Protein AF-A0AAV8AH00-F1 (afdb_monomer)

Secondary structure (DSSP, 8-state):
---EEEEEEEESS----EEEETTEEEES-BEESB--BSTHHHHHHHHHHHHHHHHHHS---------GGG-EEETTEEEE--HHHHHHHHHHHTTT--SB---EEEE-TT-PPTT--TTT--EEEEEEEEETTEEEEEEEEEEESS-HHHHHHHHHHHHHHHHHHTT-----------------------PPPP-S--EEEEE----TT--STTS--TTHHHHHHHHHHHHHHHHT--EEEE-S-SS-TTS--HHHHHHHHHHHHTT--EEEEEPPTTTHHHHHHHTTTS-GGGTTTEEEESSEEEEE-TT-TTTT---TT--------S-SEEEEESSTT------THHHHHHHHHHHHHSTT--TTSEEEE-SS-S-EEEGGGTEEEPPPEE-STTTEE-EEEEEE-TTSS-EEEEEES--

Solvent-accessible surface area (backbone atoms only — not comparable to full-atom values): 24151 Å² total; per-residue (Å²): 122,81,60,24,20,28,38,32,40,32,47,74,76,51,51,92,47,80,29,76,57,94,76,31,57,40,72,33,40,38,25,70,45,27,44,75,32,69,71,18,53,64,19,48,56,53,44,52,52,50,46,59,52,46,64,68,75,36,89,68,83,67,81,85,58,68,44,77,92,44,60,46,76,50,75,45,29,42,34,37,48,44,69,64,59,53,50,52,50,61,51,39,53,78,36,60,38,55,63,65,58,89,74,51,38,38,41,21,77,92,33,60,64,89,80,73,53,73,94,74,58,50,45,25,36,32,40,36,41,35,45,85,53,46,62,44,76,42,68,94,54,57,36,71,70,66,73,68,78,52,60,58,54,51,52,53,53,51,54,53,53,55,55,64,62,71,74,70,86,78,92,72,81,91,64,86,82,75,81,80,75,76,73,68,90,71,81,80,77,82,61,78,61,53,81,68,84,52,38,29,41,35,38,18,45,37,32,64,52,51,75,76,85,94,66,63,61,75,79,45,40,65,52,51,48,51,46,52,44,50,51,32,62,74,70,67,34,54,30,37,38,35,24,13,22,51,36,45,69,88,70,71,56,71,67,57,55,45,52,56,54,52,61,54,46,69,65,69,30,40,32,41,39,31,23,11,93,40,22,31,76,52,47,64,53,40,72,82,65,56,54,79,92,46,58,88,42,51,47,74,37,69,45,59,50,69,48,41,58,69,90,52,89,73,59,90,67,73,69,91,82,65,87,78,74,68,78,68,32,87,47,68,30,39,37,40,24,15,51,68,82,52,83,70,90,45,59,75,70,50,44,56,54,48,54,48,44,48,41,73,68,36,94,86,50,52,83,63,32,33,39,42,28,19,78,50,61,44,73,45,76,39,82,95,63,38,35,35,28,44,23,30,34,30,89,43,94,80,61,32,52,30,37,36,38,40,33,51,40,93,84,77,38,37,72,44,77,44,84,46,58,68,131

Foldseek 3Di:
DQKWKFKKKAWPPFPQDWAQDPLATDTGKIKGFADTDSQQVQLLVVLLVVVQVVLVVDPPPPPFDFDPVAWDFDFFKTWTDTVLSVVSSVVSVVSVGPRGDDTTMITGRNGDDDPPDPVPIWMWMWMWMDDPRYIDTPVVSTGTPHDVVVVVVVVVVVVVVVVVVVPDDDDDDDDPDDPPPPLDPDDDPPDPADADFAWEKEAEQAACFDDPPDWDDNVCLVVLLVVLLVVCVVSVGQEYEYQENNHAQPGDDLVVVQVSVVSSCVSNHQYEYEYAPGCLVSLVVNLVVHDPVCNRRYHGDRFKDKHAYVPDPPVVDPPVPDPPDPPAALARMEMGGAQSPPQDADDDVRQVVSFCCCQPVPPPHDQSYQYEYENNLDFDDDVVRNYTYWHHCYPTPQPHNKMWTWGDDPVSHYIDIDIDGDD

Sequence (423 aa):
MTKKYAIYVVPDETFQYESISKGINWLGSHMTFSGFSTENKDGIKKFLRWYKKKSNETENNIPWKPSKDSLSASKKAIHFRSQNLMYLRSKLSKFNVHNLKKNWHITCSAGVPKGYNFDQTKFFLIMIELEGKKVTWLEETRTPLYNLNQTNKNKKKENRRKRKKKGKKVIKKKSLPMLNLKTKSGTLKKIKPFAGRWNALVITDCHFNYKDDSWFDISLIPQTILKIGKLIQLHGVDQLITLGDLFQSSCNSDEYTKHVVEQIAEFGAEMFMIGGNHDRGKTSRLKNNLSKKYATQIHIVTDYFMGCFPSNPNEDEVDVRTENRISQSKYPRVVFAHDAGNNYKLHGKQIEMFLRALKCEHQFFKPTDLLITGHTHENRWFDSEDMGSLSPFHMDQGKYLKYGLLKETESGGALKWKVMGNN

Mean predicted aligned error: 16.48 Å

Radius of gyration: 28.61 Å; Cα contacts (8 Å, |Δi|>4): 744; chains: 1; bounding box: 66×57×87 Å

InterPro domains:
  IPR004843 Calcineurin-like, phosphoesterase domain [PF00149] (201-378)
  IPR029052 Metallo-dependent phosphatase-like [G3DSA:3.60.21.10] (199-414)
  IPR029052 Metallo-dependent phosphatase-like [SSF56300] (201-412)

pLDDT: mean 76.91, std 18.08, range [30.41, 97.19]

Structure (mmCIF, N/CA/C/O backbone):
data_AF-A0AAV8AH00-F1
#
_entry.id   AF-A0AAV8AH00-F1
#
loop_
_atom_site.group_PDB
_atom_site.id
_atom_site.type_symbol
_atom_site.label_atom_id
_atom_site.label_alt_id
_atom_site.label_comp_id
_atom_site.label_asym_id
_atom_site.label_entity_id
_atom_site.label_seq_id
_atom_site.pdbx_PDB_ins_code
_atom_site.Cartn_x
_atom_site.Cartn_y
_atom_site.Cartn_z
_atom_site.occupancy
_atom_site.B_iso_or_equiv
_atom_site.auth_seq_id
_atom_site.auth_comp_id
_atom_site.auth_asym_id
_atom_site.auth_atom_id
_atom_site.pdbx_PDB_model_num
ATOM 1 N N . MET A 1 1 ? 25.505 10.267 -46.180 1.00 80.62 1 MET A N 1
ATOM 2 C CA . MET A 1 1 ? 24.110 10.053 -45.718 1.00 80.62 1 MET A CA 1
ATOM 3 C C . MET A 1 1 ? 24.022 10.464 -44.254 1.00 80.62 1 MET A C 1
ATOM 5 O O . MET A 1 1 ? 25.031 10.400 -43.566 1.00 80.62 1 MET A O 1
ATOM 9 N N . THR A 1 2 ? 22.866 10.900 -43.749 1.00 94.19 2 THR A N 1
ATOM 10 C CA . THR A 1 2 ? 22.768 11.326 -42.341 1.00 94.19 2 THR A CA 1
ATOM 11 C C . THR A 1 2 ? 22.762 10.122 -41.397 1.00 94.19 2 THR A C 1
ATOM 13 O O . THR A 1 2 ? 21.884 9.262 -41.491 1.00 94.19 2 THR A O 1
ATOM 16 N N . LYS A 1 3 ? 23.731 10.072 -40.474 1.00 97.19 3 LYS A N 1
ATOM 17 C CA . LYS A 1 3 ? 23.867 9.010 -39.466 1.00 97.19 3 LYS A CA 1
ATOM 18 C C . LYS A 1 3 ? 22.779 9.117 -38.402 1.00 97.19 3 LYS A C 1
ATOM 20 O O . LYS A 1 3 ? 22.550 10.194 -37.851 1.00 97.19 3 LYS A O 1
ATOM 25 N N . LYS A 1 4 ? 22.128 7.999 -38.082 1.00 96.94 4 LYS A N 1
ATOM 26 C CA . LYS A 1 4 ? 21.119 7.911 -37.016 1.00 96.94 4 LYS A CA 1
ATOM 27 C C . LYS A 1 4 ? 21.579 6.956 -35.926 1.00 96.94 4 LYS A C 1
ATOM 29 O O . LYS A 1 4 ? 22.246 5.967 -36.207 1.00 96.94 4 LYS A O 1
ATOM 34 N N . TYR A 1 5 ? 21.170 7.223 -34.692 1.00 96.94 5 TYR A N 1
ATOM 35 C CA . TYR A 1 5 ? 21.642 6.500 -33.518 1.00 96.94 5 TYR A CA 1
ATOM 36 C C . TYR A 1 5 ? 20.501 5.920 -32.692 1.00 96.94 5 TYR A C 1
ATOM 38 O O . TYR A 1 5 ? 19.420 6.508 -32.578 1.00 96.94 5 TYR A O 1
ATOM 46 N N . ALA A 1 6 ? 20.760 4.765 -32.092 1.00 95.44 6 ALA A N 1
ATOM 47 C CA . ALA A 1 6 ? 19.840 4.080 -31.199 1.00 95.44 6 ALA A CA 1
ATOM 48 C C . ALA A 1 6 ? 20.597 3.301 -30.116 1.00 95.44 6 ALA A C 1
ATOM 50 O O . ALA A 1 6 ? 21.794 3.055 -30.243 1.00 95.44 6 ALA A O 1
ATOM 51 N N . ILE A 1 7 ? 19.903 2.928 -29.041 1.00 93.94 7 ILE A N 1
ATOM 52 C CA . ILE A 1 7 ? 20.435 2.063 -27.984 1.00 93.94 7 ILE A CA 1
ATOM 53 C C . ILE A 1 7 ? 19.647 0.757 -27.949 1.00 93.94 7 ILE A C 1
ATOM 55 O O . ILE A 1 7 ? 18.418 0.750 -28.069 1.00 93.94 7 ILE A O 1
ATOM 59 N N . TYR A 1 8 ? 20.375 -0.347 -27.827 1.00 91.62 8 TYR A N 1
ATOM 60 C CA . TYR A 1 8 ? 19.852 -1.707 -27.842 1.00 91.62 8 TYR A CA 1
ATOM 61 C C . TYR A 1 8 ? 20.359 -2.485 -26.632 1.00 91.62 8 TYR A C 1
ATOM 63 O O . TYR A 1 8 ? 21.376 -2.131 -26.031 1.00 91.62 8 TYR A O 1
ATOM 71 N N . VAL A 1 9 ? 19.637 -3.551 -26.286 1.00 88.25 9 VAL A N 1
ATOM 72 C CA . VAL A 1 9 ? 20.108 -4.576 -25.351 1.00 88.25 9 VAL A CA 1
ATOM 73 C C . VAL A 1 9 ? 20.396 -5.850 -26.125 1.00 88.25 9 VAL A C 1
ATOM 75 O O . VAL A 1 9 ? 19.545 -6.316 -26.885 1.00 88.25 9 VAL A O 1
ATOM 78 N N . VAL A 1 10 ? 21.586 -6.405 -25.937 1.00 86.44 10 VAL A N 1
ATOM 79 C CA . VAL A 1 10 ? 22.115 -7.491 -26.767 1.00 86.44 10 VAL A CA 1
ATOM 80 C C . VAL A 1 10 ? 22.686 -8.598 -25.876 1.00 86.44 10 VAL A C 1
ATOM 82 O O . VAL A 1 10 ? 23.296 -8.279 -24.851 1.00 86.44 10 VAL A O 1
ATOM 85 N N . PRO A 1 11 ? 22.442 -9.883 -26.180 1.00 83.12 11 PRO A N 1
ATOM 86 C CA . PRO A 1 11 ? 23.058 -10.989 -25.465 1.00 83.12 11 PRO A CA 1
ATOM 87 C C . PRO A 1 11 ? 24.556 -11.095 -25.807 1.00 83.12 11 PRO A C 1
ATOM 89 O O . PRO A 1 11 ? 24.967 -10.722 -26.901 1.00 83.12 11 PRO A O 1
ATOM 92 N N . ASP A 1 12 ? 25.367 -11.594 -24.869 1.00 80.88 12 ASP A N 1
ATOM 93 C CA . ASP A 1 12 ? 26.815 -11.846 -25.040 1.00 80.88 12 ASP A CA 1
ATOM 94 C C . ASP A 1 12 ? 27.078 -12.770 -26.229 1.00 80.88 12 ASP A C 1
ATOM 96 O O . ASP A 1 12 ? 27.929 -12.515 -27.077 1.00 80.88 12 ASP A O 1
ATOM 100 N N . GLU A 1 13 ? 26.272 -13.826 -26.287 1.00 69.94 13 GLU A N 1
ATOM 101 C CA . GLU A 1 13 ? 26.204 -14.783 -27.376 1.00 69.94 13 GLU A CA 1
ATOM 102 C C . GLU A 1 13 ? 25.308 -14.184 -28.458 1.00 69.94 13 GLU A C 1
ATOM 104 O O . GLU A 1 13 ? 24.108 -14.456 -28.559 1.00 69.94 13 GLU A O 1
ATOM 109 N N . THR A 1 14 ? 25.882 -13.288 -29.254 1.00 59.38 14 THR A N 1
ATOM 110 C CA . THR A 1 14 ? 25.258 -12.908 -30.515 1.00 59.38 14 THR A CA 1
ATOM 111 C C . THR A 1 14 ? 25.292 -14.138 -31.415 1.00 59.38 14 THR A C 1
ATOM 113 O O . THR A 1 14 ? 26.338 -14.546 -31.910 1.00 59.38 14 THR A O 1
ATOM 116 N N . PHE A 1 15 ? 24.142 -14.790 -31.595 1.00 53.75 15 PHE A N 1
ATOM 117 C CA . PHE A 1 15 ? 24.015 -15.817 -32.623 1.00 53.75 15 PHE A CA 1
ATOM 118 C C . PHE A 1 15 ? 24.428 -15.184 -33.961 1.00 53.75 15 PHE A C 1
ATOM 120 O O . PHE A 1 15 ? 23.838 -14.179 -34.356 1.00 53.75 15 PHE A O 1
ATOM 127 N N . GLN A 1 16 ? 25.456 -15.721 -34.621 1.00 54.44 16 GLN A N 1
ATOM 128 C CA . GLN A 1 16 ? 26.098 -15.145 -35.814 1.00 54.44 16 GLN A CA 1
ATOM 129 C C . GLN A 1 16 ? 25.241 -15.259 -37.090 1.00 54.44 16 GLN A C 1
ATOM 131 O O . GLN A 1 16 ? 25.742 -15.568 -38.165 1.00 54.44 16 GLN A O 1
ATOM 136 N N . TYR A 1 17 ? 23.933 -15.041 -36.991 1.00 55.28 17 TYR A N 1
ATOM 137 C CA . TYR A 1 17 ? 23.027 -15.132 -38.128 1.00 55.28 17 TYR A CA 1
ATOM 138 C C . TYR A 1 17 ? 22.630 -13.740 -38.603 1.00 55.28 17 TYR A C 1
ATOM 140 O O . TYR A 1 17 ? 22.139 -12.911 -37.825 1.00 55.28 17 TYR A O 1
ATOM 148 N N . GLU A 1 18 ? 22.814 -13.507 -39.899 1.00 56.06 18 GLU A N 1
ATOM 149 C CA . GLU A 1 18 ? 22.269 -12.349 -40.594 1.00 56.06 18 GLU A CA 1
ATOM 150 C C . GLU A 1 18 ? 20.739 -12.380 -40.580 1.00 56.06 18 GLU A C 1
ATOM 152 O O . GLU A 1 18 ? 20.085 -13.412 -40.726 1.00 56.06 18 GLU A O 1
ATOM 157 N N . SER A 1 19 ? 20.153 -11.211 -40.365 1.00 53.78 19 SER A N 1
ATOM 158 C CA . SER A 1 19 ? 18.722 -10.987 -40.301 1.00 53.78 19 SER A CA 1
ATOM 159 C C . SER A 1 19 ? 18.376 -9.757 -41.111 1.00 53.78 19 SER A C 1
ATOM 161 O O . SER A 1 19 ? 18.688 -8.635 -40.714 1.00 53.78 19 SER A O 1
ATOM 163 N N . ILE A 1 20 ? 17.637 -9.941 -42.197 1.00 53.88 20 ILE A N 1
ATOM 164 C CA . ILE A 1 20 ? 17.117 -8.825 -42.983 1.00 53.88 20 ILE A CA 1
ATOM 165 C C . ILE A 1 20 ? 15.745 -8.455 -42.414 1.00 53.88 20 ILE A C 1
ATOM 167 O O . ILE A 1 20 ? 14.750 -9.139 -42.645 1.00 53.88 20 ILE A O 1
ATOM 171 N N . SER A 1 21 ? 15.678 -7.371 -41.639 1.00 58.25 21 SER A N 1
ATOM 172 C CA . SER A 1 21 ? 14.408 -6.812 -41.156 1.00 58.25 21 SER A CA 1
ATOM 173 C C . SER A 1 21 ? 14.160 -5.482 -41.850 1.00 58.25 21 SER A C 1
ATOM 175 O O . SER A 1 21 ? 14.913 -4.530 -41.655 1.00 58.25 21 SER A O 1
ATOM 177 N N . LYS A 1 22 ? 13.112 -5.413 -42.683 1.00 60.91 22 LYS A N 1
ATOM 178 C CA . LYS A 1 22 ? 12.720 -4.199 -43.430 1.00 60.91 22 LYS A CA 1
ATOM 179 C C . LYS A 1 22 ? 13.858 -3.591 -44.273 1.00 60.91 22 LYS A C 1
ATOM 181 O O . LYS A 1 22 ? 13.987 -2.374 -44.356 1.00 60.91 22 LYS A O 1
ATOM 186 N N . GLY A 1 23 ? 14.706 -4.435 -44.868 1.00 60.41 23 GLY A N 1
ATOM 187 C CA . GLY A 1 23 ? 15.850 -3.994 -45.678 1.00 60.41 23 GLY A CA 1
ATOM 188 C C . GLY A 1 23 ? 17.025 -3.419 -44.878 1.00 60.41 23 GLY A C 1
ATOM 189 O O . GLY A 1 23 ? 17.912 -2.811 -45.474 1.00 60.41 23 GLY A O 1
ATOM 190 N N . ILE A 1 24 ? 17.025 -3.592 -43.553 1.00 66.75 24 ILE A N 1
ATOM 191 C CA . ILE A 1 24 ? 18.154 -3.310 -42.666 1.00 66.75 24 ILE A CA 1
ATOM 192 C C . ILE A 1 24 ? 18.805 -4.647 -42.300 1.00 66.75 24 ILE A C 1
ATOM 194 O O . ILE A 1 24 ? 18.115 -5.553 -41.817 1.00 66.75 24 ILE A O 1
ATOM 198 N N . ASN A 1 25 ? 20.116 -4.754 -42.512 1.00 64.50 25 ASN A N 1
ATOM 199 C CA . ASN A 1 25 ? 20.888 -5.948 -42.176 1.00 64.50 25 ASN A CA 1
ATOM 200 C C . ASN A 1 25 ? 21.277 -5.902 -40.696 1.00 64.50 25 ASN A C 1
ATOM 202 O O . ASN A 1 25 ? 22.105 -5.093 -40.281 1.00 64.50 25 ASN A O 1
ATOM 206 N N . TRP A 1 26 ? 20.649 -6.761 -39.901 1.00 69.06 26 TRP A N 1
ATOM 207 C CA . TRP A 1 26 ? 20.969 -6.988 -38.496 1.00 69.06 26 TRP A CA 1
ATOM 208 C C . TRP A 1 26 ? 21.788 -8.265 -38.352 1.00 69.06 26 TRP A C 1
ATOM 210 O O . TRP A 1 26 ? 21.539 -9.237 -39.058 1.00 69.06 26 TRP A O 1
ATOM 220 N N . LEU A 1 27 ? 22.707 -8.293 -37.392 1.00 65.50 27 LEU A N 1
ATOM 221 C CA . LEU A 1 27 ? 23.389 -9.512 -36.967 1.00 65.50 27 LEU A CA 1
ATOM 222 C C . LEU A 1 27 ? 22.927 -9.858 -35.550 1.00 65.50 27 LEU A C 1
ATOM 224 O O . LEU A 1 27 ? 23.018 -9.029 -34.647 1.00 65.50 27 LEU A O 1
ATOM 228 N N . GLY A 1 28 ? 22.406 -11.070 -35.370 1.00 68.38 28 GLY A N 1
ATOM 229 C CA . GLY A 1 28 ? 22.094 -11.632 -34.058 1.00 68.38 28 GLY A CA 1
ATOM 230 C C . GLY A 1 28 ? 20.861 -11.090 -33.325 1.00 68.38 28 GLY A C 1
ATOM 231 O O . GLY A 1 28 ? 20.101 -10.231 -33.786 1.00 68.38 28 GLY A O 1
ATOM 232 N N . SER A 1 29 ? 20.646 -11.676 -32.146 1.00 75.50 29 SER A N 1
ATOM 233 C CA . SER A 1 29 ? 19.502 -11.403 -31.277 1.00 75.50 29 SER A CA 1
ATOM 234 C C . SER A 1 29 ? 19.635 -10.054 -30.579 1.00 75.50 29 SER A C 1
ATOM 236 O O . SER A 1 29 ? 20.694 -9.723 -30.057 1.00 75.50 29 SER A O 1
ATOM 238 N N . HIS A 1 30 ? 18.557 -9.276 -30.515 1.00 81.38 30 HIS A N 1
ATOM 239 C CA . HIS A 1 30 ? 18.598 -7.950 -29.897 1.00 81.38 30 HIS A CA 1
ATOM 240 C C . HIS A 1 30 ? 17.227 -7.490 -29.393 1.00 81.38 30 HIS A C 1
ATOM 242 O O . HIS A 1 30 ? 16.185 -7.980 -29.833 1.00 81.38 30 HIS A O 1
ATOM 248 N N . MET A 1 31 ? 17.241 -6.500 -28.498 1.00 85.12 31 MET A N 1
ATOM 249 C CA . MET A 1 31 ? 16.068 -5.751 -28.048 1.00 85.12 31 MET A CA 1
ATOM 250 C C . MET A 1 31 ? 16.239 -4.268 -28.358 1.00 85.12 31 MET A C 1
ATOM 252 O O . MET A 1 31 ? 17.220 -3.647 -27.942 1.00 85.12 31 MET A O 1
ATOM 256 N N . THR A 1 32 ? 15.253 -3.675 -29.023 1.00 85.94 32 THR A N 1
ATOM 257 C CA . THR A 1 32 ? 15.252 -2.239 -29.311 1.00 85.94 32 THR A CA 1
ATOM 258 C C . THR A 1 32 ? 14.843 -1.436 -28.082 1.00 85.94 32 THR A C 1
ATOM 260 O O . THR A 1 32 ? 13.716 -1.556 -27.600 1.00 85.94 32 THR A O 1
ATOM 263 N N . PHE A 1 33 ? 15.727 -0.559 -27.613 1.00 85.31 33 PHE A N 1
ATOM 264 C CA . PHE A 1 33 ? 15.433 0.353 -26.510 1.00 85.31 33 PHE A CA 1
ATOM 265 C C . PHE A 1 33 ? 14.953 1.720 -27.006 1.00 85.31 33 PHE A C 1
ATOM 267 O O . PHE A 1 33 ? 13.944 2.249 -26.529 1.00 85.31 33 PHE A O 1
ATOM 274 N N . SER A 1 34 ? 15.628 2.252 -28.027 1.00 91.62 34 SER A N 1
ATOM 275 C CA . SER A 1 34 ? 15.197 3.428 -28.784 1.00 91.62 34 SER A CA 1
ATOM 276 C C . SER A 1 34 ? 15.194 3.151 -30.287 1.00 91.62 34 SER A C 1
ATOM 278 O O . SER A 1 34 ? 15.965 2.339 -30.790 1.00 91.62 34 SER A O 1
ATOM 280 N N . GLY A 1 35 ? 14.297 3.811 -31.020 1.00 90.06 35 GLY A N 1
ATOM 281 C CA . GLY A 1 35 ? 14.385 3.881 -32.479 1.00 90.06 35 GLY A CA 1
ATOM 282 C C . GLY A 1 35 ? 15.510 4.815 -32.935 1.00 90.06 35 GLY A C 1
ATOM 283 O O . GLY A 1 35 ? 15.951 5.678 -32.179 1.00 90.06 35 GLY A O 1
ATOM 284 N N . PHE A 1 36 ? 15.942 4.670 -34.187 1.00 93.25 36 PHE A N 1
ATOM 285 C CA . PHE A 1 36 ? 16.974 5.517 -34.787 1.00 93.25 36 PHE A CA 1
ATOM 286 C C . PHE A 1 36 ? 16.532 6.990 -34.879 1.00 93.25 36 PHE A C 1
ATOM 288 O O . PHE A 1 36 ? 15.479 7.282 -35.444 1.00 93.25 36 PHE A O 1
ATOM 295 N N . SER A 1 37 ? 17.348 7.912 -34.356 1.00 95.62 37 SER A N 1
ATOM 296 C CA . SER A 1 37 ? 17.229 9.371 -34.551 1.00 95.62 37 SER A CA 1
ATOM 297 C C . SER A 1 37 ? 18.621 10.003 -34.669 1.00 95.62 37 SER A C 1
ATOM 299 O O . SER A 1 37 ? 19.583 9.500 -34.085 1.00 95.62 37 SER A O 1
ATOM 301 N N . THR A 1 38 ? 18.737 11.096 -35.422 1.00 96.12 38 THR A N 1
ATOM 302 C CA . THR A 1 38 ? 19.950 11.929 -35.499 1.00 96.12 38 THR A CA 1
ATOM 303 C C . THR A 1 38 ? 20.256 12.614 -34.163 1.00 96.12 38 THR A C 1
ATOM 305 O O . THR A 1 38 ? 21.419 12.802 -33.823 1.00 96.12 38 THR A O 1
ATOM 308 N N . GLU A 1 39 ? 19.227 12.901 -33.363 1.00 96.50 39 GLU A N 1
ATOM 309 C CA . GLU A 1 39 ? 19.320 13.617 -32.078 1.00 96.50 39 GLU A CA 1
ATOM 310 C C . GLU A 1 39 ? 19.822 12.724 -30.932 1.00 96.50 39 GLU A C 1
ATOM 312 O O . GLU A 1 39 ? 20.309 13.196 -29.908 1.00 96.50 39 GLU A O 1
ATOM 317 N N . ASN A 1 40 ? 19.737 11.401 -31.095 1.00 97.12 40 ASN A N 1
ATOM 318 C CA . ASN A 1 40 ? 19.995 10.454 -30.011 1.00 97.12 40 ASN A CA 1
ATOM 319 C C . ASN A 1 40 ? 21.472 10.356 -29.593 1.00 97.12 40 ASN A C 1
ATOM 321 O O . ASN A 1 40 ? 21.756 9.832 -28.513 1.00 97.12 40 ASN A O 1
ATOM 325 N N . LYS A 1 41 ? 22.417 10.790 -30.439 1.00 97.12 41 LYS A N 1
ATOM 326 C CA . LYS A 1 41 ? 23.854 10.497 -30.294 1.00 97.12 41 LYS A CA 1
ATOM 327 C C . LYS A 1 41 ? 24.395 10.872 -28.913 1.00 97.12 41 LYS A C 1
ATOM 329 O O . LYS A 1 41 ? 24.933 10.025 -28.195 1.00 97.12 41 LYS A O 1
ATOM 334 N N . ASP A 1 42 ? 24.225 12.133 -28.531 1.00 96.75 42 ASP A N 1
ATOM 335 C CA . ASP A 1 42 ? 24.799 12.665 -27.296 1.00 96.75 42 ASP A CA 1
ATOM 336 C C . ASP A 1 42 ? 24.019 12.215 -26.065 1.00 96.75 42 ASP A C 1
ATOM 338 O O . ASP A 1 42 ? 24.616 11.928 -25.022 1.00 96.75 42 ASP A O 1
ATOM 342 N N . GLY A 1 43 ? 22.698 12.084 -26.199 1.00 96.25 43 GLY A N 1
ATOM 343 C CA . GLY A 1 43 ? 21.827 11.564 -25.153 1.00 96.25 43 GLY A CA 1
ATOM 344 C C . GLY A 1 43 ? 22.197 10.141 -24.741 1.00 96.25 43 GLY A C 1
ATOM 345 O O . GLY A 1 43 ? 22.399 9.866 -23.555 1.00 96.25 43 GLY A O 1
ATOM 346 N N . ILE A 1 44 ? 22.400 9.252 -25.719 1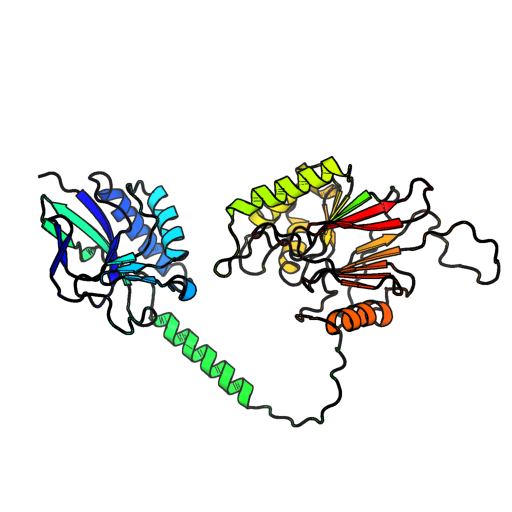.00 96.88 44 ILE A N 1
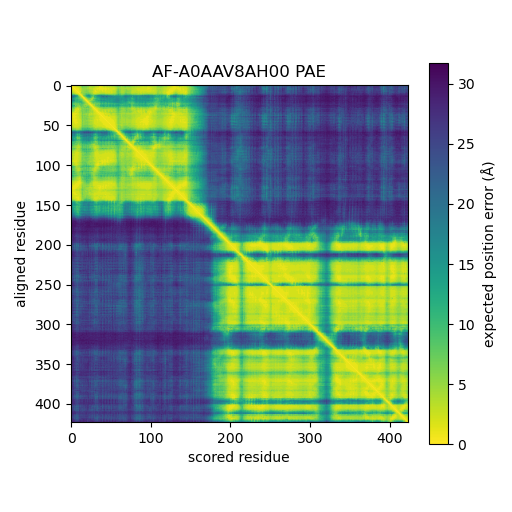ATOM 347 C CA . ILE A 1 44 ? 22.830 7.869 -25.473 1.00 96.88 44 ILE A CA 1
ATOM 348 C C . ILE A 1 44 ? 24.213 7.844 -24.814 1.00 96.88 44 ILE A C 1
ATOM 350 O O . ILE A 1 44 ? 24.392 7.168 -23.800 1.00 96.88 44 ILE A O 1
ATOM 354 N N . LYS A 1 45 ? 25.187 8.616 -25.318 1.00 96.56 45 LYS A N 1
ATOM 355 C CA . LYS A 1 45 ? 26.534 8.677 -24.720 1.00 96.56 45 LYS A CA 1
ATOM 356 C C . LYS A 1 45 ? 26.520 9.199 -23.280 1.00 96.56 45 LYS A C 1
ATOM 358 O O . LYS A 1 45 ? 27.271 8.703 -22.436 1.00 96.56 45 LYS A O 1
ATOM 363 N N . LYS A 1 46 ? 25.699 10.209 -22.969 1.00 96.50 46 LYS A N 1
ATOM 364 C CA . LYS A 1 46 ? 25.520 10.714 -21.594 1.00 96.50 46 LYS A CA 1
ATOM 365 C C . LYS A 1 46 ? 24.880 9.650 -20.700 1.00 96.50 46 LYS A C 1
ATOM 367 O O . LYS A 1 46 ? 25.388 9.402 -19.606 1.00 96.50 46 LYS A O 1
ATOM 372 N N . PHE A 1 47 ? 23.837 8.979 -21.187 1.00 95.06 47 PHE A N 1
ATOM 373 C CA . PHE A 1 47 ? 23.173 7.900 -20.463 1.00 95.06 47 PHE A CA 1
ATOM 374 C C . PHE A 1 47 ? 24.118 6.733 -20.156 1.00 95.06 47 PHE A C 1
ATOM 376 O O . PHE A 1 47 ? 24.177 6.303 -19.010 1.00 95.06 47 PHE A O 1
ATOM 383 N N . LEU A 1 48 ? 24.887 6.244 -21.132 1.00 93.81 48 LEU A N 1
ATOM 384 C CA . LEU A 1 48 ? 25.800 5.111 -20.932 1.00 93.81 48 LEU A CA 1
ATOM 385 C C . LEU A 1 48 ? 26.907 5.433 -19.919 1.00 93.81 48 LEU A C 1
ATOM 387 O O . LEU A 1 48 ? 27.204 4.613 -19.051 1.00 93.81 48 LEU A O 1
ATOM 391 N N . ARG A 1 49 ? 27.463 6.654 -19.954 1.00 93.25 49 ARG A N 1
ATOM 392 C CA . ARG A 1 49 ? 28.421 7.123 -18.936 1.00 93.25 49 ARG A CA 1
ATOM 393 C C . ARG A 1 49 ? 27.795 7.178 -17.543 1.00 93.25 49 ARG A C 1
ATOM 395 O O . ARG A 1 49 ? 28.385 6.674 -16.588 1.00 93.25 49 ARG A O 1
ATOM 402 N N . TRP A 1 50 ? 26.598 7.757 -17.430 1.00 92.56 50 TRP A N 1
ATOM 403 C CA . TRP A 1 50 ? 25.840 7.787 -16.177 1.00 92.56 50 TRP A CA 1
ATOM 404 C C . TRP A 1 50 ? 25.561 6.373 -15.658 1.00 92.56 50 TRP A C 1
ATOM 406 O O . TRP A 1 50 ? 25.772 6.099 -14.477 1.00 92.56 50 TRP A O 1
ATOM 416 N N . TYR A 1 51 ? 25.138 5.474 -16.544 1.00 89.25 51 TYR A N 1
ATOM 417 C CA . TYR A 1 51 ? 24.801 4.100 -16.210 1.00 89.25 51 TYR A CA 1
ATOM 418 C C . TYR A 1 51 ? 26.020 3.349 -15.681 1.00 89.25 51 TYR A C 1
ATOM 420 O O . TYR A 1 51 ? 25.946 2.793 -14.592 1.00 89.25 51 TYR A O 1
ATOM 428 N N . LYS A 1 52 ? 27.159 3.427 -16.384 1.00 87.62 52 LYS A N 1
ATOM 429 C CA . LYS A 1 52 ? 28.433 2.815 -15.973 1.00 87.62 52 LYS A CA 1
ATOM 430 C C . LYS A 1 52 ? 28.913 3.330 -14.612 1.00 87.62 52 LYS A C 1
ATOM 432 O O . LYS A 1 52 ? 29.386 2.554 -13.788 1.00 87.62 52 LYS A O 1
ATOM 437 N N . LYS A 1 53 ? 28.766 4.634 -14.347 1.00 86.44 53 LYS A N 1
ATOM 438 C CA . LYS A 1 53 ? 29.077 5.226 -13.036 1.00 86.44 53 LYS A CA 1
ATOM 439 C C . LYS A 1 53 ? 28.150 4.668 -11.952 1.00 86.44 53 LYS A C 1
ATOM 441 O O . LYS A 1 53 ? 28.621 4.177 -10.931 1.00 86.44 53 LYS A O 1
ATOM 446 N N . LYS A 1 54 ? 26.835 4.669 -12.190 1.00 83.06 54 LYS A N 1
ATOM 447 C CA . LYS A 1 54 ? 25.854 4.198 -11.204 1.00 83.06 54 LYS A CA 1
ATOM 448 C C . LYS A 1 54 ? 25.942 2.702 -10.939 1.00 83.06 54 LYS A C 1
ATOM 450 O O . LYS A 1 54 ? 25.887 2.316 -9.778 1.00 83.06 54 LYS A O 1
ATOM 455 N N . SER A 1 55 ? 26.141 1.873 -11.961 1.00 75.69 55 SER A N 1
ATOM 456 C CA . SER A 1 55 ? 26.316 0.423 -11.804 1.00 75.69 55 SER A CA 1
ATOM 457 C C . SER A 1 55 ? 27.531 0.049 -10.954 1.00 75.69 55 SER A C 1
ATOM 459 O O . SER A 1 55 ? 27.567 -1.055 -10.422 1.00 75.69 55 SER A O 1
ATOM 461 N N . ASN A 1 56 ? 28.510 0.952 -10.839 1.00 69.56 56 ASN A N 1
ATOM 462 C CA . ASN A 1 56 ? 29.696 0.768 -10.008 1.00 69.56 56 ASN A CA 1
ATOM 463 C C . ASN A 1 56 ? 29.514 1.330 -8.588 1.00 69.56 56 ASN A C 1
ATOM 465 O O . ASN A 1 56 ? 29.990 0.723 -7.638 1.00 69.56 56 ASN A O 1
ATOM 469 N N . GLU A 1 57 ? 28.839 2.477 -8.436 1.00 69.12 57 GLU A N 1
ATOM 470 C CA . GLU A 1 57 ? 28.610 3.135 -7.132 1.00 69.12 57 GLU A CA 1
ATOM 471 C C . GLU A 1 57 ? 27.606 2.400 -6.254 1.00 69.12 57 GLU A C 1
ATOM 473 O O . GLU A 1 57 ? 27.717 2.355 -5.033 1.00 69.12 57 GLU A O 1
ATOM 478 N N . THR A 1 58 ? 26.574 1.870 -6.888 1.00 53.12 58 THR A N 1
ATOM 479 C CA . THR A 1 58 ? 25.579 1.076 -6.196 1.00 53.12 58 THR A CA 1
ATOM 480 C C . THR A 1 58 ? 25.979 -0.372 -6.387 1.00 53.12 58 THR A C 1
ATOM 482 O O . THR A 1 58 ? 26.114 -0.827 -7.522 1.00 53.12 58 THR A O 1
ATOM 485 N N . GLU A 1 59 ? 26.146 -1.122 -5.296 1.00 47.72 59 GLU A N 1
ATOM 486 C CA . GLU A 1 59 ? 26.008 -2.580 -5.316 1.00 47.72 59 GLU A CA 1
ATOM 487 C C . GLU A 1 59 ? 24.567 -2.915 -5.748 1.00 47.72 59 GLU A C 1
ATOM 489 O O . GLU A 1 59 ? 23.748 -3.360 -4.945 1.00 47.72 59 GLU A O 1
ATOM 494 N N . ASN A 1 60 ? 24.204 -2.594 -6.991 1.00 45.91 60 ASN A N 1
ATOM 495 C CA . ASN A 1 60 ? 22.838 -2.603 -7.477 1.00 45.91 60 ASN A CA 1
ATOM 496 C C . ASN A 1 60 ? 22.391 -4.056 -7.623 1.00 45.91 60 ASN A C 1
ATOM 498 O O . ASN A 1 60 ? 22.451 -4.661 -8.690 1.00 45.91 60 ASN A O 1
ATOM 502 N N . ASN A 1 61 ? 21.895 -4.582 -6.505 1.00 49.16 61 ASN A N 1
ATOM 503 C CA . ASN A 1 61 ? 21.099 -5.789 -6.345 1.00 49.16 61 ASN A CA 1
ATOM 504 C C . ASN A 1 61 ? 19.715 -5.620 -6.991 1.00 49.16 61 ASN A C 1
ATOM 506 O O . ASN A 1 61 ? 18.709 -5.986 -6.389 1.00 49.16 61 ASN A O 1
ATOM 510 N N . ILE A 1 62 ? 19.626 -5.050 -8.192 1.00 50.72 62 ILE A N 1
ATOM 511 C CA . ILE A 1 62 ? 18.394 -5.128 -8.970 1.00 50.72 62 ILE A CA 1
ATOM 512 C C . ILE A 1 62 ? 18.611 -6.279 -9.950 1.00 50.72 62 ILE A C 1
ATOM 514 O O . ILE A 1 62 ? 19.146 -6.047 -11.037 1.00 50.72 62 ILE A O 1
ATOM 518 N N . PRO A 1 63 ? 18.302 -7.536 -9.571 1.00 53.44 63 PRO A N 1
ATOM 519 C CA . PRO A 1 63 ? 18.431 -8.650 -10.492 1.00 53.44 63 PRO A CA 1
ATOM 520 C C . PRO A 1 63 ? 17.597 -8.328 -11.730 1.00 53.44 63 PRO A C 1
ATOM 522 O O . PRO A 1 63 ? 16.378 -8.184 -11.663 1.00 53.44 63 PRO A O 1
ATOM 525 N N . TRP A 1 64 ? 18.264 -8.157 -12.869 1.00 60.41 64 TRP A N 1
ATOM 526 C CA . TRP A 1 64 ? 17.577 -8.193 -14.144 1.00 60.41 64 TRP A CA 1
ATOM 527 C C . TRP A 1 64 ? 17.072 -9.613 -14.329 1.00 60.41 64 TRP A C 1
ATOM 529 O O . TRP A 1 64 ? 17.856 -10.546 -14.480 1.00 60.41 64 TRP A O 1
ATOM 539 N N . LYS A 1 65 ? 15.754 -9.768 -14.237 1.00 60.25 65 LYS A N 1
ATOM 540 C CA . LYS A 1 65 ? 15.061 -10.976 -14.646 1.00 60.25 65 LYS A CA 1
ATOM 541 C C . LYS A 1 65 ? 13.865 -10.565 -15.493 1.00 60.25 65 LYS A C 1
ATOM 543 O O . LYS A 1 65 ? 13.039 -9.778 -15.027 1.00 60.25 65 LYS A O 1
ATOM 548 N N . PRO A 1 66 ? 13.770 -11.027 -16.745 1.00 56.84 66 PRO A N 1
ATOM 549 C CA . PRO A 1 66 ? 12.486 -11.029 -17.419 1.00 56.84 66 PRO A CA 1
ATOM 550 C C . PRO A 1 66 ? 11.525 -11.875 -16.577 1.00 56.84 66 PRO A C 1
ATOM 552 O O . PRO A 1 66 ? 11.883 -12.972 -16.145 1.00 56.84 66 PRO A O 1
ATOM 555 N N . SER A 1 67 ? 10.337 -11.341 -16.287 1.00 56.62 67 SER A N 1
ATOM 556 C CA . SER A 1 67 ? 9.321 -12.089 -15.537 1.00 56.62 67 SER A CA 1
ATOM 557 C C . SER A 1 67 ? 8.931 -13.321 -16.358 1.00 56.62 67 SER A C 1
ATOM 559 O O . SER A 1 67 ? 8.518 -13.183 -17.515 1.00 56.62 67 SER A O 1
ATOM 561 N N . LYS A 1 68 ? 9.092 -14.520 -15.778 1.00 56.16 68 LYS A N 1
ATOM 562 C CA . LYS A 1 68 ? 8.801 -15.794 -16.461 1.00 56.16 68 LYS A CA 1
ATOM 563 C C . LYS A 1 68 ? 7.334 -15.888 -16.887 1.00 56.16 68 LYS A C 1
ATOM 565 O O . LYS A 1 68 ? 7.055 -16.443 -17.943 1.00 56.16 68 LYS A O 1
ATOM 570 N N . ASP A 1 69 ? 6.442 -15.241 -16.143 1.00 46.25 69 ASP A N 1
ATOM 571 C CA . ASP A 1 69 ? 4.991 -15.238 -16.377 1.00 46.25 69 ASP A CA 1
ATOM 572 C C . ASP A 1 69 ? 4.575 -14.376 -17.579 1.00 46.25 69 ASP A C 1
ATOM 574 O O . ASP A 1 69 ? 3.433 -14.411 -18.026 1.00 46.25 69 ASP A O 1
ATOM 578 N N . SER A 1 70 ? 5.506 -13.591 -18.127 1.00 54.44 70 SER A N 1
ATOM 579 C CA . SER A 1 70 ? 5.265 -12.709 -19.274 1.00 54.44 70 SER A CA 1
ATOM 580 C C . SER A 1 70 ? 5.871 -13.214 -20.583 1.00 54.44 70 SER A C 1
ATOM 582 O O . SER A 1 70 ? 5.832 -12.498 -21.586 1.00 54.44 70 SER A O 1
ATOM 584 N N . LEU A 1 71 ? 6.444 -14.422 -20.574 1.00 62.53 71 LEU A N 1
ATOM 585 C CA . LEU A 1 71 ? 7.087 -15.012 -21.738 1.00 62.53 71 LEU A CA 1
ATOM 586 C C . LEU A 1 71 ? 6.037 -15.550 -22.710 1.00 62.53 71 LEU A C 1
ATOM 588 O O . LEU A 1 71 ? 5.374 -16.547 -22.442 1.00 62.53 71 LEU A O 1
ATOM 592 N N . SER A 1 72 ? 5.929 -14.919 -23.875 1.00 70.19 72 SER A N 1
ATOM 593 C CA . SER A 1 72 ? 5.272 -15.524 -25.037 1.00 70.19 72 SER A CA 1
ATOM 594 C C . SER A 1 72 ? 6.260 -15.578 -26.191 1.00 70.19 72 SER A C 1
ATOM 596 O O . SER A 1 72 ? 6.955 -14.604 -26.489 1.00 70.19 72 SER A O 1
ATOM 598 N N . ALA A 1 73 ? 6.370 -16.746 -26.814 1.00 67.38 73 ALA A N 1
ATOM 599 C CA . ALA A 1 73 ? 7.244 -16.956 -27.954 1.00 67.38 73 ALA A CA 1
ATOM 600 C C . ALA A 1 73 ? 6.403 -17.025 -29.228 1.00 67.38 73 ALA A C 1
ATOM 602 O O . ALA A 1 73 ? 5.458 -17.803 -29.325 1.00 67.38 73 ALA A O 1
ATOM 603 N N . SER A 1 74 ? 6.772 -16.224 -30.220 1.00 76.62 74 SER A N 1
ATOM 604 C CA . SER A 1 74 ? 6.414 -16.478 -31.613 1.00 76.62 74 SER A CA 1
ATOM 605 C C . SER A 1 74 ? 7.572 -17.206 -32.298 1.00 76.62 74 SER A C 1
ATOM 607 O O . SER A 1 74 ? 8.668 -17.300 -31.743 1.00 76.62 74 SER A O 1
ATOM 609 N N . LYS A 1 75 ? 7.380 -17.662 -33.544 1.00 72.81 75 LYS A N 1
ATOM 610 C CA . LYS A 1 75 ? 8.462 -18.282 -34.335 1.00 72.81 75 LYS A CA 1
ATOM 611 C C . LYS A 1 75 ? 9.740 -17.428 -34.394 1.00 72.81 75 LYS A C 1
ATOM 613 O O . LYS A 1 75 ? 10.810 -17.997 -34.556 1.00 72.81 75 LYS A O 1
ATOM 618 N N . LYS A 1 76 ? 9.644 -16.095 -34.276 1.00 75.44 76 LYS A N 1
ATOM 619 C CA . LYS A 1 76 ? 10.756 -15.151 -34.507 1.00 75.44 76 LYS A CA 1
ATOM 620 C C . LYS A 1 76 ? 11.051 -14.198 -33.345 1.00 75.44 76 LYS A C 1
ATOM 622 O O . LYS A 1 76 ? 11.971 -13.390 -33.452 1.00 75.44 76 LYS A O 1
ATOM 627 N N . ALA A 1 77 ? 10.284 -14.238 -32.259 1.00 78.12 77 ALA A N 1
ATOM 628 C CA . ALA A 1 77 ? 10.468 -13.302 -31.154 1.00 78.12 77 ALA A CA 1
ATOM 629 C C . ALA A 1 77 ? 10.058 -13.893 -29.806 1.00 78.12 77 ALA A C 1
ATOM 631 O O . ALA A 1 77 ? 9.055 -14.600 -29.717 1.00 78.12 77 ALA A O 1
ATOM 632 N N . ILE A 1 78 ? 10.799 -13.529 -28.759 1.00 77.62 78 ILE A N 1
ATOM 633 C CA . ILE A 1 78 ? 10.428 -13.772 -27.362 1.00 77.62 78 ILE A CA 1
ATOM 634 C C . ILE A 1 78 ? 9.956 -12.452 -26.768 1.00 77.62 78 ILE A C 1
ATOM 636 O O . ILE A 1 78 ? 10.761 -11.537 -26.592 1.00 77.62 78 ILE A O 1
ATOM 640 N N . HIS A 1 79 ? 8.671 -12.349 -26.452 1.00 77.69 79 HIS A N 1
ATOM 641 C CA . HIS A 1 79 ? 8.100 -11.200 -25.760 1.00 77.69 79 HIS A CA 1
ATOM 642 C C . HIS A 1 79 ? 8.211 -11.393 -24.254 1.00 77.69 79 HIS A C 1
ATOM 644 O O . HIS A 1 79 ? 8.012 -12.499 -23.760 1.00 77.69 79 HIS A O 1
ATOM 650 N N . PHE A 1 80 ? 8.508 -10.316 -23.530 1.00 75.38 80 PHE A N 1
ATOM 651 C CA . PHE A 1 80 ? 8.494 -10.316 -22.070 1.00 75.38 80 PHE A CA 1
ATOM 652 C C . PHE A 1 80 ? 8.276 -8.918 -21.505 1.00 75.38 80 PHE A C 1
ATOM 654 O O . PHE A 1 80 ? 8.400 -7.898 -22.184 1.00 75.38 80 PHE A O 1
ATOM 661 N N . ARG A 1 81 ? 7.973 -8.861 -20.212 1.00 70.88 81 ARG A N 1
ATOM 662 C CA . ARG A 1 81 ? 7.923 -7.632 -19.424 1.00 70.88 81 ARG A CA 1
ATOM 663 C C . ARG A 1 81 ? 9.132 -7.582 -18.494 1.00 70.88 81 ARG A C 1
ATOM 665 O O . ARG A 1 81 ? 9.550 -8.585 -17.919 1.00 70.88 81 ARG A O 1
ATOM 672 N N . SER A 1 82 ? 9.716 -6.393 -18.361 1.00 73.62 82 SER A N 1
ATOM 673 C CA . SER A 1 82 ? 10.827 -6.149 -17.440 1.00 73.62 82 SER A CA 1
ATOM 674 C C . SER A 1 82 ? 10.710 -4.761 -16.820 1.00 73.62 82 SER A C 1
ATOM 676 O O . SER A 1 82 ? 10.803 -3.746 -17.518 1.00 73.62 82 SER A O 1
ATOM 678 N N . GLN A 1 83 ? 10.526 -4.718 -15.498 1.00 68.81 83 GLN A N 1
ATOM 679 C CA . GLN A 1 83 ? 10.478 -3.468 -14.735 1.00 68.81 83 GLN A CA 1
ATOM 680 C C . GLN A 1 83 ? 11.805 -2.704 -14.830 1.00 68.81 83 GLN A C 1
ATOM 682 O O . GLN A 1 83 ? 11.812 -1.482 -14.962 1.00 68.81 83 GLN A O 1
ATOM 687 N N . ASN A 1 84 ? 12.932 -3.419 -14.866 1.00 74.38 84 ASN A N 1
ATOM 688 C CA . ASN A 1 84 ? 14.253 -2.810 -15.014 1.00 74.38 84 ASN A CA 1
ATOM 689 C C . ASN A 1 84 ? 14.386 -2.096 -16.356 1.00 74.38 84 ASN A C 1
ATOM 691 O O . ASN A 1 84 ? 14.889 -0.975 -16.404 1.00 74.38 84 ASN A O 1
ATOM 695 N N . LEU A 1 85 ? 13.892 -2.701 -17.442 1.00 81.00 85 LEU A N 1
ATOM 696 C CA . LEU A 1 85 ? 13.920 -2.041 -18.745 1.00 81.00 85 LEU A CA 1
ATOM 697 C C . LEU A 1 85 ? 12.994 -0.814 -18.771 1.00 81.00 85 LEU A C 1
ATOM 699 O O . LEU A 1 85 ? 13.373 0.224 -19.311 1.00 81.00 85 LEU A O 1
ATOM 703 N N . MET A 1 86 ? 11.837 -0.869 -18.100 1.00 80.50 86 MET A N 1
ATOM 704 C CA . MET A 1 86 ? 10.968 0.305 -17.918 1.00 80.50 86 MET A CA 1
ATOM 705 C C . MET A 1 86 ? 11.640 1.420 -17.101 1.00 80.50 86 MET A C 1
ATOM 707 O O . MET A 1 86 ? 11.550 2.596 -17.462 1.00 80.50 86 MET A O 1
ATOM 711 N N . TYR A 1 87 ? 12.361 1.068 -16.037 1.00 81.75 87 TYR A N 1
ATOM 712 C CA . TYR A 1 87 ? 13.129 2.019 -15.241 1.00 81.75 87 TYR A CA 1
ATOM 713 C C . TYR A 1 87 ? 14.239 2.674 -16.071 1.00 81.75 87 TYR A C 1
ATOM 715 O O . TYR A 1 87 ? 14.313 3.903 -16.125 1.00 81.75 87 TYR A O 1
ATOM 723 N N . LEU A 1 88 ? 15.058 1.891 -16.777 1.00 85.38 88 LEU A N 1
ATOM 724 C CA . LEU A 1 88 ? 16.119 2.422 -17.640 1.00 85.38 88 LEU A CA 1
ATOM 725 C C . LEU A 1 88 ? 15.555 3.311 -18.749 1.00 85.38 88 LEU A C 1
ATOM 727 O O . LEU A 1 88 ? 16.105 4.377 -19.019 1.00 85.38 88 LEU A O 1
ATOM 731 N N . ARG A 1 89 ? 14.411 2.936 -19.326 1.00 87.06 89 ARG A N 1
ATOM 732 C CA . ARG A 1 89 ? 13.678 3.763 -20.288 1.00 87.06 89 ARG A CA 1
ATOM 733 C C . ARG A 1 89 ? 13.290 5.116 -19.690 1.00 87.06 89 ARG A C 1
ATOM 735 O O . ARG A 1 89 ? 13.505 6.145 -20.326 1.00 87.06 89 ARG A O 1
ATOM 742 N N . SER A 1 90 ? 12.758 5.133 -18.465 1.00 83.88 90 SER A N 1
ATOM 743 C CA . SER A 1 90 ? 12.424 6.388 -17.774 1.00 83.88 90 SER A CA 1
ATOM 744 C C . SER A 1 90 ? 13.658 7.274 -17.579 1.00 83.88 90 SER A C 1
ATOM 746 O O . SER A 1 90 ? 13.571 8.492 -17.707 1.00 83.88 90 SER A O 1
ATOM 748 N N . LYS A 1 91 ? 14.834 6.680 -17.339 1.00 89.94 91 LYS A N 1
ATOM 749 C CA . LYS A 1 91 ? 16.089 7.427 -17.212 1.00 89.94 91 LYS A CA 1
ATOM 750 C C . LYS A 1 91 ? 16.567 7.965 -18.552 1.00 89.94 91 LYS A C 1
ATOM 752 O O . LYS A 1 91 ? 16.893 9.141 -18.607 1.00 89.94 91 LYS A O 1
ATOM 757 N N . LEU A 1 92 ? 16.529 7.168 -19.618 1.00 89.88 92 LEU A N 1
ATOM 758 C CA . LEU A 1 92 ? 16.882 7.601 -20.977 1.00 89.88 92 LEU A CA 1
ATOM 759 C C . LEU A 1 92 ? 16.098 8.831 -21.439 1.00 89.88 92 LEU A C 1
ATOM 761 O O . LEU A 1 92 ? 16.684 9.711 -22.063 1.00 89.88 92 LEU A O 1
ATOM 765 N N . SER A 1 93 ? 14.813 8.938 -21.081 1.00 88.88 93 SER A N 1
ATOM 766 C CA . SER A 1 93 ? 14.009 10.124 -21.416 1.00 88.88 93 SER A CA 1
ATOM 767 C C . SER A 1 93 ? 14.587 11.426 -20.844 1.00 88.88 93 SER A C 1
ATOM 769 O O . SER A 1 93 ? 14.496 12.467 -21.481 1.00 88.88 93 SER A O 1
ATOM 771 N N . LYS A 1 94 ? 15.279 11.358 -19.698 1.00 93.12 94 LYS A N 1
ATOM 772 C CA . LYS A 1 94 ? 15.951 12.509 -19.068 1.00 93.12 94 LYS A CA 1
ATOM 773 C C . LYS A 1 94 ? 17.255 12.908 -19.760 1.00 93.12 94 LYS A C 1
ATOM 775 O O . LYS A 1 94 ? 17.815 13.949 -19.442 1.00 93.12 94 LYS A O 1
ATOM 780 N N . PHE A 1 95 ? 17.757 12.072 -20.667 1.00 94.75 95 PHE A N 1
ATOM 781 C CA . PHE A 1 95 ? 18.946 12.339 -21.471 1.00 94.75 95 PHE A CA 1
ATOM 782 C C . PHE A 1 95 ? 18.586 12.737 -22.908 1.00 94.75 95 PHE A C 1
ATOM 784 O O . PHE A 1 95 ? 19.441 12.631 -23.779 1.00 94.75 95 PHE A O 1
ATOM 791 N N . ASN A 1 96 ? 17.348 13.177 -23.168 1.00 94.25 96 ASN A N 1
ATOM 792 C CA . ASN A 1 96 ? 16.871 13.567 -24.501 1.00 94.25 96 ASN A CA 1
ATOM 793 C C . ASN A 1 96 ? 17.052 12.450 -25.547 1.00 94.25 96 ASN A C 1
ATOM 795 O O . ASN A 1 96 ? 17.496 12.686 -26.664 1.00 94.25 96 ASN A O 1
ATOM 799 N N . VAL A 1 97 ? 16.758 11.202 -25.166 1.00 94.12 97 VAL A N 1
ATOM 800 C CA . VAL A 1 97 ? 16.728 10.076 -26.110 1.00 94.12 97 VAL A CA 1
ATOM 801 C C . VAL A 1 97 ? 15.296 9.871 -26.598 1.00 94.12 97 VAL A C 1
ATOM 803 O O . VAL A 1 97 ? 14.383 9.622 -25.808 1.00 94.12 97 VAL A O 1
ATOM 806 N N . HIS A 1 98 ? 15.113 9.952 -27.910 1.00 90.44 98 HIS A N 1
ATOM 807 C CA . HIS A 1 98 ? 13.827 9.911 -28.597 1.00 90.44 98 HIS A CA 1
ATOM 808 C C . HIS A 1 98 ? 13.431 8.478 -28.998 1.00 90.44 98 HIS A C 1
ATOM 810 O O . HIS A 1 98 ? 14.221 7.534 -28.918 1.00 90.44 98 HIS A O 1
ATOM 816 N N . ASN A 1 99 ? 12.186 8.297 -29.457 1.00 90.19 99 ASN A N 1
ATOM 817 C CA . ASN A 1 99 ? 11.673 7.030 -30.008 1.00 90.19 99 ASN A CA 1
ATOM 818 C C . ASN A 1 99 ? 11.765 5.819 -29.059 1.00 90.19 99 ASN A C 1
ATOM 820 O O . ASN A 1 99 ? 11.973 4.683 -29.497 1.00 90.19 99 ASN A O 1
ATOM 824 N N . LEU A 1 100 ? 11.603 6.050 -27.754 1.00 89.00 100 LEU A N 1
ATOM 825 C CA . LEU A 1 100 ? 11.695 5.017 -26.720 1.00 89.00 100 LEU A CA 1
ATOM 826 C C . LEU A 1 100 ? 10.583 3.967 -26.850 1.00 89.00 100 LEU A C 1
ATOM 828 O O . LEU A 1 100 ? 9.393 4.292 -26.779 1.00 89.00 100 LEU A O 1
ATOM 832 N N . LYS A 1 101 ? 10.960 2.691 -26.952 1.00 85.69 101 LYS A N 1
ATOM 833 C CA . LYS A 1 101 ? 10.013 1.569 -27.050 1.00 85.69 101 LYS A CA 1
ATOM 834 C C . LYS A 1 101 ? 9.467 1.178 -25.676 1.00 85.69 101 LYS A C 1
ATOM 836 O O . LYS A 1 101 ? 10.121 1.394 -24.664 1.00 85.69 101 LYS A O 1
ATOM 841 N N . LYS A 1 102 ? 8.235 0.658 -25.639 1.00 79.31 102 LYS A N 1
ATOM 842 C CA . LYS A 1 102 ? 7.556 0.163 -24.419 1.00 79.31 102 LYS A CA 1
ATOM 843 C C . LYS A 1 102 ? 7.374 -1.362 -24.410 1.00 79.31 102 LYS A C 1
ATOM 845 O O . LYS A 1 102 ? 7.119 -1.931 -23.355 1.00 79.31 102 LYS A O 1
ATOM 850 N N . ASN A 1 103 ? 7.520 -2.002 -25.572 1.00 77.31 103 ASN A N 1
ATOM 851 C CA . ASN A 1 103 ? 7.293 -3.431 -25.767 1.00 77.31 103 ASN A CA 1
ATOM 852 C C . ASN A 1 103 ? 8.637 -4.141 -25.913 1.00 77.31 103 ASN A C 1
ATOM 854 O O . ASN A 1 103 ? 9.309 -3.989 -26.937 1.00 77.31 103 ASN A O 1
ATOM 858 N N . TRP A 1 104 ? 9.018 -4.911 -24.897 1.00 80.94 104 TRP A N 1
ATOM 859 C CA . TRP A 1 104 ? 10.285 -5.630 -24.882 1.00 80.94 104 TRP A CA 1
ATOM 860 C C . TRP A 1 104 ? 10.119 -6.981 -25.559 1.00 80.94 104 TRP A C 1
ATOM 862 O O . TRP A 1 104 ? 9.270 -7.793 -25.190 1.00 80.94 104 TRP A O 1
ATOM 872 N N . HIS A 1 105 ? 10.925 -7.196 -26.583 1.00 76.88 105 HIS A N 1
ATOM 873 C CA . HIS A 1 105 ? 11.034 -8.477 -27.244 1.00 76.88 105 HIS A CA 1
ATOM 874 C C . HIS A 1 105 ? 12.478 -8.669 -27.682 1.00 76.88 105 HIS A C 1
ATOM 876 O O . HIS A 1 105 ? 13.137 -7.706 -28.079 1.00 76.88 105 HIS A O 1
ATOM 882 N N . ILE A 1 106 ? 12.961 -9.904 -27.591 1.00 76.69 106 ILE A N 1
ATOM 883 C CA . ILE A 1 106 ? 14.175 -10.310 -28.291 1.00 76.69 106 ILE A CA 1
ATOM 884 C C . ILE A 1 106 ? 13.734 -10.839 -29.643 1.00 76.69 106 ILE A C 1
ATOM 886 O O . ILE A 1 106 ? 12.973 -11.805 -29.710 1.00 76.69 106 ILE A O 1
ATOM 890 N N . THR A 1 107 ? 14.210 -10.206 -30.709 1.00 75.19 107 THR A N 1
ATOM 891 C CA . THR A 1 107 ? 14.048 -10.745 -32.060 1.00 75.19 107 THR A CA 1
ATOM 892 C C . THR A 1 107 ? 15.109 -11.815 -32.281 1.00 75.19 107 THR A C 1
ATOM 894 O O . THR A 1 107 ? 16.290 -11.543 -32.085 1.00 75.19 107 THR A O 1
ATOM 897 N N . CYS A 1 108 ? 14.694 -13.016 -32.683 1.00 70.00 108 CYS A N 1
ATOM 898 C CA . CYS A 1 108 ? 15.571 -14.138 -33.008 1.00 70.00 108 CYS A CA 1
ATOM 899 C C . CYS A 1 108 ? 15.352 -14.512 -34.475 1.00 70.00 108 CYS A C 1
ATOM 901 O O . CYS A 1 108 ? 14.380 -15.186 -34.819 1.00 70.00 108 CYS A O 1
ATOM 903 N N . SER A 1 109 ? 16.240 -14.055 -35.353 1.00 66.25 109 SER A N 1
ATOM 904 C CA . SER A 1 109 ? 16.128 -14.263 -36.802 1.00 66.25 109 SER A CA 1
ATOM 905 C C . SER A 1 109 ? 16.182 -15.731 -37.213 1.00 66.25 109 SER A C 1
ATOM 907 O O . SER A 1 109 ? 15.384 -16.158 -38.044 1.00 66.25 109 SER A O 1
ATOM 909 N N . ALA A 1 110 ? 17.045 -16.507 -36.558 1.00 67.88 110 ALA A N 1
ATOM 910 C CA . ALA A 1 110 ? 17.156 -17.959 -36.703 1.00 67.88 110 ALA A CA 1
ATOM 911 C C . ALA A 1 110 ? 16.045 -18.742 -35.967 1.00 67.88 110 ALA A C 1
ATOM 913 O O . ALA A 1 110 ? 16.068 -19.969 -35.920 1.00 67.88 110 ALA A O 1
ATOM 914 N N . GLY A 1 111 ? 15.065 -18.040 -35.391 1.00 67.69 111 GLY A N 1
ATOM 915 C CA . GLY A 1 111 ? 14.023 -18.609 -34.547 1.00 67.69 111 GLY A CA 1
ATOM 916 C C . GLY A 1 111 ? 14.395 -18.643 -33.065 1.00 67.69 111 GLY A C 1
ATOM 917 O O . GLY A 1 111 ? 15.555 -18.506 -32.683 1.00 67.69 111 GLY A O 1
ATOM 918 N N . VAL A 1 112 ? 13.380 -18.770 -32.209 1.00 66.56 112 VAL A N 1
ATOM 919 C CA . VAL A 1 112 ? 13.553 -18.821 -30.749 1.00 66.56 112 VAL A CA 1
ATOM 920 C C . VAL A 1 112 ? 14.181 -20.164 -30.348 1.00 66.56 112 VAL A C 1
ATOM 922 O O . VAL A 1 112 ? 13.552 -21.200 -30.579 1.00 66.56 112 VAL A O 1
ATOM 925 N N . PRO A 1 113 ? 15.372 -20.190 -29.717 1.00 68.00 113 PRO A N 1
ATOM 926 C CA . PRO A 1 113 ? 15.979 -21.440 -29.272 1.00 68.00 113 PRO A CA 1
ATOM 927 C C . PRO A 1 113 ? 15.087 -22.158 -28.253 1.00 68.00 113 PRO A C 1
ATOM 929 O O . PRO A 1 113 ? 14.602 -21.541 -27.296 1.00 68.00 113 PRO A O 1
ATOM 932 N N . LYS A 1 114 ? 14.898 -23.475 -28.413 1.00 68.19 114 LYS A N 1
ATOM 933 C CA . LYS A 1 114 ? 14.266 -24.297 -27.370 1.00 68.19 114 LYS A CA 1
ATOM 934 C C . LYS A 1 114 ? 15.124 -24.211 -26.104 1.00 68.19 114 LYS A C 1
ATOM 936 O O . LYS A 1 114 ? 16.287 -24.594 -26.123 1.00 68.19 114 LYS A O 1
ATOM 941 N N . GLY A 1 115 ? 14.549 -23.704 -25.013 1.00 67.00 115 GLY A N 1
ATOM 942 C CA . GLY A 1 115 ? 15.241 -23.603 -23.725 1.00 67.00 115 GLY A CA 1
ATOM 943 C C . GLY A 1 115 ? 16.128 -22.367 -23.546 1.00 67.00 115 GLY A C 1
ATOM 944 O O . GLY A 1 115 ? 17.064 -22.426 -22.753 1.00 67.00 115 GLY A O 1
ATOM 945 N N . TYR A 1 116 ? 15.848 -21.252 -24.237 1.00 70.88 116 TYR A N 1
ATOM 946 C CA . TYR A 1 116 ? 16.571 -19.990 -24.024 1.00 70.88 116 TYR A CA 1
ATOM 947 C C . TYR A 1 116 ? 16.609 -19.601 -22.533 1.00 70.88 116 TYR A C 1
ATOM 949 O O . TYR A 1 116 ? 15.584 -19.267 -21.929 1.00 70.88 116 TYR A O 1
ATOM 957 N N . ASN A 1 117 ? 17.799 -19.655 -21.930 1.00 75.44 117 ASN A N 1
ATOM 958 C CA . ASN A 1 117 ? 17.971 -19.476 -20.495 1.00 75.44 117 ASN A CA 1
ATOM 959 C C . ASN A 1 117 ? 18.415 -18.051 -20.148 1.00 75.44 117 ASN A C 1
ATOM 961 O O . ASN A 1 117 ? 19.601 -17.760 -19.990 1.00 75.44 117 ASN A O 1
ATOM 965 N N . PHE A 1 118 ? 17.431 -17.179 -19.938 1.00 74.25 118 PHE A N 1
ATOM 966 C CA . PHE A 1 118 ? 17.647 -15.801 -19.493 1.00 74.25 118 PHE A CA 1
ATOM 967 C C . PHE A 1 118 ? 18.478 -15.672 -18.208 1.00 74.25 118 PHE A C 1
ATOM 969 O O . PHE A 1 118 ? 19.129 -14.649 -18.018 1.00 74.25 118 PHE A O 1
ATOM 976 N N . ASP A 1 119 ? 18.468 -16.683 -17.330 1.00 71.12 119 ASP A N 1
ATOM 977 C CA . ASP A 1 119 ? 19.234 -16.656 -16.079 1.00 71.12 119 ASP A CA 1
ATOM 978 C C . ASP A 1 119 ? 20.750 -16.865 -16.315 1.00 71.12 119 ASP A C 1
ATOM 980 O O . ASP A 1 119 ? 21.552 -16.592 -15.417 1.00 71.12 119 ASP A O 1
ATOM 984 N N . GLN A 1 120 ? 21.155 -17.358 -17.494 1.00 74.81 120 GLN A N 1
ATOM 985 C CA . GLN A 1 120 ? 22.550 -17.661 -17.849 1.00 74.81 120 GLN A CA 1
ATOM 986 C C . GLN A 1 120 ? 23.124 -16.739 -18.933 1.00 74.81 120 GLN A C 1
ATOM 988 O O . GLN A 1 120 ? 24.328 -16.489 -18.931 1.00 74.81 120 GLN A O 1
ATOM 993 N N . THR A 1 121 ? 22.292 -16.195 -19.822 1.00 77.44 121 THR A N 1
ATOM 994 C CA . THR A 1 121 ? 22.742 -15.297 -20.894 1.00 77.44 121 THR A CA 1
ATOM 995 C C . THR A 1 121 ? 23.132 -13.931 -20.345 1.00 77.44 121 THR A C 1
ATOM 997 O O . THR A 1 121 ? 22.286 -13.277 -19.748 1.00 77.44 121 THR A O 1
ATOM 1000 N N . LYS A 1 122 ? 24.361 -13.443 -20.582 1.00 82.50 122 LYS A N 1
ATOM 1001 C CA . LYS A 1 122 ? 24.715 -12.055 -20.224 1.00 82.50 122 LYS A CA 1
ATOM 1002 C C . LYS A 1 122 ? 24.114 -11.078 -21.220 1.00 82.50 122 LYS A C 1
ATOM 1004 O O . LYS A 1 122 ? 24.092 -11.364 -22.410 1.00 82.50 122 LYS A O 1
ATOM 1009 N N . PHE A 1 123 ? 23.705 -9.908 -20.745 1.00 85.19 123 PHE A N 1
ATOM 1010 C CA . PHE A 1 123 ? 23.174 -8.847 -21.595 1.00 85.19 123 PHE A CA 1
ATOM 1011 C C . PHE A 1 123 ? 23.997 -7.571 -21.471 1.00 85.19 123 PHE A C 1
ATOM 1013 O O . PHE A 1 123 ? 24.507 -7.248 -20.397 1.00 85.19 123 PHE A O 1
ATOM 1020 N N . PHE A 1 124 ? 24.077 -6.824 -22.566 1.00 88.31 124 PHE A N 1
ATOM 1021 C CA . PHE A 1 124 ? 24.795 -5.562 -22.665 1.00 88.31 124 PHE A CA 1
ATOM 1022 C C . PHE A 1 124 ? 23.895 -4.487 -23.248 1.00 88.31 124 PHE A C 1
ATOM 1024 O O . PHE A 1 124 ? 23.086 -4.763 -24.128 1.00 88.31 124 PHE A O 1
ATOM 1031 N N . LEU A 1 125 ? 24.066 -3.257 -22.777 1.00 91.12 125 LEU A N 1
ATOM 1032 C CA . LEU A 1 125 ? 23.621 -2.065 -23.483 1.00 91.12 125 LEU A CA 1
ATOM 1033 C C . LEU A 1 125 ? 24.680 -1.696 -24.517 1.00 91.12 125 LEU A C 1
ATOM 1035 O O . LEU A 1 125 ? 25.864 -1.640 -24.182 1.00 91.12 125 LEU A O 1
ATOM 1039 N N . ILE A 1 126 ? 24.252 -1.415 -25.742 1.00 93.25 126 ILE A N 1
ATOM 1040 C CA . ILE A 1 126 ? 25.142 -0.973 -26.815 1.00 93.25 126 ILE A CA 1
ATOM 1041 C C . ILE A 1 126 ? 24.473 0.108 -27.661 1.00 93.25 126 ILE A C 1
ATOM 1043 O O . ILE A 1 126 ? 23.261 0.085 -27.897 1.00 93.25 126 ILE A O 1
ATOM 1047 N N . MET A 1 127 ? 25.268 1.085 -28.085 1.00 95.50 127 MET A N 1
ATOM 1048 C CA . MET A 1 127 ? 24.864 2.095 -29.050 1.00 95.50 127 MET A CA 1
ATOM 1049 C C . MET A 1 127 ? 25.065 1.563 -30.467 1.00 95.50 127 MET A C 1
ATOM 1051 O O . MET A 1 127 ? 26.067 0.922 -30.773 1.00 95.50 127 MET A O 1
ATOM 1055 N N . ILE A 1 128 ? 24.105 1.847 -31.336 1.00 93.62 128 ILE A N 1
ATOM 1056 C CA . ILE A 1 128 ? 24.097 1.392 -32.721 1.00 93.62 128 ILE A CA 1
ATOM 1057 C C . ILE A 1 128 ? 23.969 2.603 -33.641 1.00 93.62 128 ILE A C 1
ATOM 1059 O O . ILE A 1 128 ? 23.168 3.507 -33.381 1.00 93.62 128 ILE A O 1
ATOM 1063 N N . GLU A 1 129 ? 24.756 2.604 -34.712 1.00 94.94 129 GLU A N 1
ATOM 1064 C CA . GLU A 1 129 ? 24.746 3.595 -35.785 1.00 94.94 129 GLU A CA 1
ATOM 1065 C C . GLU A 1 129 ? 24.092 3.001 -37.043 1.00 94.94 129 GLU A C 1
ATOM 1067 O O . GLU A 1 129 ? 24.375 1.867 -37.424 1.00 94.94 129 GLU A O 1
ATOM 1072 N N . LEU A 1 130 ? 23.212 3.769 -37.686 1.00 93.88 130 LEU A N 1
ATOM 1073 C CA . LEU A 1 130 ? 22.614 3.454 -38.982 1.00 93.88 130 LEU A CA 1
ATOM 1074 C C . LEU A 1 130 ? 23.023 4.521 -40.001 1.00 93.88 130 LEU A C 1
ATOM 1076 O O . LEU A 1 130 ? 22.716 5.703 -39.817 1.00 93.88 130 LEU A O 1
ATOM 1080 N N . GLU A 1 131 ? 23.646 4.087 -41.095 1.00 94.38 131 GLU A N 1
ATOM 1081 C CA . GLU A 1 131 ? 23.972 4.916 -42.257 1.00 94.38 131 GLU A CA 1
ATOM 1082 C C . GLU A 1 131 ? 23.437 4.250 -43.534 1.00 94.38 131 GLU A C 1
ATOM 1084 O O . GLU A 1 131 ? 23.881 3.175 -43.943 1.00 94.38 131 GLU A O 1
ATOM 1089 N N . GLY A 1 132 ? 22.414 4.856 -44.145 1.00 90.38 132 GLY A N 1
ATOM 1090 C CA . GLY A 1 132 ? 21.668 4.217 -45.230 1.00 90.38 132 GLY A CA 1
ATOM 1091 C C . GLY A 1 132 ? 20.971 2.941 -44.749 1.00 90.38 132 GLY A C 1
ATOM 1092 O O . GLY A 1 132 ? 20.064 3.007 -43.921 1.00 90.38 132 GLY A O 1
ATOM 1093 N N . LYS A 1 133 ? 21.406 1.784 -45.264 1.00 87.44 133 LYS A N 1
ATOM 1094 C CA . LYS A 1 133 ? 20.939 0.442 -44.853 1.00 87.44 133 LYS A CA 1
ATOM 1095 C C . LYS A 1 133 ? 21.943 -0.309 -43.967 1.00 87.44 133 LYS A C 1
ATOM 1097 O O . LYS A 1 133 ? 21.647 -1.414 -43.514 1.00 87.44 133 LYS A O 1
ATOM 1102 N N . LYS A 1 134 ? 23.127 0.269 -43.733 1.00 87.06 134 LYS A N 1
ATOM 1103 C CA . LYS A 1 134 ? 24.215 -0.360 -42.982 1.00 87.06 134 LYS A CA 1
ATOM 1104 C C . LYS A 1 134 ? 24.077 -0.056 -41.495 1.00 87.06 134 LYS A C 1
ATOM 1106 O O . LYS A 1 134 ? 24.001 1.109 -41.105 1.00 87.06 134 LYS A O 1
ATOM 1111 N N . VAL A 1 135 ? 24.074 -1.109 -40.682 1.00 88.38 135 VAL A N 1
ATOM 1112 C CA . VAL A 1 135 ? 24.072 -1.036 -39.219 1.00 88.38 135 VAL A CA 1
ATOM 1113 C C . VAL A 1 135 ? 25.473 -1.321 -38.698 1.00 88.38 135 VAL A C 1
ATOM 1115 O O . VAL A 1 135 ? 26.058 -2.348 -39.033 1.00 88.38 135 VAL A O 1
ATOM 1118 N N . THR A 1 136 ? 25.983 -0.438 -37.846 1.00 90.00 136 THR A N 1
ATOM 1119 C CA . THR A 1 136 ? 27.278 -0.590 -37.178 1.00 90.00 136 THR A CA 1
ATOM 1120 C C . THR A 1 136 ? 27.069 -0.609 -35.668 1.00 90.00 136 THR A C 1
ATOM 1122 O O . THR A 1 136 ? 26.449 0.293 -35.098 1.00 90.00 136 THR A O 1
ATOM 1125 N N . TRP A 1 137 ? 27.589 -1.645 -35.016 1.00 90.00 137 TRP A N 1
ATOM 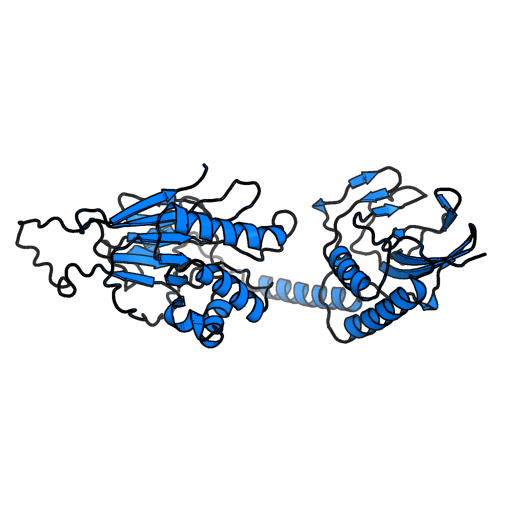1126 C CA . TRP A 1 137 ? 27.565 -1.809 -33.565 1.00 90.00 137 TRP A CA 1
ATOM 1127 C C . TRP A 1 137 ? 28.779 -1.086 -32.992 1.00 90.00 137 TRP A C 1
ATOM 1129 O O . TRP A 1 137 ? 29.907 -1.370 -33.389 1.00 90.00 137 TRP A O 1
ATOM 1139 N N . LEU A 1 138 ? 28.560 -0.122 -32.102 1.00 93.44 138 LEU A N 1
ATOM 1140 C CA . LEU A 1 138 ? 29.649 0.654 -31.511 1.00 93.44 138 LEU A CA 1
ATOM 1141 C C . LEU A 1 138 ? 30.164 -0.081 -30.269 1.00 93.44 138 LEU A C 1
ATOM 1143 O O . LEU A 1 138 ? 29.746 0.223 -29.147 1.00 93.44 138 LEU A O 1
ATOM 1147 N N . GLU A 1 139 ? 31.003 -1.102 -30.467 1.00 90.44 139 GLU A N 1
ATOM 1148 C CA . GLU A 1 139 ? 31.507 -1.989 -29.401 1.00 90.44 139 GLU A CA 1
ATOM 1149 C C . GLU A 1 139 ? 32.185 -1.229 -28.252 1.00 90.44 139 GLU A C 1
ATOM 1151 O O . GLU A 1 139 ? 32.076 -1.630 -27.095 1.00 90.44 139 GLU A O 1
ATOM 1156 N N . GLU A 1 140 ? 32.791 -0.071 -28.511 1.00 92.81 140 GLU A N 1
ATOM 1157 C CA . GLU A 1 140 ? 33.381 0.786 -27.479 1.00 92.81 140 GLU A CA 1
ATOM 1158 C C . GLU A 1 140 ? 32.352 1.321 -26.464 1.00 92.81 140 GLU A C 1
ATOM 1160 O O . GLU A 1 140 ? 32.701 1.757 -25.365 1.00 92.81 140 GLU A O 1
ATOM 1165 N N . THR A 1 141 ? 31.064 1.285 -26.815 1.00 93.19 141 THR A N 1
ATOM 1166 C CA . THR A 1 141 ? 29.950 1.704 -25.952 1.00 93.19 141 THR A CA 1
ATOM 1167 C C . THR A 1 141 ? 29.337 0.553 -25.152 1.00 93.19 141 THR A C 1
ATOM 1169 O O . THR A 1 141 ? 28.474 0.781 -24.294 1.00 93.19 141 THR A O 1
ATOM 1172 N N . ARG A 1 142 ? 29.784 -0.684 -25.403 1.00 92.00 142 ARG A N 1
ATOM 1173 C CA . ARG A 1 142 ? 29.244 -1.898 -24.798 1.00 92.00 142 ARG A CA 1
ATOM 1174 C C . ARG A 1 142 ? 29.388 -1.863 -23.280 1.00 92.00 142 ARG A C 1
ATOM 1176 O O . ARG A 1 142 ? 30.484 -1.826 -22.725 1.00 92.00 142 ARG A O 1
ATOM 1183 N N . THR A 1 143 ? 28.250 -1.886 -22.593 1.00 89.56 143 THR A N 1
ATOM 1184 C CA . THR A 1 143 ? 28.181 -1.776 -21.132 1.00 89.56 143 THR A CA 1
ATOM 1185 C C . THR A 1 143 ? 27.357 -2.929 -20.557 1.00 89.56 143 THR A C 1
ATOM 1187 O O . THR A 1 143 ? 26.202 -3.084 -20.958 1.00 89.56 143 THR A O 1
ATOM 1190 N N . PRO A 1 144 ? 27.891 -3.747 -19.626 1.00 88.25 144 PRO A N 1
ATOM 1191 C CA . PRO A 1 144 ? 27.137 -4.846 -19.026 1.00 88.25 144 PRO A CA 1
ATOM 1192 C C . PRO A 1 144 ? 25.841 -4.352 -18.384 1.00 88.25 144 PRO A C 1
ATOM 1194 O O . PRO A 1 144 ? 25.848 -3.402 -17.603 1.00 88.25 144 PRO A O 1
ATOM 1197 N N . LEU A 1 145 ? 24.724 -5.014 -18.682 1.00 82.25 145 LEU A N 1
ATOM 1198 C CA . LEU A 1 145 ? 23.434 -4.681 -18.086 1.00 82.25 145 LEU A CA 1
ATOM 1199 C C . LEU A 1 145 ? 23.394 -5.063 -16.595 1.00 82.25 145 LEU A C 1
ATOM 1201 O O . LEU A 1 145 ? 22.651 -4.456 -15.835 1.00 82.25 145 LEU A O 1
ATOM 1205 N N . TYR A 1 146 ? 24.200 -6.030 -16.151 1.00 74.44 146 TYR A N 1
ATOM 1206 C CA . TYR A 1 146 ? 24.330 -6.409 -14.740 1.00 74.44 146 TYR A CA 1
ATOM 1207 C C . TYR A 1 146 ? 25.674 -7.095 -14.455 1.00 74.44 146 TYR A C 1
ATOM 1209 O O . TYR A 1 146 ? 26.346 -7.590 -15.360 1.00 74.44 146 TYR A O 1
ATOM 1217 N N . ASN A 1 147 ? 26.067 -7.137 -13.177 1.00 60.03 147 ASN A N 1
ATOM 1218 C CA . ASN A 1 147 ? 27.333 -7.720 -12.729 1.00 60.03 147 ASN A CA 1
ATOM 1219 C C . ASN A 1 147 ? 27.146 -9.172 -12.237 1.00 60.03 147 ASN A C 1
ATOM 1221 O O . ASN A 1 147 ? 26.648 -9.417 -11.138 1.00 60.03 147 ASN A O 1
ATOM 1225 N N . LEU A 1 148 ? 27.566 -10.156 -13.037 1.00 51.53 148 LEU A N 1
ATOM 1226 C CA . LEU A 1 148 ? 27.415 -11.595 -12.741 1.00 51.53 148 LEU A CA 1
ATOM 1227 C C . LEU A 1 148 ? 28.224 -12.093 -11.536 1.00 51.53 148 LEU A C 1
ATOM 1229 O O . LEU A 1 148 ? 27.886 -13.119 -10.939 1.00 51.53 148 LEU A O 1
ATOM 1233 N N . ASN A 1 149 ? 29.268 -11.370 -11.127 1.00 51.66 149 ASN A N 1
ATOM 1234 C CA . ASN A 1 149 ? 30.111 -11.794 -10.007 1.00 51.66 149 ASN A CA 1
ATOM 1235 C C . ASN A 1 149 ? 29.364 -11.758 -8.656 1.00 51.66 149 ASN A C 1
ATOM 1237 O O . ASN A 1 149 ? 29.770 -12.427 -7.701 1.00 51.66 149 ASN A O 1
ATOM 1241 N N . GLN A 1 150 ? 28.233 -11.048 -8.568 1.00 53.97 150 GLN A N 1
ATOM 1242 C CA . GLN A 1 150 ? 27.384 -11.013 -7.372 1.00 53.97 150 GLN A CA 1
ATOM 1243 C C . GLN A 1 150 ? 26.417 -12.206 -7.275 1.00 53.97 150 GLN A C 1
ATOM 1245 O O . GLN A 1 150 ? 26.176 -12.710 -6.172 1.00 53.97 150 GLN A O 1
ATOM 1250 N N . THR A 1 151 ? 25.929 -12.743 -8.398 1.00 51.22 151 THR A N 1
ATOM 1251 C CA . THR A 1 151 ? 25.000 -13.890 -8.424 1.00 51.22 151 THR A CA 1
ATOM 1252 C C . THR A 1 151 ? 25.629 -15.140 -7.798 1.00 51.22 151 THR A C 1
ATOM 1254 O O . THR A 1 151 ? 24.972 -15.876 -7.056 1.00 51.22 151 THR A O 1
ATOM 1257 N N . ASN A 1 152 ? 26.938 -15.335 -7.993 1.00 49.97 152 ASN A N 1
ATOM 1258 C CA . ASN A 1 152 ? 27.697 -16.431 -7.382 1.00 49.97 152 ASN A CA 1
ATOM 1259 C C . ASN A 1 152 ? 27.965 -16.226 -5.878 1.00 49.97 152 ASN A C 1
ATOM 1261 O O . ASN A 1 152 ? 27.942 -17.196 -5.111 1.00 49.97 152 ASN A O 1
ATOM 1265 N N . LYS A 1 153 ? 28.151 -14.979 -5.414 1.00 54.66 153 LYS A N 1
ATOM 1266 C CA . LYS A 1 153 ? 28.280 -14.667 -3.976 1.00 54.66 153 LYS A CA 1
ATOM 1267 C C . LYS A 1 153 ? 26.963 -14.914 -3.226 1.00 54.66 153 LYS A C 1
ATOM 1269 O O . LYS A 1 153 ? 26.982 -15.505 -2.142 1.00 54.66 153 LYS A O 1
ATOM 1274 N N . ASN A 1 154 ? 25.826 -14.555 -3.824 1.00 52.25 154 ASN A N 1
ATOM 1275 C CA . ASN A 1 154 ? 24.502 -14.785 -3.238 1.00 52.25 154 ASN A CA 1
ATOM 1276 C C . ASN A 1 154 ? 24.143 -16.281 -3.181 1.00 52.25 154 ASN A C 1
ATOM 1278 O O . ASN A 1 154 ? 23.720 -16.753 -2.123 1.00 52.25 154 ASN A O 1
ATOM 1282 N N . LYS A 1 155 ? 24.450 -17.065 -4.229 1.00 57.03 155 LYS A N 1
ATOM 1283 C CA . LYS A 1 155 ? 24.317 -18.538 -4.202 1.00 57.03 155 LYS A CA 1
ATOM 1284 C C . LYS A 1 155 ? 25.168 -19.191 -3.102 1.00 57.03 155 LYS A C 1
ATOM 1286 O O . LYS A 1 155 ? 24.684 -20.071 -2.389 1.00 57.03 155 LYS A O 1
ATOM 1291 N N . LYS A 1 156 ? 26.411 -18.733 -2.882 1.00 59.94 156 LYS A N 1
ATOM 1292 C CA . LYS A 1 156 ? 27.256 -19.216 -1.766 1.00 59.94 156 LYS A CA 1
ATOM 1293 C C . LYS A 1 156 ? 26.657 -18.883 -0.388 1.00 59.94 156 LYS A C 1
ATOM 1295 O O . LYS A 1 156 ? 26.682 -19.736 0.503 1.00 59.94 156 LYS A O 1
ATOM 1300 N N . LYS A 1 157 ? 26.090 -17.682 -0.199 1.00 60.41 157 LYS A N 1
ATOM 1301 C CA . LYS A 1 157 ? 25.400 -17.283 1.050 1.00 60.41 157 LYS A CA 1
ATOM 1302 C C . LYS A 1 157 ? 24.139 -18.117 1.305 1.00 60.41 157 LYS A C 1
ATOM 1304 O O . LYS A 1 157 ? 23.918 -18.553 2.436 1.00 60.41 157 LYS A O 1
ATOM 1309 N N . GLU A 1 158 ? 23.342 -18.380 0.274 1.00 59.97 158 GLU A N 1
ATOM 1310 C CA . GLU A 1 158 ? 22.121 -19.185 0.382 1.00 59.97 158 GLU A CA 1
ATOM 1311 C C . GLU A 1 158 ? 22.428 -20.657 0.702 1.00 59.97 158 GLU A C 1
ATOM 1313 O O . GLU A 1 158 ? 21.832 -21.234 1.616 1.00 59.97 158 GLU A O 1
ATOM 1318 N N . ASN A 1 159 ? 23.445 -21.238 0.058 1.00 63.28 159 ASN A N 1
ATOM 1319 C CA . ASN A 1 159 ? 23.905 -22.598 0.354 1.00 63.28 159 ASN A CA 1
ATOM 1320 C C . ASN A 1 159 ? 24.455 -22.731 1.788 1.00 63.28 159 ASN A C 1
ATOM 1322 O O . ASN A 1 159 ? 24.193 -23.733 2.459 1.00 63.28 159 ASN A O 1
ATOM 1326 N N . ARG A 1 160 ? 25.134 -21.701 2.319 1.00 61.59 160 ARG A N 1
ATOM 1327 C CA . ARG A 1 160 ? 25.538 -21.647 3.740 1.00 61.59 160 ARG A CA 1
ATOM 1328 C C . ARG A 1 160 ? 24.334 -21.598 4.693 1.00 61.59 160 ARG A C 1
ATOM 1330 O O . ARG A 1 160 ? 24.354 -22.273 5.722 1.00 61.59 160 ARG A O 1
ATOM 1337 N N . ARG A 1 161 ? 23.268 -20.860 4.356 1.00 58.34 161 ARG A N 1
ATOM 1338 C CA . ARG A 1 161 ? 22.022 -20.815 5.153 1.00 58.34 161 ARG A CA 1
ATOM 1339 C C . ARG A 1 161 ? 21.274 -22.153 5.140 1.00 58.34 161 ARG A C 1
ATOM 1341 O O . ARG A 1 161 ? 20.811 -22.591 6.191 1.00 58.34 161 ARG A O 1
ATOM 1348 N N . LYS A 1 162 ? 21.209 -22.835 3.990 1.00 63.09 162 LYS A N 1
ATOM 1349 C CA . LYS A 1 162 ? 20.596 -24.172 3.871 1.00 63.09 162 LYS A CA 1
ATOM 1350 C C . LYS A 1 162 ? 21.380 -25.240 4.647 1.00 63.09 162 LYS A C 1
ATOM 1352 O O . LYS A 1 162 ? 20.761 -26.072 5.304 1.00 63.09 162 LYS A O 1
ATOM 1357 N N . ARG A 1 163 ? 22.719 -25.166 4.674 1.00 57.91 163 ARG A N 1
ATOM 1358 C CA . ARG A 1 163 ? 23.556 -26.038 5.523 1.00 57.91 163 ARG A CA 1
ATOM 1359 C C . ARG A 1 163 ? 23.321 -25.811 7.022 1.00 57.91 163 ARG A C 1
ATOM 1361 O O . ARG A 1 163 ? 23.164 -26.787 7.744 1.00 57.91 163 ARG A O 1
ATOM 1368 N N . LYS A 1 164 ? 23.184 -24.559 7.486 1.00 55.75 164 LYS A N 1
ATOM 1369 C CA . LYS A 1 164 ? 22.869 -24.267 8.903 1.00 55.75 164 LYS A CA 1
ATOM 1370 C C . LYS A 1 164 ? 21.485 -24.769 9.345 1.00 55.75 164 LYS A C 1
ATOM 1372 O O . LYS A 1 164 ? 21.320 -25.121 10.506 1.00 55.75 164 LYS A O 1
ATOM 1377 N N . LYS A 1 165 ? 20.500 -24.850 8.440 1.00 51.97 165 LYS A N 1
ATOM 1378 C CA . LYS A 1 165 ? 19.153 -25.367 8.757 1.00 51.97 165 LYS A CA 1
ATOM 1379 C C . LYS A 1 165 ? 19.060 -26.898 8.840 1.00 51.97 165 LYS A C 1
ATOM 1381 O O . LYS A 1 165 ? 18.124 -27.394 9.453 1.00 51.97 165 LYS A O 1
ATOM 1386 N N . LYS A 1 166 ? 20.019 -27.655 8.291 1.00 51.25 166 LYS A N 1
ATOM 1387 C CA . LYS A 1 166 ? 20.024 -29.130 8.381 1.00 51.25 166 LYS A CA 1
ATOM 1388 C C . LYS A 1 166 ? 20.557 -29.683 9.718 1.00 51.25 166 LYS A C 1
ATOM 1390 O O . LYS A 1 166 ? 20.485 -30.886 9.923 1.00 51.25 166 LYS A O 1
ATOM 1395 N N . GLY A 1 167 ? 21.036 -28.833 10.635 1.00 47.41 167 GLY A N 1
ATOM 1396 C CA . GLY A 1 167 ? 21.670 -29.247 11.898 1.00 47.41 167 GLY A CA 1
ATOM 1397 C C . GLY A 1 167 ? 20.771 -29.366 13.140 1.00 47.41 167 GLY A C 1
ATOM 1398 O O . GLY A 1 167 ? 21.293 -29.604 14.220 1.00 47.41 167 GLY A O 1
ATOM 1399 N N . LYS A 1 168 ? 19.446 -29.190 13.049 1.00 46.69 168 LYS A N 1
ATOM 1400 C CA . LYS A 1 168 ? 18.536 -29.393 14.196 1.00 46.69 168 LYS A CA 1
ATOM 1401 C C . LYS A 1 168 ? 17.270 -30.124 13.759 1.00 46.69 168 LYS A C 1
ATOM 1403 O O . LYS A 1 168 ? 16.265 -29.501 13.433 1.00 46.69 168 LYS A O 1
ATOM 1408 N N . LYS A 1 169 ? 17.330 -31.455 13.763 1.00 41.69 169 LYS A N 1
ATOM 1409 C CA . LYS A 1 169 ? 16.147 -32.323 13.740 1.00 41.69 169 LYS A CA 1
ATOM 1410 C C . LYS A 1 169 ? 15.906 -32.781 15.180 1.00 41.69 169 LYS A C 1
ATOM 1412 O O . LYS A 1 169 ? 16.540 -33.716 15.644 1.00 41.69 169 LYS A O 1
ATOM 1417 N N . VAL A 1 170 ? 15.036 -32.072 15.897 1.00 38.66 170 VAL A N 1
ATOM 1418 C CA . VAL A 1 170 ? 14.455 -32.560 17.155 1.00 38.66 170 VAL A CA 1
ATOM 1419 C C . VAL A 1 170 ? 13.088 -33.121 16.796 1.00 38.66 170 VAL A C 1
ATOM 1421 O O . VAL A 1 170 ? 12.231 -32.395 16.293 1.00 38.66 170 VAL A O 1
ATOM 1424 N N . ILE A 1 171 ? 12.909 -34.422 17.004 1.00 42.78 171 ILE A N 1
ATOM 1425 C CA . ILE A 1 171 ? 11.619 -35.097 16.876 1.00 42.78 171 ILE A CA 1
ATOM 1426 C C . ILE A 1 171 ? 10.791 -34.688 18.100 1.00 42.78 171 ILE A C 1
ATOM 1428 O O . ILE A 1 171 ? 11.151 -35.022 19.225 1.00 42.78 171 ILE A O 1
ATOM 1432 N N . LYS A 1 172 ? 9.699 -33.944 17.899 1.00 36.94 172 LYS A N 1
ATOM 1433 C CA . LYS A 1 172 ? 8.675 -33.718 18.930 1.00 36.94 172 LYS A CA 1
ATOM 1434 C C . LYS A 1 172 ? 7.327 -34.234 18.439 1.00 36.94 172 LYS A C 1
ATOM 1436 O O . LYS A 1 172 ? 6.947 -34.004 17.292 1.00 36.94 172 LYS A O 1
ATOM 1441 N N . LYS A 1 173 ? 6.651 -34.961 19.334 1.00 34.22 173 LYS A N 1
ATOM 1442 C CA . LYS A 1 173 ? 5.293 -35.500 19.189 1.00 34.22 173 LYS A CA 1
ATOM 1443 C C . LYS A 1 173 ? 4.309 -34.396 18.776 1.00 34.22 173 LYS A C 1
ATOM 1445 O O . LYS A 1 173 ? 4.424 -33.262 19.235 1.00 34.22 173 LYS A O 1
ATOM 1450 N N . LYS A 1 174 ? 3.347 -34.755 17.919 1.00 31.98 174 LYS A N 1
ATOM 1451 C CA . LYS A 1 174 ? 2.238 -33.901 17.471 1.00 31.98 174 LYS A CA 1
ATOM 1452 C C . LYS A 1 174 ? 1.297 -33.597 18.645 1.00 31.98 174 LYS A C 1
ATOM 1454 O O . LYS A 1 174 ? 0.398 -34.380 18.923 1.00 31.98 174 LYS A O 1
ATOM 1459 N N . SER A 1 175 ? 1.488 -32.457 19.298 1.00 31.39 175 SER A N 1
ATOM 1460 C CA . SER A 1 175 ? 0.389 -31.698 19.896 1.00 31.39 175 SER A CA 1
ATOM 1461 C C . SER A 1 175 ? -0.011 -30.585 18.922 1.00 31.39 175 SER A C 1
ATOM 1463 O O . SER A 1 175 ? 0.828 -30.094 18.159 1.00 31.39 175 SER A O 1
ATOM 1465 N N . LEU A 1 176 ? -1.298 -30.227 18.895 1.00 30.41 176 LEU A N 1
ATOM 1466 C CA . LEU A 1 176 ? -1.783 -29.067 18.141 1.00 30.41 176 LEU A CA 1
ATOM 1467 C C . LEU A 1 176 ? -0.950 -27.832 18.535 1.00 30.41 176 LEU A C 1
ATOM 1469 O O . LEU A 1 176 ? -0.719 -27.621 19.729 1.00 30.41 176 LEU A O 1
ATOM 1473 N N . PRO A 1 177 ? -0.446 -27.039 17.574 1.00 31.50 177 PRO A N 1
ATOM 1474 C CA . PRO A 1 177 ? 0.391 -25.895 17.892 1.00 31.50 177 PRO A CA 1
ATOM 1475 C C . PRO A 1 177 ? -0.473 -24.818 18.554 1.00 31.50 177 PRO A C 1
ATOM 1477 O O . PRO A 1 177 ? -1.236 -24.140 17.872 1.00 31.50 177 PRO A O 1
ATOM 1480 N N . MET A 1 178 ? -0.343 -24.640 19.872 1.00 33.88 178 MET A N 1
ATOM 1481 C CA . MET A 1 178 ? -0.775 -23.388 20.491 1.00 33.88 178 MET A CA 1
ATOM 1482 C C . MET A 1 178 ? 0.049 -22.256 19.871 1.00 33.88 178 MET A C 1
ATOM 1484 O O . MET A 1 178 ? 1.285 -22.318 19.833 1.00 33.88 178 MET A O 1
ATOM 1488 N N . LEU A 1 179 ? -0.635 -21.248 19.333 1.00 34.53 179 LEU A N 1
ATOM 1489 C CA . LEU A 1 179 ? -0.024 -20.012 18.863 1.00 34.53 179 LEU A CA 1
ATOM 1490 C C . LEU A 1 179 ? 0.593 -19.315 20.080 1.00 34.53 179 LEU A C 1
ATOM 1492 O O . LEU A 1 179 ? -0.099 -18.635 20.818 1.00 34.53 179 LEU A O 1
ATOM 1496 N N . ASN A 1 180 ? 1.897 -19.489 20.304 1.00 34.31 180 ASN A N 1
ATOM 1497 C CA . ASN A 1 180 ? 2.631 -18.675 21.272 1.00 34.31 180 ASN A CA 1
ATOM 1498 C C . ASN A 1 180 ? 2.641 -17.223 20.770 1.00 34.31 180 ASN A C 1
ATOM 1500 O O . ASN A 1 180 ? 3.546 -16.828 20.022 1.00 34.31 180 ASN A O 1
ATOM 1504 N N . LEU A 1 181 ? 1.635 -16.440 21.159 1.00 38.84 181 LEU A N 1
ATOM 1505 C CA . LEU A 1 181 ? 1.633 -14.996 20.993 1.00 38.84 181 LEU A CA 1
ATOM 1506 C C . LEU A 1 181 ? 2.749 -14.444 21.881 1.00 38.84 181 LEU A C 1
ATOM 1508 O O . LEU A 1 181 ? 2.650 -14.391 23.102 1.00 38.84 181 LEU A O 1
ATOM 1512 N N . LYS A 1 182 ? 3.874 -14.063 21.270 1.00 39.88 182 LYS A N 1
ATOM 1513 C CA . LYS A 1 182 ? 4.898 -13.285 21.969 1.00 39.88 182 LYS A CA 1
ATOM 1514 C C . LYS A 1 182 ? 4.369 -11.864 22.132 1.00 39.88 182 LYS A C 1
ATOM 1516 O O . LYS A 1 182 ? 4.749 -10.985 21.362 1.00 39.88 182 LYS A O 1
ATOM 1521 N N . THR A 1 183 ? 3.520 -11.633 23.125 1.00 41.78 183 THR A N 1
ATOM 1522 C CA . THR A 1 183 ? 3.157 -10.282 23.551 1.00 41.78 183 THR A CA 1
ATOM 1523 C C . THR A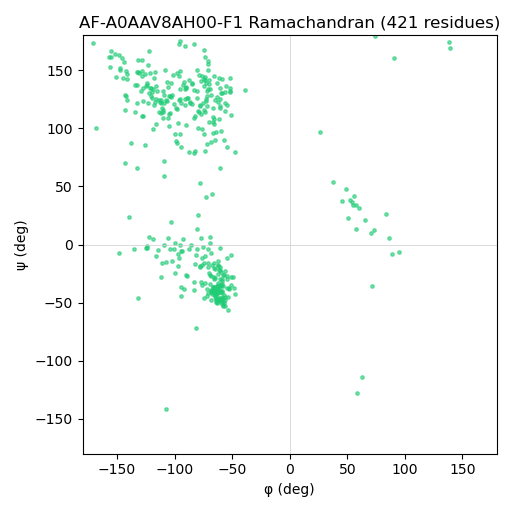 1 183 ? 4.398 -9.663 24.189 1.00 41.78 183 THR A C 1
ATOM 1525 O O . THR A 1 183 ? 4.663 -9.809 25.382 1.00 41.78 183 THR A O 1
ATOM 1528 N N . LYS A 1 184 ? 5.244 -9.016 23.378 1.00 45.56 184 LYS A N 1
ATOM 1529 C CA . LYS A 1 184 ? 6.222 -8.072 23.927 1.00 45.56 184 LYS A CA 1
ATOM 1530 C C . LYS A 1 184 ? 5.424 -7.050 24.731 1.00 45.56 184 LYS A C 1
ATOM 1532 O O . LYS A 1 184 ? 4.378 -6.620 24.262 1.00 45.56 184 LYS A O 1
ATOM 1537 N N . SER A 1 185 ? 5.910 -6.694 25.915 1.00 44.25 185 SER A N 1
ATOM 1538 C CA . SER A 1 185 ? 5.340 -5.672 26.794 1.00 44.25 185 SER A CA 1
ATOM 1539 C C . SER A 1 185 ? 5.191 -4.337 26.048 1.00 44.25 185 SER A C 1
ATOM 1541 O O . SER A 1 185 ? 6.086 -3.493 26.073 1.00 44.25 185 SER A O 1
ATOM 1543 N N . GLY A 1 186 ? 4.099 -4.173 25.304 1.00 49.03 186 GLY A N 1
ATOM 1544 C CA . GLY A 1 186 ? 3.763 -2.936 24.620 1.00 49.03 186 GLY A CA 1
ATOM 1545 C C . GLY A 1 186 ? 3.333 -1.918 25.662 1.00 49.03 186 GLY A C 1
ATOM 1546 O O . GLY A 1 186 ? 2.485 -2.207 26.505 1.00 49.03 186 GLY A O 1
ATOM 1547 N N . THR A 1 187 ? 3.938 -0.735 25.644 1.00 45.97 187 THR A N 1
ATOM 1548 C CA . THR A 1 187 ? 3.505 0.364 26.503 1.00 45.97 187 THR A CA 1
ATOM 1549 C C . THR A 1 187 ? 2.207 0.922 25.934 1.00 45.97 187 THR A C 1
ATOM 1551 O O . THR A 1 187 ? 2.193 1.447 24.820 1.00 45.97 187 THR A O 1
ATOM 1554 N N . LEU A 1 188 ? 1.115 0.809 26.689 1.00 45.00 188 LEU A N 1
ATOM 1555 C CA . LEU A 1 188 ? -0.166 1.387 26.306 1.00 45.00 188 LEU A CA 1
ATOM 1556 C C . LEU A 1 188 ? -0.035 2.906 26.305 1.00 45.00 188 LEU A C 1
ATOM 1558 O O . LEU A 1 188 ? 0.041 3.539 27.360 1.00 45.00 188 LEU A O 1
ATOM 1562 N N . LYS A 1 189 ? -0.016 3.518 25.122 1.00 48.47 189 LYS A N 1
ATOM 1563 C CA . LYS A 1 189 ? -0.315 4.943 25.040 1.00 48.47 189 LYS A CA 1
ATOM 1564 C C . LYS A 1 189 ? -1.816 5.079 25.185 1.00 48.47 189 LYS A C 1
ATOM 1566 O O . LYS A 1 189 ? -2.546 4.869 24.223 1.00 48.47 189 LYS A O 1
ATOM 1571 N N . LYS A 1 190 ? -2.262 5.419 26.396 1.00 47.66 190 LYS A N 1
ATOM 1572 C CA . LYS A 1 190 ? -3.605 5.960 26.603 1.00 47.66 190 LYS A CA 1
ATOM 1573 C C . LYS A 1 190 ? -3.691 7.245 25.782 1.00 47.66 190 LYS A C 1
ATOM 1575 O O . LYS A 1 190 ? -3.171 8.284 26.183 1.00 47.66 190 LYS A O 1
ATOM 1580 N N . ILE A 1 191 ? -4.264 7.149 24.590 1.00 50.03 191 ILE A N 1
ATOM 1581 C CA . ILE A 1 191 ? -4.740 8.326 23.873 1.00 50.03 191 ILE A CA 1
ATOM 1582 C C . ILE A 1 191 ? -5.951 8.808 24.668 1.00 50.03 191 ILE A C 1
ATOM 1584 O O . ILE A 1 191 ? -6.710 7.982 25.182 1.00 50.03 191 ILE A O 1
ATOM 1588 N N . LYS A 1 192 ? -6.079 10.126 24.859 1.00 50.84 192 LYS A N 1
ATOM 1589 C CA . LYS A 1 192 ? -7.256 10.673 25.540 1.00 50.84 192 LYS A CA 1
ATOM 1590 C C . LYS A 1 192 ? -8.508 10.109 24.853 1.00 50.84 192 LYS A C 1
ATOM 1592 O O . LYS A 1 192 ? -8.515 10.071 23.621 1.00 50.84 192 LYS A O 1
ATOM 1597 N N . PRO A 1 193 ? -9.512 9.644 25.616 1.00 51.59 193 PRO A N 1
ATOM 1598 C CA . PRO A 1 193 ? -10.763 9.193 25.028 1.00 51.59 193 PRO A CA 1
ATOM 1599 C C . PRO A 1 193 ? -11.289 10.289 24.101 1.00 51.59 193 PRO A C 1
ATOM 1601 O O . PRO A 1 193 ? -11.277 11.470 24.458 1.00 51.59 193 PRO A O 1
ATOM 1604 N N . PHE A 1 194 ? -11.661 9.898 22.885 1.00 56.97 194 PHE A N 1
ATOM 1605 C CA . PHE A 1 194 ? -12.241 10.822 21.927 1.00 56.97 194 PHE A CA 1
ATOM 1606 C C . PHE A 1 194 ? -13.599 11.267 22.476 1.00 56.97 194 PHE A C 1
ATOM 1608 O O . PHE A 1 194 ? -14.474 10.439 22.713 1.00 56.97 194 PHE A O 1
ATOM 1615 N N . ALA A 1 195 ? -13.742 12.565 22.744 1.00 53.91 195 ALA A N 1
ATOM 1616 C CA . ALA A 1 195 ? -14.941 13.135 23.362 1.00 53.91 195 ALA A CA 1
ATOM 1617 C C . ALA A 1 195 ? -16.045 13.480 22.342 1.00 53.91 195 ALA A C 1
ATOM 1619 O O . ALA A 1 195 ? -17.089 13.998 22.729 1.00 53.91 195 ALA A O 1
ATOM 1620 N N . GLY A 1 196 ? -15.810 13.240 21.049 1.00 65.00 196 GLY A N 1
ATOM 1621 C CA . GLY A 1 196 ? -16.783 13.477 19.985 1.00 65.00 196 GLY A CA 1
ATOM 1622 C C . GLY A 1 196 ? -17.584 12.229 19.617 1.00 65.00 196 GLY A C 1
ATOM 1623 O O . GLY A 1 196 ? -17.314 11.125 20.095 1.00 65.00 196 GLY A O 1
ATOM 1624 N N . ARG A 1 197 ? -18.555 12.416 18.720 1.00 77.50 197 ARG A N 1
ATOM 1625 C CA . ARG A 1 197 ? -19.325 11.307 18.153 1.00 77.50 197 ARG A CA 1
ATOM 1626 C C . ARG A 1 197 ? -18.460 10.479 17.216 1.00 77.50 197 ARG A C 1
ATOM 1628 O O . ARG A 1 197 ? -17.669 11.033 16.462 1.00 77.50 197 ARG A O 1
ATOM 1635 N N . TRP A 1 198 ? -18.628 9.162 17.232 1.00 84.56 198 TRP A N 1
ATOM 1636 C CA . TRP A 1 198 ? -17.904 8.304 16.293 1.00 84.56 198 TRP A CA 1
ATOM 1637 C C . TRP A 1 198 ? -18.559 8.347 14.918 1.00 84.56 198 TRP A C 1
ATOM 1639 O O . TRP A 1 198 ? -19.712 7.938 14.761 1.00 84.56 198 TRP A O 1
ATOM 1649 N N . ASN A 1 199 ? -17.811 8.787 13.910 1.00 91.88 199 ASN A N 1
ATOM 1650 C CA . ASN A 1 199 ? -18.194 8.669 12.509 1.00 91.88 199 ASN A CA 1
ATOM 1651 C C . ASN A 1 199 ? -16.959 8.368 11.653 1.00 91.88 199 ASN A C 1
ATOM 1653 O O . ASN A 1 199 ? -16.474 9.188 10.873 1.00 91.88 199 ASN A O 1
ATOM 1657 N N . ALA A 1 200 ? -16.453 7.148 11.817 1.00 94.50 200 ALA A N 1
ATOM 1658 C CA . ALA A 1 200 ? -15.168 6.740 11.285 1.00 94.50 200 ALA A CA 1
ATOM 1659 C C . ALA A 1 200 ? -15.271 5.867 10.030 1.00 94.50 200 ALA A C 1
ATOM 1661 O O . ALA A 1 200 ? -16.058 4.915 9.956 1.00 94.50 200 ALA A O 1
ATOM 1662 N N . LEU A 1 201 ? -14.386 6.144 9.074 1.00 97.00 201 LEU A N 1
ATOM 1663 C CA . LEU A 1 201 ? -14.007 5.243 7.992 1.00 97.00 201 LEU A CA 1
ATOM 1664 C C . LEU A 1 201 ? -12.832 4.381 8.456 1.00 97.00 201 LEU A C 1
ATOM 1666 O O . LEU A 1 201 ? -11.801 4.911 8.858 1.00 97.00 201 LEU A O 1
ATOM 1670 N N . VAL A 1 202 ? -12.963 3.060 8.358 1.00 97.12 202 VAL A N 1
ATOM 1671 C CA . VAL A 1 202 ? -11.906 2.111 8.730 1.00 97.12 202 VAL A CA 1
ATOM 1672 C C . VAL A 1 202 ? -11.396 1.389 7.488 1.00 97.12 202 VAL A C 1
ATOM 1674 O O . VAL A 1 202 ? -12.177 0.775 6.759 1.00 97.12 202 VAL A O 1
ATOM 1677 N N . ILE A 1 203 ? -10.089 1.451 7.245 1.00 97.00 203 ILE A N 1
ATOM 1678 C CA . ILE A 1 203 ? -9.414 0.782 6.123 1.00 97.00 203 ILE A CA 1
ATOM 1679 C C . ILE A 1 203 ? -8.170 0.030 6.607 1.00 97.00 203 ILE A C 1
ATOM 1681 O O . ILE A 1 203 ? -7.618 0.329 7.664 1.00 97.00 203 ILE A O 1
ATOM 1685 N N . THR A 1 204 ? -7.705 -0.946 5.833 1.00 96.06 204 THR A N 1
ATOM 1686 C CA . THR A 1 204 ? -6.497 -1.726 6.142 1.00 96.06 204 THR A CA 1
ATOM 1687 C C . THR A 1 204 ? -5.840 -2.241 4.869 1.00 96.06 204 THR A C 1
ATOM 1689 O O . THR A 1 204 ? -6.468 -2.232 3.805 1.00 96.06 204 THR A O 1
ATOM 1692 N N . ASP A 1 205 ? -4.583 -2.674 4.978 1.00 93.69 205 ASP A N 1
ATOM 1693 C CA . ASP A 1 205 ? -3.867 -3.449 3.957 1.00 93.69 205 ASP A CA 1
ATOM 1694 C C . ASP A 1 205 ? -3.906 -2.786 2.564 1.00 93.69 205 ASP A C 1
ATOM 1696 O O . ASP A 1 205 ? -4.046 -3.436 1.528 1.00 93.69 205 ASP A O 1
ATOM 1700 N N . CYS A 1 206 ? -3.813 -1.451 2.525 1.00 92.19 206 CYS A N 1
ATOM 1701 C CA . CYS A 1 206 ? -3.903 -0.692 1.273 1.00 92.19 206 CYS A CA 1
ATOM 1702 C C . CYS A 1 206 ? -2.697 -0.918 0.363 1.00 92.19 206 CYS A C 1
ATOM 1704 O O . CYS A 1 206 ? -2.802 -0.711 -0.843 1.00 92.19 206 CYS A O 1
ATOM 1706 N N . HIS A 1 207 ? -1.547 -1.269 0.950 1.00 89.62 207 HIS A N 1
ATOM 1707 C CA . HIS A 1 207 ? -0.292 -1.555 0.268 1.00 89.62 207 HIS A CA 1
ATOM 1708 C C . HIS A 1 207 ? -0.015 -0.645 -0.942 1.00 89.62 207 HIS A C 1
ATOM 1710 O O . HIS A 1 207 ? 0.282 -1.132 -2.033 1.00 89.62 207 HIS A O 1
ATOM 1716 N N . PHE A 1 208 ? -0.048 0.679 -0.745 1.00 83.62 208 PHE A N 1
ATOM 1717 C CA . PHE A 1 208 ? 0.098 1.714 -1.778 1.00 83.62 208 PHE A CA 1
ATOM 1718 C C . PHE A 1 208 ? 1.329 1.552 -2.682 1.00 83.62 208 PHE A C 1
ATOM 1720 O O . PHE A 1 208 ? 1.495 2.278 -3.641 1.00 83.62 208 PHE A O 1
ATOM 1727 N N . ASN A 1 209 ? 2.256 0.654 -2.405 1.00 73.62 209 ASN A N 1
ATOM 1728 C CA . ASN A 1 209 ? 3.484 0.458 -3.161 1.00 73.62 209 ASN A CA 1
ATOM 1729 C C . ASN A 1 209 ? 3.843 -1.020 -3.337 1.00 73.62 209 ASN A C 1
ATOM 1731 O O . ASN A 1 209 ? 5.028 -1.328 -3.507 1.00 73.62 209 ASN A O 1
ATOM 1735 N N . TYR A 1 210 ? 2.870 -1.931 -3.255 1.00 67.94 210 TYR A N 1
ATOM 1736 C CA . TYR A 1 210 ? 3.114 -3.340 -3.547 1.00 67.94 210 TYR A CA 1
ATOM 1737 C C . TYR A 1 210 ? 3.692 -3.477 -4.961 1.00 67.94 210 TYR A C 1
ATOM 1739 O O . TYR A 1 210 ? 3.116 -2.982 -5.922 1.00 67.94 210 TYR A O 1
ATOM 1747 N N . LYS A 1 211 ? 4.880 -4.071 -5.098 1.00 58.84 211 LYS A N 1
ATOM 1748 C CA . LYS A 1 211 ? 5.619 -4.122 -6.376 1.00 58.84 211 LYS A CA 1
ATOM 1749 C C . LYS A 1 211 ? 5.872 -5.534 -6.900 1.00 58.84 211 LYS A C 1
ATOM 1751 O O . LYS A 1 211 ? 6.538 -5.661 -7.928 1.00 58.84 211 LYS A O 1
ATOM 1756 N N . ASP A 1 212 ? 5.346 -6.566 -6.238 1.00 48.50 212 ASP A N 1
ATOM 1757 C CA . ASP A 1 212 ? 5.565 -7.947 -6.673 1.00 48.50 212 ASP A CA 1
ATOM 1758 C C . ASP A 1 212 ? 4.597 -8.343 -7.805 1.00 48.50 212 ASP A C 1
ATOM 1760 O O . ASP A 1 212 ? 3.379 -8.408 -7.648 1.00 48.50 212 ASP A O 1
ATOM 1764 N N . ASP A 1 213 ? 5.217 -8.499 -8.975 1.00 41.19 213 ASP A N 1
ATOM 1765 C CA . ASP A 1 213 ? 4.868 -9.221 -10.197 1.00 41.19 213 ASP A CA 1
ATOM 1766 C C . ASP A 1 213 ? 3.380 -9.461 -10.530 1.00 41.19 213 ASP A C 1
ATOM 1768 O O . ASP A 1 213 ? 2.791 -10.477 -10.185 1.00 41.19 213 ASP A O 1
ATOM 1772 N N . SER A 1 214 ? 2.844 -8.565 -11.377 1.00 43.34 214 SER A N 1
ATOM 1773 C CA . SER A 1 214 ? 1.610 -8.617 -12.201 1.00 43.34 214 SER A CA 1
ATOM 1774 C C . SER A 1 214 ? 0.296 -8.009 -11.674 1.00 43.34 214 SER A C 1
ATOM 1776 O O . SER A 1 214 ? -0.621 -7.864 -12.480 1.00 43.34 214 SER A O 1
ATOM 1778 N N . TRP A 1 215 ? 0.221 -7.547 -10.416 1.00 41.81 215 TRP A N 1
ATOM 1779 C CA . TRP A 1 215 ? -1.079 -7.246 -9.771 1.00 41.81 215 TRP A CA 1
ATOM 1780 C C . TRP A 1 215 ? -1.240 -5.809 -9.233 1.00 41.81 215 TRP A C 1
ATOM 1782 O O . TRP A 1 215 ? -2.301 -5.469 -8.724 1.00 41.81 215 TRP A O 1
ATOM 1792 N N . PHE A 1 216 ? -0.235 -4.927 -9.346 1.00 45.97 216 PHE A N 1
ATOM 1793 C CA . PHE A 1 216 ? -0.375 -3.550 -8.848 1.00 45.97 216 PHE A CA 1
ATOM 1794 C C . PHE A 1 216 ? 0.310 -2.496 -9.723 1.00 45.97 216 PHE A C 1
ATOM 1796 O O . PHE A 1 216 ? 1.489 -2.609 -10.068 1.00 45.97 216 PHE A O 1
ATOM 1803 N N . ASP A 1 217 ? -0.447 -1.459 -10.083 1.00 52.41 217 ASP A N 1
ATOM 1804 C CA . ASP A 1 217 ? 0.005 -0.318 -10.876 1.00 52.41 217 ASP A CA 1
ATOM 1805 C C . ASP A 1 217 ? 0.130 0.919 -9.976 1.00 52.41 217 ASP A C 1
ATOM 1807 O O . ASP A 1 217 ? -0.824 1.346 -9.334 1.00 52.41 217 ASP A O 1
ATOM 1811 N N . ILE A 1 218 ? 1.320 1.526 -9.956 1.00 54.06 218 ILE A N 1
ATOM 1812 C CA . ILE A 1 218 ? 1.614 2.754 -9.201 1.00 54.06 218 ILE A CA 1
ATOM 1813 C C . ILE A 1 218 ? 0.673 3.903 -9.605 1.00 54.06 218 ILE A C 1
ATOM 1815 O O . ILE A 1 218 ? 0.402 4.792 -8.798 1.00 54.06 218 ILE A O 1
ATOM 1819 N N . SER A 1 219 ? 0.135 3.879 -10.830 1.00 59.97 219 SER A N 1
ATOM 1820 C CA . SER A 1 219 ? -0.875 4.839 -11.290 1.00 59.97 219 SER A CA 1
ATOM 1821 C C . SER A 1 219 ? -2.187 4.786 -10.488 1.00 59.97 219 SER A C 1
ATOM 1823 O O . SER A 1 219 ? -2.959 5.746 -10.513 1.00 59.97 219 SER A O 1
ATOM 1825 N N . LEU A 1 220 ? -2.428 3.703 -9.738 1.00 65.12 220 LEU A N 1
ATOM 1826 C CA . LEU A 1 220 ? -3.623 3.508 -8.917 1.00 65.12 220 LEU A CA 1
ATOM 1827 C C . LEU A 1 220 ? -3.532 4.201 -7.558 1.00 65.12 220 LEU A C 1
ATOM 1829 O O . LEU A 1 220 ? -4.566 4.417 -6.939 1.00 65.12 220 LEU A O 1
ATOM 1833 N N . ILE A 1 221 ? -2.343 4.605 -7.096 1.00 74.44 221 ILE A N 1
ATOM 1834 C CA . ILE A 1 221 ? -2.192 5.295 -5.804 1.00 74.44 221 ILE A CA 1
ATOM 1835 C C . ILE A 1 221 ? -3.026 6.582 -5.753 1.00 74.44 221 ILE A C 1
ATOM 1837 O O . ILE A 1 221 ? -3.849 6.692 -4.841 1.00 74.44 221 ILE A O 1
ATOM 1841 N N . PRO A 1 222 ? -2.915 7.515 -6.728 1.00 79.06 222 PRO A N 1
ATOM 1842 C CA . PRO A 1 222 ? -3.825 8.654 -6.793 1.00 79.06 222 PRO A CA 1
ATOM 1843 C C . PRO A 1 222 ? -5.297 8.239 -6.775 1.00 79.06 222 PRO A C 1
ATOM 1845 O O . PRO A 1 222 ? -6.107 8.896 -6.136 1.00 79.06 222 PRO A O 1
ATOM 1848 N N . GLN A 1 223 ? -5.660 7.132 -7.428 1.00 81.56 223 GLN A N 1
ATOM 1849 C CA . GLN A 1 223 ? -7.051 6.680 -7.485 1.00 81.56 223 GLN A CA 1
ATOM 1850 C C . GLN A 1 223 ? -7.549 6.152 -6.136 1.00 81.56 223 GLN A C 1
ATOM 1852 O O . GLN A 1 223 ? -8.669 6.472 -5.746 1.00 81.56 223 GLN A O 1
ATOM 1857 N N . THR A 1 224 ? -6.733 5.389 -5.405 1.00 86.81 224 THR A N 1
ATOM 1858 C CA . THR A 1 224 ? -7.058 4.913 -4.055 1.00 86.81 224 THR A CA 1
ATOM 1859 C C . THR A 1 224 ? -7.179 6.088 -3.084 1.00 86.81 224 THR A C 1
ATOM 1861 O O . THR A 1 224 ? -8.155 6.149 -2.341 1.00 86.81 224 THR A O 1
ATOM 1864 N N . ILE A 1 225 ? -6.265 7.067 -3.140 1.00 89.94 225 ILE A N 1
ATOM 1865 C CA . ILE A 1 225 ? -6.344 8.302 -2.336 1.00 89.94 225 ILE A CA 1
ATOM 1866 C C . ILE A 1 225 ? -7.635 9.069 -2.660 1.00 89.94 225 ILE A C 1
ATOM 1868 O O . ILE A 1 225 ? -8.415 9.378 -1.762 1.00 89.94 225 ILE A O 1
ATOM 1872 N N . LEU A 1 226 ? -7.928 9.302 -3.944 1.00 87.38 226 LEU A N 1
ATOM 1873 C CA . LEU A 1 226 ? -9.170 9.953 -4.375 1.00 87.38 226 LEU A CA 1
ATOM 1874 C C . LEU A 1 226 ? -10.417 9.170 -3.945 1.00 87.38 226 LEU A C 1
ATOM 1876 O O . LEU A 1 226 ? -11.443 9.767 -3.625 1.00 87.38 226 LEU A O 1
ATOM 1880 N N . LYS A 1 227 ? -10.359 7.835 -3.934 1.00 90.56 227 LYS A N 1
ATOM 1881 C CA . LYS A 1 227 ? -11.464 6.991 -3.474 1.00 90.56 227 LYS A CA 1
ATOM 1882 C C . LYS A 1 227 ? -11.691 7.142 -1.972 1.00 90.56 227 LYS A C 1
ATOM 1884 O O . LYS A 1 227 ? -12.850 7.230 -1.576 1.00 90.56 227 LYS A O 1
ATOM 1889 N N . ILE A 1 228 ? -10.629 7.215 -1.168 1.00 93.94 228 ILE A N 1
ATOM 1890 C CA . ILE A 1 228 ? -10.720 7.518 0.269 1.00 93.94 228 ILE A CA 1
ATOM 1891 C C . ILE A 1 228 ? -11.401 8.876 0.462 1.00 93.94 228 ILE A C 1
ATOM 1893 O O . ILE A 1 228 ? -12.400 8.944 1.172 1.00 93.94 228 ILE A O 1
ATOM 1897 N N . GLY A 1 229 ? -10.959 9.917 -0.252 1.00 93.00 229 GLY A N 1
ATOM 1898 C CA . GLY A 1 229 ? -11.590 11.240 -0.199 1.00 93.00 229 GLY A CA 1
ATOM 1899 C C . GLY A 1 229 ? -13.076 11.221 -0.571 1.00 93.00 229 GLY A C 1
ATOM 1900 O O . GLY A 1 229 ? -13.906 11.782 0.141 1.00 93.00 229 GLY A O 1
ATOM 1901 N N . LYS A 1 230 ? -13.446 10.491 -1.633 1.00 92.44 230 LYS A N 1
ATOM 1902 C CA . LYS A 1 230 ? -14.856 10.295 -2.014 1.00 92.44 230 LYS A CA 1
ATOM 1903 C C . LYS A 1 230 ? -15.664 9.587 -0.930 1.00 92.44 230 LYS A C 1
ATOM 1905 O O . LYS A 1 230 ? -16.818 9.938 -0.729 1.00 92.44 230 LYS A O 1
ATOM 1910 N N . LEU A 1 231 ? -15.098 8.580 -0.262 1.00 94.81 231 LEU A N 1
ATOM 1911 C CA . LEU A 1 231 ? -15.778 7.880 0.831 1.00 94.81 231 LEU A CA 1
ATOM 1912 C C . LEU A 1 231 ? -15.945 8.781 2.055 1.00 94.81 231 LEU A C 1
ATOM 1914 O O . LEU A 1 231 ? -17.011 8.751 2.663 1.00 94.81 231 LEU A O 1
ATOM 1918 N N . ILE A 1 232 ? -14.938 9.601 2.368 1.00 94.75 232 ILE A N 1
ATOM 1919 C CA . ILE A 1 232 ? -15.016 10.585 3.449 1.00 94.75 232 ILE A CA 1
ATOM 1920 C C . ILE A 1 232 ? -16.186 11.542 3.205 1.00 94.75 232 ILE A C 1
ATOM 1922 O O . ILE A 1 232 ? -17.074 11.660 4.045 1.00 94.75 232 ILE A O 1
ATOM 1926 N N . GLN A 1 233 ? -16.244 12.136 2.011 1.00 93.44 233 GLN A N 1
ATOM 1927 C CA . GLN A 1 233 ? -17.313 13.060 1.624 1.00 93.44 233 GLN A CA 1
ATOM 1928 C C . GLN A 1 233 ? -18.687 12.380 1.582 1.00 93.44 233 GLN A C 1
ATOM 1930 O O . GLN A 1 233 ? -19.648 12.901 2.138 1.00 93.44 233 GLN A O 1
ATOM 1935 N N . LEU A 1 234 ? -18.781 11.202 0.954 1.00 94.12 234 LEU A N 1
ATOM 1936 C CA . LEU A 1 234 ? -20.041 10.471 0.787 1.00 94.12 234 LEU A CA 1
ATOM 1937 C C . LEU A 1 234 ? -20.682 10.094 2.126 1.00 94.12 234 LEU A C 1
ATOM 1939 O O . LEU A 1 234 ? -21.900 10.152 2.259 1.00 94.12 234 LEU A O 1
ATOM 1943 N N . HIS A 1 235 ? -19.873 9.667 3.097 1.00 93.56 235 HIS A N 1
ATOM 1944 C CA . HIS A 1 235 ? -20.372 9.195 4.392 1.00 93.56 235 HIS A CA 1
ATOM 1945 C C . HIS A 1 235 ? -20.367 10.276 5.475 1.00 93.56 235 HIS A C 1
ATOM 1947 O O . HIS A 1 235 ? -20.784 9.977 6.599 1.00 93.56 235 HIS A O 1
ATOM 1953 N N . GLY A 1 236 ? -19.921 11.493 5.135 1.00 93.81 236 GLY A N 1
ATOM 1954 C CA . GLY A 1 236 ? -19.753 12.616 6.057 1.00 93.81 236 GLY A CA 1
ATOM 1955 C C . GLY A 1 236 ? -18.766 12.314 7.181 1.00 93.81 236 GLY A C 1
ATOM 1956 O O . GLY A 1 236 ? -18.993 12.745 8.301 1.00 93.81 236 GLY A O 1
ATOM 1957 N N . VAL A 1 237 ? -17.753 11.490 6.912 1.00 94.44 237 VAL A N 1
ATOM 1958 C CA . VAL A 1 237 ? -16.804 10.969 7.905 1.00 94.44 237 VAL A CA 1
ATOM 1959 C C . VAL A 1 237 ? -15.904 12.086 8.421 1.00 94.44 237 VAL A C 1
ATOM 1961 O O . VAL A 1 237 ? -15.334 12.835 7.631 1.00 94.44 237 VAL A O 1
ATOM 1964 N N . ASP A 1 238 ? -15.724 12.144 9.735 1.00 94.06 238 ASP A N 1
ATOM 1965 C CA . ASP A 1 238 ? -14.790 13.052 10.406 1.00 94.06 238 ASP A CA 1
ATOM 1966 C C . ASP A 1 238 ? -13.497 12.347 10.844 1.00 94.06 238 ASP A C 1
ATOM 1968 O O . ASP A 1 238 ? -12.499 13.013 11.111 1.00 94.06 238 ASP A O 1
ATOM 1972 N N . GLN A 1 239 ? -13.481 11.009 10.844 1.00 94.44 239 GLN A N 1
ATOM 1973 C CA . GLN A 1 239 ? -12.351 10.197 11.294 1.00 94.44 239 GLN A CA 1
ATOM 1974 C C . GLN A 1 239 ? -11.931 9.131 10.274 1.00 94.44 239 GLN A C 1
ATOM 1976 O O . GLN A 1 239 ? -12.734 8.327 9.808 1.00 94.44 239 GLN A O 1
ATOM 1981 N N . LEU A 1 240 ? -10.637 9.033 9.985 1.00 96.25 240 LEU A N 1
ATOM 1982 C CA . LEU A 1 240 ? -10.052 7.945 9.203 1.00 96.25 240 LEU A CA 1
ATOM 1983 C C . LEU A 1 240 ? -9.174 7.065 10.090 1.00 96.25 240 LEU A C 1
ATOM 1985 O O . LEU A 1 240 ? -8.132 7.500 10.566 1.00 96.25 240 LEU A O 1
ATOM 1989 N N . ILE A 1 241 ? -9.535 5.796 10.245 1.00 96.38 241 ILE A N 1
ATOM 1990 C CA . ILE A 1 241 ? -8.746 4.805 10.978 1.00 96.38 241 ILE A CA 1
ATOM 1991 C C . ILE A 1 241 ? -8.098 3.859 9.974 1.00 96.38 241 ILE A C 1
ATOM 1993 O O . ILE A 1 241 ? -8.776 3.215 9.174 1.00 96.38 241 ILE A O 1
ATOM 1997 N N . THR A 1 242 ? -6.774 3.747 10.027 1.00 96.50 242 THR A N 1
ATOM 1998 C CA . THR A 1 242 ? -6.022 2.785 9.214 1.00 96.50 242 THR A CA 1
ATOM 1999 C C . THR A 1 242 ? -5.431 1.717 10.119 1.00 96.50 242 THR A C 1
ATOM 2001 O O . THR A 1 242 ? -4.700 2.041 11.058 1.00 96.50 242 THR A O 1
ATOM 2004 N N . LEU A 1 243 ? -5.777 0.452 9.870 1.00 96.62 243 LEU A N 1
ATOM 2005 C CA . LEU A 1 243 ? -5.391 -0.647 10.757 1.00 96.62 243 LEU A CA 1
ATOM 2006 C C . LEU A 1 243 ? -3.972 -1.144 10.522 1.00 96.62 243 LEU A C 1
ATOM 2008 O O . LEU A 1 243 ? -3.487 -1.880 11.361 1.00 96.62 243 LEU A O 1
ATOM 2012 N N . GLY A 1 244 ? -3.290 -0.702 9.468 1.00 94.75 244 GLY A N 1
ATOM 2013 C CA . GLY A 1 244 ? -1.921 -1.099 9.166 1.00 94.75 244 GLY A CA 1
ATOM 2014 C C . GLY A 1 244 ? -1.701 -1.364 7.689 1.00 94.75 244 GLY A C 1
ATOM 2015 O O . GLY A 1 244 ? -2.629 -1.313 6.878 1.00 94.75 244 GLY A O 1
ATOM 2016 N N . ASP A 1 245 ? -0.438 -1.615 7.347 1.00 93.81 245 ASP A N 1
ATOM 2017 C CA . ASP A 1 245 ? -0.012 -2.078 6.029 1.00 93.81 245 ASP A CA 1
ATOM 2018 C C . ASP A 1 245 ? -0.459 -1.185 4.860 1.00 93.81 245 ASP A C 1
ATOM 2020 O O . ASP A 1 245 ? -0.653 -1.631 3.722 1.00 93.81 245 ASP A O 1
ATOM 2024 N N . LEU A 1 246 ? -0.509 0.126 5.110 1.00 93.25 246 LEU A N 1
ATOM 2025 C CA . LEU A 1 246 ? -0.606 1.134 4.059 1.00 93.25 246 LEU A CA 1
ATOM 2026 C C . LEU A 1 246 ? 0.582 1.035 3.101 1.00 93.25 246 LEU A C 1
ATOM 2028 O O . LEU A 1 246 ? 0.436 1.316 1.912 1.00 93.25 246 LEU A O 1
ATOM 2032 N N . PHE A 1 247 ? 1.752 0.616 3.594 1.00 90.44 247 PHE A N 1
ATOM 2033 C CA . PHE A 1 247 ? 2.971 0.507 2.798 1.00 90.44 247 PHE A CA 1
ATOM 2034 C C . PHE A 1 247 ? 3.684 -0.841 2.967 1.00 90.44 247 PHE A C 1
ATOM 2036 O O . PHE A 1 247 ? 3.752 -1.436 4.033 1.00 90.44 247 PHE A O 1
ATOM 2043 N N . GLN A 1 248 ? 4.338 -1.295 1.904 1.00 85.50 248 GLN A N 1
ATOM 2044 C CA . GLN A 1 248 ? 5.251 -2.429 1.909 1.00 85.50 248 GLN A CA 1
ATOM 2045 C C . GLN A 1 248 ? 6.626 -2.068 2.475 1.00 85.50 248 GLN A C 1
ATOM 2047 O O . GLN A 1 248 ? 7.151 -0.966 2.257 1.00 85.50 248 GLN A O 1
ATOM 2052 N N . SER A 1 249 ? 7.250 -3.030 3.160 1.00 77.38 249 SER A N 1
ATOM 2053 C CA . SER A 1 249 ? 8.495 -2.861 3.923 1.00 77.38 249 SER A CA 1
ATOM 2054 C C . SER A 1 249 ? 9.694 -2.441 3.068 1.00 77.38 249 SER A C 1
ATOM 2056 O O . SER A 1 249 ? 10.479 -1.595 3.497 1.00 77.38 249 SER A O 1
ATOM 2058 N N . SER A 1 250 ? 9.788 -2.921 1.831 1.00 69.19 250 SER A N 1
ATOM 2059 C CA . SER A 1 250 ? 10.985 -2.818 0.985 1.00 69.19 250 SER A CA 1
ATOM 2060 C C . SER A 1 250 ? 11.000 -1.666 -0.029 1.00 69.19 250 SER A C 1
ATOM 2062 O O . SER A 1 250 ? 12.029 -1.451 -0.665 1.00 69.19 250 SER A O 1
ATOM 2064 N N . CYS A 1 251 ? 9.896 -0.935 -0.219 1.00 60.69 251 CYS A N 1
ATOM 2065 C CA . CYS A 1 251 ? 9.680 -0.264 -1.510 1.00 60.69 251 CYS A CA 1
ATOM 2066 C C . CYS A 1 251 ? 9.645 1.282 -1.511 1.00 60.69 251 CYS A C 1
ATOM 2068 O O . CYS A 1 251 ? 9.701 1.846 -2.604 1.00 60.69 251 CYS A O 1
ATOM 2070 N N . ASN A 1 252 ? 9.600 1.973 -0.358 1.00 68.19 252 ASN A N 1
ATOM 2071 C CA . ASN A 1 252 ? 9.430 3.443 -0.295 1.00 68.19 252 ASN A CA 1
ATOM 2072 C C . ASN A 1 252 ? 10.429 4.155 0.622 1.00 68.19 252 ASN A C 1
ATOM 2074 O O . ASN A 1 252 ? 10.797 3.620 1.670 1.00 68.19 252 ASN A O 1
ATOM 2078 N N . SER A 1 253 ? 10.769 5.399 0.261 1.00 83.12 253 SER A N 1
ATOM 2079 C CA . SER A 1 253 ? 11.407 6.357 1.166 1.00 83.12 253 SER A CA 1
ATOM 2080 C C . SER A 1 253 ? 10.424 6.848 2.237 1.00 83.12 253 SER A C 1
ATOM 2082 O O . SER A 1 253 ? 9.200 6.814 2.057 1.00 83.12 253 SER A O 1
ATOM 2084 N N . ASP A 1 254 ? 10.963 7.333 3.354 1.00 87.69 254 ASP A N 1
ATOM 2085 C CA . ASP A 1 254 ? 10.163 7.960 4.412 1.00 87.69 254 ASP A CA 1
ATOM 2086 C C . ASP A 1 254 ? 9.448 9.223 3.887 1.00 87.69 254 ASP A C 1
ATOM 2088 O O . ASP A 1 254 ? 8.304 9.479 4.244 1.00 87.69 254 ASP A O 1
ATOM 2092 N N . GLU A 1 255 ? 10.067 9.953 2.956 1.00 86.06 255 GLU A N 1
ATOM 2093 C CA . GLU A 1 255 ? 9.480 11.136 2.311 1.00 86.06 255 GLU A CA 1
ATOM 2094 C C . GLU A 1 255 ? 8.274 10.802 1.424 1.00 86.06 255 GLU A C 1
ATOM 2096 O O . GLU A 1 255 ? 7.263 11.496 1.459 1.00 86.06 255 GLU A O 1
ATOM 2101 N N . TYR A 1 256 ? 8.326 9.690 0.687 1.00 84.81 256 TYR A N 1
ATOM 2102 C CA . TYR A 1 256 ? 7.169 9.218 -0.072 1.00 84.81 256 TYR A CA 1
ATOM 2103 C C . TYR A 1 256 ? 6.018 8.808 0.857 1.00 84.81 256 TYR A C 1
ATOM 2105 O O . TYR A 1 256 ? 4.860 9.134 0.611 1.00 84.81 256 TYR A O 1
ATOM 2113 N N . THR A 1 257 ? 6.350 8.093 1.935 1.00 90.00 257 THR A N 1
ATOM 2114 C CA . THR A 1 257 ? 5.387 7.665 2.962 1.00 90.00 257 THR A CA 1
ATOM 2115 C C . THR A 1 257 ? 4.680 8.881 3.557 1.00 90.00 257 THR A C 1
ATOM 2117 O O . THR A 1 257 ? 3.455 8.913 3.625 1.00 90.00 257 THR A O 1
ATOM 2120 N N . LYS A 1 258 ? 5.458 9.913 3.905 1.00 92.44 258 LYS A N 1
ATOM 2121 C CA . LYS A 1 258 ? 4.953 11.204 4.364 1.00 92.44 258 LYS A CA 1
ATOM 2122 C C . LYS A 1 258 ? 4.008 11.841 3.351 1.00 92.44 258 LYS A C 1
ATOM 2124 O O . LYS A 1 258 ? 2.888 12.169 3.717 1.00 92.44 258 LYS A O 1
ATOM 2129 N N . HIS A 1 259 ? 4.435 11.969 2.096 1.00 89.44 259 HIS A N 1
ATOM 2130 C CA . HIS A 1 259 ? 3.634 12.608 1.055 1.00 89.44 259 HIS A CA 1
ATOM 2131 C C . HIS A 1 259 ? 2.253 11.957 0.895 1.00 89.44 259 HIS A C 1
ATOM 2133 O O . HIS A 1 259 ? 1.248 12.658 0.902 1.00 89.44 259 HIS A O 1
ATOM 2139 N N . VAL A 1 260 ? 2.189 10.624 0.820 1.00 90.81 260 VAL A N 1
ATOM 2140 C CA . VAL A 1 260 ? 0.913 9.901 0.681 1.00 90.81 260 VAL A CA 1
ATOM 2141 C C . VAL A 1 260 ? -0.000 10.124 1.887 1.00 90.81 260 VAL A C 1
ATOM 2143 O O . VAL A 1 260 ? -1.188 10.382 1.711 1.00 90.81 260 VAL A O 1
ATOM 2146 N N . VAL A 1 261 ? 0.535 10.036 3.108 1.00 94.12 261 VAL A N 1
ATOM 2147 C CA . VAL A 1 261 ? -0.269 10.235 4.324 1.00 94.12 261 VAL A CA 1
ATOM 2148 C C . VAL A 1 261 ? -0.790 11.674 4.407 1.00 94.12 261 VAL A C 1
ATOM 2150 O O . VAL A 1 261 ? -1.959 11.883 4.718 1.00 94.12 261 VAL A O 1
ATOM 2153 N N . GLU A 1 262 ? 0.033 12.667 4.070 1.00 94.06 262 GLU A N 1
ATOM 2154 C CA . GLU A 1 262 ? -0.380 14.076 4.064 1.00 94.06 262 GLU A CA 1
ATOM 2155 C C . GLU A 1 262 ? -1.432 14.377 2.989 1.00 94.06 262 GLU A C 1
ATOM 2157 O O . GLU A 1 262 ? -2.368 15.122 3.265 1.00 94.06 262 GLU A O 1
ATOM 2162 N N . GLN A 1 263 ? -1.349 13.750 1.809 1.00 91.31 263 GLN A N 1
ATOM 2163 C CA . GLN A 1 263 ? -2.390 13.854 0.777 1.00 91.31 263 GLN A CA 1
ATOM 2164 C C . GLN A 1 263 ? -3.734 13.279 1.230 1.00 91.31 263 GLN A C 1
ATOM 2166 O O . GLN A 1 263 ? -4.781 13.811 0.882 1.00 91.31 263 GLN A O 1
ATOM 2171 N N . ILE A 1 264 ? -3.733 12.198 2.012 1.00 93.62 264 ILE A N 1
ATOM 2172 C CA . ILE A 1 264 ? -4.973 11.656 2.581 1.00 93.62 264 ILE A CA 1
ATOM 2173 C C . ILE A 1 264 ? -5.543 12.623 3.631 1.00 93.62 264 ILE A C 1
ATOM 2175 O O . ILE A 1 264 ? -6.749 12.859 3.662 1.00 93.62 264 ILE A O 1
ATOM 2179 N N . ALA A 1 265 ? -4.685 13.229 4.456 1.00 93.88 265 ALA A N 1
ATOM 2180 C CA . ALA A 1 265 ? -5.104 14.198 5.468 1.00 93.88 265 ALA A CA 1
ATOM 2181 C C . ALA A 1 265 ? -5.704 15.490 4.868 1.00 93.88 265 ALA A C 1
ATOM 2183 O O . ALA A 1 265 ? -6.485 16.171 5.532 1.00 93.88 265 ALA A O 1
ATOM 2184 N N . GLU A 1 266 ? -5.420 15.822 3.603 1.00 93.38 266 GLU A N 1
ATOM 2185 C CA . GLU A 1 266 ? -6.038 16.967 2.910 1.00 93.38 266 GLU A CA 1
ATOM 2186 C C . GLU A 1 266 ? -7.564 16.873 2.787 1.00 93.38 266 GLU A C 1
ATOM 2188 O O . GLU A 1 266 ? -8.216 17.903 2.625 1.00 93.38 266 GLU A O 1
ATOM 2193 N N . PHE A 1 267 ? -8.155 15.682 2.920 1.00 93.94 267 PHE A N 1
ATOM 2194 C CA . PHE A 1 267 ? -9.612 15.516 2.901 1.00 93.94 267 PHE A CA 1
ATOM 2195 C C . PHE A 1 267 ? -10.313 15.957 4.198 1.00 93.94 267 PHE A C 1
ATOM 2197 O O . PHE A 1 267 ? -11.537 15.901 4.263 1.00 93.94 267 PHE A O 1
ATOM 2204 N N . GLY A 1 268 ? -9.565 16.402 5.214 1.00 90.44 268 GLY A N 1
ATOM 2205 C CA . GLY A 1 268 ? -10.105 17.065 6.407 1.00 90.44 268 GLY A CA 1
ATOM 2206 C C . GLY A 1 268 ? -10.504 16.148 7.567 1.00 90.44 268 GLY A C 1
ATOM 2207 O O . GLY A 1 268 ? -10.762 16.655 8.652 1.00 90.44 268 GLY A O 1
ATOM 2208 N N . ALA A 1 269 ? -10.500 14.825 7.382 1.00 93.00 269 ALA A N 1
ATOM 2209 C CA . ALA A 1 269 ? -10.743 13.875 8.470 1.00 93.00 269 ALA A CA 1
ATOM 2210 C C . ALA A 1 269 ? -9.528 13.763 9.412 1.00 93.00 269 ALA A C 1
ATOM 2212 O O . ALA A 1 269 ? -8.378 13.774 8.959 1.00 93.00 269 ALA A O 1
ATOM 2213 N N . GLU A 1 270 ? -9.771 13.620 10.713 1.00 94.38 270 GLU A N 1
ATOM 2214 C CA . GLU A 1 270 ? -8.750 13.272 11.707 1.00 94.38 270 GLU A CA 1
ATOM 2215 C C . GLU A 1 270 ? -8.290 11.828 11.469 1.00 94.38 270 GLU A C 1
ATOM 2217 O O . GLU A 1 270 ? -9.105 10.916 11.336 1.00 94.38 270 GLU A O 1
ATOM 2222 N N . MET A 1 271 ? -6.982 11.595 11.366 1.00 95.19 271 MET A N 1
ATOM 2223 C CA . MET A 1 271 ? -6.441 10.308 10.934 1.00 95.19 271 MET A CA 1
ATOM 2224 C C . MET A 1 271 ? -5.767 9.562 12.083 1.00 95.19 271 MET A C 1
ATOM 2226 O O . MET A 1 271 ? -4.768 10.022 12.623 1.00 95.19 271 MET A O 1
ATOM 2230 N N . PHE A 1 272 ? -6.230 8.352 12.384 1.00 94.44 272 PHE A N 1
ATOM 2231 C CA . PHE A 1 272 ? -5.617 7.422 13.330 1.00 94.44 272 PHE A CA 1
ATOM 2232 C C . PHE A 1 272 ? -4.901 6.311 12.559 1.00 94.44 272 PHE A C 1
ATOM 2234 O O . PHE A 1 272 ? -5.521 5.502 11.869 1.00 94.44 272 PHE A O 1
ATOM 2241 N N . MET A 1 273 ? -3.574 6.271 12.649 1.00 95.25 273 MET A N 1
ATOM 2242 C CA . MET A 1 273 ? -2.737 5.364 11.867 1.00 95.25 273 MET A CA 1
ATOM 2243 C C . MET A 1 273 ? -2.045 4.330 12.747 1.00 95.25 273 MET A C 1
ATOM 2245 O O . MET A 1 273 ? -1.159 4.678 13.528 1.00 95.25 273 MET A O 1
ATOM 2249 N N . ILE A 1 274 ? -2.414 3.060 12.579 1.00 94.56 274 ILE A N 1
ATOM 2250 C CA . ILE A 1 274 ? -1.757 1.911 13.207 1.00 94.56 274 ILE A CA 1
ATOM 2251 C C . ILE A 1 274 ? -0.678 1.381 12.256 1.00 94.56 274 ILE A C 1
ATOM 2253 O O . ILE A 1 274 ? -0.863 1.358 11.043 1.00 94.56 274 ILE A O 1
ATOM 2257 N N . GLY A 1 275 ? 0.486 0.997 12.786 1.00 92.81 275 GLY A N 1
ATOM 2258 C CA . GLY A 1 275 ? 1.556 0.381 11.997 1.00 92.81 275 GLY A CA 1
ATOM 2259 C C . GLY A 1 275 ? 1.373 -1.130 11.831 1.00 92.81 275 GLY A C 1
ATOM 2260 O O . GLY A 1 275 ? 1.413 -1.871 12.816 1.00 92.81 275 GLY A O 1
ATOM 2261 N N . GLY A 1 276 ? 1.275 -1.601 10.590 1.00 93.31 276 GLY A N 1
ATOM 2262 C CA . GLY A 1 276 ? 1.203 -3.024 10.268 1.00 93.31 276 GLY A CA 1
ATOM 2263 C C . GLY A 1 276 ? 2.573 -3.702 10.205 1.00 93.31 276 GLY A C 1
ATOM 2264 O O . GLY A 1 276 ? 3.622 -3.060 10.305 1.00 93.31 276 GLY A O 1
ATOM 2265 N N . ASN A 1 277 ? 2.614 -5.023 10.061 1.00 92.19 277 ASN A N 1
ATOM 2266 C CA . ASN A 1 277 ? 3.866 -5.788 10.021 1.00 92.19 277 ASN A CA 1
ATOM 2267 C C . ASN A 1 277 ? 4.799 -5.364 8.873 1.00 92.19 277 ASN A C 1
ATOM 2269 O O . ASN A 1 277 ? 6.015 -5.563 8.983 1.00 92.19 277 ASN A O 1
ATOM 2273 N N . HIS A 1 278 ? 4.278 -4.767 7.797 1.00 90.81 278 HIS A N 1
ATOM 2274 C CA . HIS A 1 278 ? 5.085 -4.279 6.680 1.00 90.81 278 HIS A CA 1
ATOM 2275 C C . HIS A 1 278 ? 5.557 -2.827 6.847 1.00 90.81 278 HIS A C 1
ATOM 2277 O O . HIS A 1 278 ? 6.626 -2.478 6.330 1.00 90.81 278 HIS A O 1
ATOM 2283 N N . ASP A 1 279 ? 4.837 -1.981 7.585 1.00 91.81 279 ASP A N 1
ATOM 2284 C CA . ASP A 1 279 ? 5.151 -0.552 7.695 1.00 91.81 279 ASP A CA 1
ATOM 2285 C C . ASP A 1 279 ? 5.371 -0.010 9.108 1.00 91.81 279 ASP A C 1
ATOM 2287 O O . ASP A 1 279 ? 5.827 1.125 9.209 1.00 91.81 279 ASP A O 1
ATOM 2291 N N . ARG A 1 280 ? 5.227 -0.791 10.186 1.00 91.50 280 ARG A N 1
ATOM 2292 C CA . ARG A 1 280 ? 5.406 -0.330 11.583 1.00 91.50 280 ARG A CA 1
ATOM 2293 C C . ARG A 1 280 ? 6.678 0.485 11.806 1.00 91.50 280 ARG A C 1
ATOM 2295 O O . ARG A 1 280 ? 6.652 1.528 12.456 1.00 91.50 280 ARG A O 1
ATOM 2302 N N . GLY A 1 281 ? 7.795 0.052 11.217 1.00 89.44 281 GLY A N 1
ATOM 2303 C CA . GLY A 1 281 ? 9.062 0.786 11.284 1.00 89.44 281 GLY A CA 1
ATOM 2304 C C . GLY A 1 281 ? 9.030 2.146 10.573 1.00 89.44 281 GLY A C 1
ATOM 2305 O O . GLY A 1 281 ? 9.630 3.097 11.065 1.00 89.44 281 GLY A O 1
ATOM 2306 N N . LYS A 1 282 ? 8.324 2.261 9.441 1.00 89.31 282 LYS A N 1
ATOM 2307 C CA . LYS A 1 282 ? 8.130 3.532 8.722 1.00 89.31 282 LYS A CA 1
ATOM 2308 C C . LYS A 1 282 ? 7.134 4.425 9.449 1.00 89.31 282 LYS A C 1
ATOM 2310 O O . LYS A 1 282 ? 7.433 5.590 9.677 1.00 89.31 282 LYS A O 1
ATOM 2315 N N . THR A 1 283 ? 6.007 3.862 9.870 1.00 89.94 283 THR A N 1
ATOM 2316 C CA . THR A 1 283 ? 4.961 4.533 10.646 1.00 89.94 283 THR A CA 1
ATOM 2317 C C . THR A 1 283 ? 5.555 5.171 11.903 1.00 89.94 283 THR A C 1
ATOM 2319 O O . THR A 1 283 ? 5.370 6.361 12.145 1.00 89.94 283 THR A O 1
ATOM 2322 N N . SER A 1 284 ? 6.414 4.450 12.633 1.00 89.00 284 SER A N 1
ATOM 2323 C CA . SER A 1 284 ? 7.121 5.010 13.792 1.00 89.00 284 SER A CA 1
ATOM 2324 C C . SER A 1 284 ? 8.045 6.186 13.450 1.00 89.00 284 SER A C 1
ATOM 2326 O O . SER A 1 284 ? 8.177 7.095 14.268 1.00 89.00 284 SER A O 1
ATOM 2328 N N . ARG A 1 285 ? 8.708 6.181 12.284 1.00 91.44 285 ARG A N 1
ATOM 2329 C CA . ARG A 1 285 ? 9.571 7.294 11.845 1.00 91.44 285 ARG A CA 1
ATOM 2330 C C . ARG A 1 285 ? 8.765 8.478 11.324 1.00 91.44 285 ARG A C 1
ATOM 2332 O O . ARG A 1 285 ? 9.186 9.618 11.501 1.00 91.44 285 ARG A O 1
ATOM 2339 N N . LEU A 1 286 ? 7.607 8.220 10.719 1.00 91.19 286 LEU A N 1
ATOM 2340 C CA . LEU A 1 286 ? 6.725 9.249 10.180 1.00 91.19 286 LEU A CA 1
ATOM 2341 C C . LEU A 1 286 ? 6.299 10.246 11.262 1.00 91.19 286 LEU A C 1
ATOM 2343 O O . LEU A 1 286 ? 6.269 11.441 10.995 1.00 91.19 286 LEU A O 1
ATOM 2347 N N . LYS A 1 287 ? 6.088 9.776 12.497 1.00 88.00 287 LYS A N 1
ATOM 2348 C CA . LYS A 1 287 ? 5.699 10.610 13.643 1.00 88.00 287 LYS A CA 1
ATOM 2349 C C . LYS A 1 287 ? 6.552 11.869 13.824 1.00 88.00 287 LYS A C 1
ATOM 2351 O O . LYS A 1 287 ? 6.016 12.914 14.170 1.00 88.00 287 LYS A O 1
ATOM 2356 N N . ASN A 1 288 ? 7.856 11.779 13.574 1.00 88.56 288 ASN A N 1
ATOM 2357 C CA . ASN A 1 288 ? 8.778 12.905 13.748 1.00 88.56 288 ASN A CA 1
ATOM 2358 C C . ASN A 1 288 ? 9.013 13.701 12.453 1.00 88.56 288 ASN A C 1
ATOM 2360 O O . ASN A 1 288 ? 9.704 14.712 12.478 1.00 88.56 288 ASN A O 1
ATOM 2364 N N . ASN A 1 289 ? 8.468 13.235 11.328 1.00 91.38 289 ASN A N 1
ATOM 2365 C CA . ASN A 1 289 ? 8.725 13.776 9.995 1.00 91.38 289 ASN A CA 1
ATOM 2366 C C . ASN A 1 289 ? 7.487 14.415 9.346 1.00 91.38 289 ASN A C 1
ATOM 2368 O O . ASN A 1 289 ? 7.610 14.995 8.263 1.00 91.38 289 ASN A O 1
ATOM 2372 N N . LEU A 1 290 ? 6.313 14.334 9.979 1.00 93.38 290 LEU A N 1
ATOM 2373 C CA . LEU A 1 290 ? 5.104 15.022 9.524 1.00 93.38 290 LEU A CA 1
ATOM 2374 C C . LEU A 1 290 ? 5.323 16.537 9.450 1.00 93.38 290 LEU A C 1
ATOM 2376 O O . LEU A 1 290 ? 6.006 17.140 10.278 1.00 93.38 290 LEU A O 1
ATOM 2380 N N . SER A 1 291 ? 4.734 17.165 8.439 1.00 93.88 291 SER A N 1
ATOM 2381 C CA . SER A 1 291 ? 4.705 18.618 8.326 1.00 93.88 291 SER A CA 1
ATOM 2382 C C . SER A 1 291 ? 3.881 19.204 9.469 1.00 93.88 291 SER A C 1
ATOM 2384 O O . SER A 1 291 ? 2.857 18.643 9.860 1.00 93.88 291 SER A O 1
ATOM 2386 N N . LYS A 1 292 ? 4.288 20.379 9.968 1.00 94.38 292 LYS A N 1
ATOM 2387 C CA . LYS A 1 292 ? 3.613 21.066 11.087 1.00 94.38 292 LYS A CA 1
ATOM 2388 C C . LYS A 1 292 ? 2.101 21.215 10.876 1.00 94.38 292 LYS A C 1
ATOM 2390 O O . LYS A 1 292 ? 1.355 21.081 11.835 1.00 94.38 292 LYS A O 1
ATOM 2395 N N . LYS A 1 293 ? 1.670 21.422 9.623 1.00 95.56 293 LYS A N 1
ATOM 2396 C CA . LYS A 1 293 ? 0.260 21.520 9.212 1.00 95.56 293 LYS A CA 1
ATOM 2397 C C . LYS A 1 293 ? -0.594 20.333 9.677 1.00 95.56 293 LYS A C 1
ATOM 2399 O O . LYS A 1 293 ? -1.736 20.541 10.053 1.00 95.56 293 LYS A O 1
ATOM 2404 N N . TYR A 1 294 ? -0.050 19.116 9.655 1.00 94.81 294 TYR A N 1
ATOM 2405 C CA . TYR A 1 294 ? -0.813 17.888 9.910 1.00 94.81 294 TYR A CA 1
ATOM 2406 C C . TYR A 1 294 ? -0.473 17.220 11.247 1.00 94.81 294 TYR A C 1
ATOM 2408 O O . TYR A 1 294 ? -1.044 16.186 11.587 1.00 94.81 294 TYR A O 1
ATOM 2416 N N . ALA A 1 295 ? 0.452 17.792 12.022 1.00 90.50 295 ALA A N 1
ATOM 2417 C CA . ALA A 1 295 ? 0.949 17.191 13.259 1.00 90.50 295 ALA A CA 1
ATOM 2418 C C . ALA A 1 295 ? -0.141 17.002 14.333 1.00 90.50 295 ALA A C 1
ATOM 2420 O O . ALA A 1 295 ? -0.005 16.131 15.187 1.00 90.50 295 ALA A O 1
ATOM 2421 N N . THR A 1 296 ? -1.207 17.806 14.288 1.00 89.69 296 THR A N 1
ATOM 2422 C CA . THR A 1 296 ? -2.361 17.719 15.197 1.00 89.69 296 THR A CA 1
ATOM 2423 C C . THR A 1 296 ? -3.528 16.915 14.630 1.00 89.69 296 THR A C 1
ATOM 2425 O O . THR A 1 296 ? -4.449 16.628 15.377 1.00 89.69 296 THR A O 1
ATOM 2428 N N . GLN A 1 297 ? -3.505 16.590 13.334 1.00 93.38 297 GLN A N 1
ATOM 2429 C CA . GLN A 1 297 ? -4.577 15.873 12.634 1.00 93.38 297 GLN A CA 1
ATOM 2430 C C . GLN A 1 297 ? -4.260 14.379 12.467 1.00 93.38 297 GLN A C 1
ATOM 2432 O O . GLN A 1 297 ? -5.164 13.571 12.278 1.00 93.38 297 GLN A O 1
ATOM 2437 N N . ILE A 1 298 ? -2.976 14.002 12.476 1.00 94.31 298 ILE A N 1
ATOM 2438 C CA . ILE A 1 298 ? -2.530 12.623 12.252 1.00 94.31 298 ILE A CA 1
ATOM 2439 C C . ILE A 1 298 ? -1.977 12.031 13.553 1.00 94.31 298 ILE A C 1
ATOM 2441 O O . ILE A 1 298 ? -0.919 12.421 14.054 1.00 94.31 298 ILE A O 1
ATOM 2445 N N . HIS A 1 299 ? -2.655 11.004 14.050 1.00 92.38 299 HIS A N 1
ATOM 2446 C CA . HIS A 1 299 ? -2.370 10.287 15.284 1.00 92.38 299 HIS A CA 1
ATOM 2447 C C . HIS A 1 299 ? -1.746 8.933 14.958 1.00 92.38 299 HIS A C 1
ATOM 2449 O O . HIS A 1 299 ? -2.427 7.982 14.581 1.00 92.38 299 HIS A O 1
ATOM 2455 N N . ILE A 1 300 ? -0.426 8.834 15.107 1.00 91.12 300 ILE A N 1
ATOM 2456 C CA . ILE A 1 300 ? 0.309 7.596 14.829 1.00 91.12 300 ILE A CA 1
ATOM 2457 C C . ILE A 1 300 ? 0.426 6.734 16.089 1.00 91.12 300 ILE A C 1
ATOM 2459 O O . ILE A 1 300 ? 0.975 7.167 17.111 1.00 91.12 300 ILE A O 1
ATOM 2463 N N . VAL A 1 301 ? -0.020 5.484 15.973 1.00 86.06 301 VAL A N 1
ATOM 2464 C CA . VAL A 1 301 ? -0.063 4.469 17.029 1.00 86.06 301 VAL A CA 1
ATOM 2465 C C . VAL A 1 301 ? 0.704 3.222 16.574 1.00 86.06 301 VAL A C 1
ATOM 2467 O O . VAL A 1 301 ? 0.668 2.844 15.406 1.00 86.06 301 VAL A O 1
ATOM 2470 N N . THR A 1 302 ? 1.477 2.598 17.465 1.00 72.88 302 THR A N 1
ATOM 2471 C CA . THR A 1 302 ? 2.432 1.551 17.058 1.00 72.88 302 THR A CA 1
ATOM 2472 C C . THR A 1 302 ? 1.813 0.171 16.894 1.00 72.88 302 THR A C 1
ATOM 2474 O O . THR A 1 302 ? 2.205 -0.532 15.967 1.00 72.88 302 THR A O 1
ATOM 2477 N N . ASP A 1 303 ? 0.879 -0.211 17.768 1.00 75.94 303 ASP A N 1
ATOM 2478 C CA . ASP A 1 303 ? 0.434 -1.608 17.873 1.00 75.94 303 ASP A CA 1
ATOM 2479 C C . ASP A 1 303 ? -1.094 -1.748 17.893 1.00 75.94 303 ASP A C 1
ATOM 2481 O O . ASP A 1 303 ? -1.645 -2.572 17.165 1.00 75.94 303 ASP A O 1
ATOM 2485 N N . TYR A 1 304 ? -1.786 -0.933 18.691 1.00 80.62 304 TYR A N 1
ATOM 2486 C CA . TYR A 1 304 ? -3.246 -0.916 18.764 1.00 80.62 304 TYR A CA 1
ATOM 2487 C C . TYR A 1 304 ? -3.758 0.433 19.268 1.00 80.62 304 TYR A C 1
ATOM 2489 O O . TYR A 1 304 ? -3.074 1.130 20.020 1.00 80.62 304 TYR A O 1
ATOM 2497 N N . PHE A 1 305 ? -4.974 0.780 18.862 1.00 79.81 305 PHE A N 1
ATOM 2498 C CA . PHE A 1 305 ? -5.705 1.974 19.265 1.00 79.81 305 PHE A CA 1
ATOM 2499 C C . PHE A 1 305 ? -6.998 1.556 19.969 1.00 79.81 305 PHE A C 1
ATOM 2501 O O . PHE A 1 305 ? -7.703 0.670 19.496 1.00 79.81 305 PHE A O 1
ATOM 2508 N N . MET A 1 306 ? -7.301 2.183 21.105 1.00 79.06 306 MET A N 1
ATOM 2509 C CA . MET A 1 306 ? -8.523 1.924 21.862 1.00 79.06 306 MET A CA 1
ATOM 2510 C C . MET A 1 306 ? -9.352 3.202 21.926 1.00 79.06 306 MET A C 1
ATOM 2512 O O . MET A 1 306 ? -8.889 4.217 22.447 1.00 79.06 306 MET A O 1
ATOM 2516 N N . GLY A 1 307 ? -10.566 3.128 21.392 1.00 72.38 307 GLY A N 1
ATOM 2517 C CA . GLY A 1 307 ? -11.585 4.158 21.510 1.00 72.38 307 GLY A CA 1
ATOM 2518 C C . GLY A 1 307 ? -12.524 3.844 22.670 1.00 72.38 307 GLY A C 1
ATOM 2519 O O . GLY A 1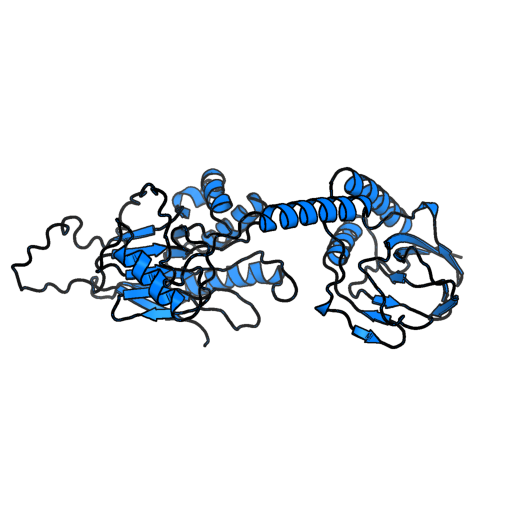 307 ? -13.101 2.756 22.713 1.00 72.38 307 GLY A O 1
ATOM 2520 N N . CYS A 1 308 ? -12.681 4.786 23.599 1.00 68.25 308 CYS A N 1
ATOM 2521 C CA . CYS A 1 308 ? -13.671 4.703 24.675 1.00 68.25 308 CYS A CA 1
ATOM 2522 C C . CYS A 1 308 ? -14.798 5.706 24.424 1.00 68.25 308 CYS A C 1
ATOM 2524 O O . CYS A 1 308 ? -14.550 6.770 23.853 1.00 68.25 308 CYS A O 1
ATOM 2526 N N . PHE A 1 309 ? -16.005 5.386 24.890 1.00 64.00 309 PHE A N 1
ATOM 2527 C CA . PHE A 1 309 ? -17.136 6.308 24.844 1.00 64.00 309 PHE A CA 1
ATOM 2528 C C . PHE A 1 309 ? -17.121 7.246 26.052 1.00 64.00 309 PHE A C 1
ATOM 2530 O O . PHE A 1 309 ? -16.858 6.797 27.169 1.00 64.00 309 PHE A O 1
ATOM 2537 N N . PRO A 1 310 ? -17.410 8.542 25.853 1.00 53.03 310 PRO A N 1
ATOM 2538 C CA . PRO A 1 310 ? -17.468 9.510 26.940 1.00 53.03 310 PRO A CA 1
ATOM 2539 C C . PRO A 1 310 ? -18.682 9.330 27.862 1.00 53.03 310 PRO A C 1
ATOM 2541 O O . PRO A 1 310 ? -18.766 10.041 28.857 1.00 53.03 310 PRO A O 1
ATOM 2544 N N . SER A 1 311 ? -19.605 8.401 27.580 1.00 52.25 311 SER A N 1
ATOM 2545 C CA . SER A 1 311 ? -20.855 8.279 28.336 1.00 52.25 311 SER A CA 1
ATOM 2546 C C . SER A 1 311 ? -20.687 7.868 29.802 1.00 52.25 311 SER A C 1
ATOM 2548 O O . SER A 1 311 ? -21.612 8.134 30.560 1.00 52.25 311 SER A O 1
ATOM 2550 N N . ASN A 1 312 ? -19.529 7.348 30.241 1.00 46.81 312 ASN A N 1
ATOM 2551 C CA . ASN A 1 312 ? -19.141 7.407 31.659 1.00 46.81 312 ASN A CA 1
ATOM 2552 C C . ASN A 1 312 ? -17.658 7.014 31.887 1.00 46.81 312 ASN A C 1
ATOM 2554 O O . ASN A 1 312 ? -17.331 5.828 31.945 1.00 46.81 312 ASN A O 1
ATOM 2558 N N . PRO A 1 313 ? -16.717 7.964 32.055 1.00 46.00 313 PRO A N 1
ATOM 2559 C CA . PRO A 1 313 ? -15.314 7.658 32.369 1.00 46.00 313 PRO A CA 1
ATOM 2560 C C . PRO A 1 313 ? -15.112 6.943 33.718 1.00 46.00 313 PRO A C 1
ATOM 2562 O O . PRO A 1 313 ? -14.024 6.426 33.960 1.00 46.00 313 PRO A O 1
ATOM 2565 N N . ASN A 1 314 ? -16.139 6.934 34.577 1.00 47.19 314 ASN A N 1
ATOM 2566 C CA . ASN A 1 314 ? -16.122 6.361 35.925 1.00 47.19 314 ASN A CA 1
ATOM 2567 C C . ASN A 1 314 ? -16.762 4.955 36.015 1.00 47.19 314 ASN A C 1
ATOM 2569 O O . ASN A 1 314 ? -16.788 4.377 37.094 1.00 47.19 314 ASN A O 1
ATOM 2573 N N . GLU A 1 315 ? -17.235 4.362 34.911 1.00 48.38 315 GLU A N 1
ATOM 2574 C CA . GLU A 1 315 ? -17.878 3.026 34.890 1.00 48.38 315 GLU A CA 1
ATOM 2575 C C . GLU A 1 315 ? -16.900 1.831 34.917 1.00 48.38 315 GLU A C 1
ATOM 2577 O O . GLU A 1 315 ? -17.235 0.723 34.496 1.00 48.38 315 GLU A O 1
ATOM 2582 N N . ASP A 1 316 ? -15.690 1.997 35.463 1.00 45.34 316 ASP A N 1
ATOM 2583 C CA . ASP A 1 316 ? -14.936 0.820 35.926 1.00 45.34 316 ASP A CA 1
ATOM 2584 C C . ASP A 1 316 ? -15.607 0.173 37.171 1.00 45.34 316 ASP A C 1
ATOM 2586 O O . ASP A 1 316 ? -15.255 -0.949 37.534 1.00 45.34 316 ASP A O 1
ATOM 2590 N N . GLU A 1 317 ? -16.637 0.808 37.751 1.00 46.59 317 GLU A N 1
ATOM 2591 C CA . GLU A 1 317 ? -17.542 0.256 38.770 1.00 46.59 317 GLU A CA 1
ATOM 2592 C C . GLU A 1 317 ? -18.950 -0.001 38.199 1.00 46.59 317 GLU A C 1
ATOM 2594 O O . GLU A 1 317 ? -19.916 0.694 38.510 1.00 46.59 317 GLU A O 1
ATOM 2599 N N . VAL A 1 318 ? -19.103 -1.020 37.350 1.00 46.59 318 VAL A N 1
ATOM 2600 C CA . VAL A 1 318 ? -20.436 -1.601 37.125 1.00 46.59 318 VAL A CA 1
ATOM 2601 C C . VAL A 1 318 ? -20.778 -2.423 38.366 1.00 46.59 318 VAL A C 1
ATOM 2603 O O . VAL A 1 318 ? -20.364 -3.577 38.495 1.00 46.59 318 VAL A O 1
ATOM 2606 N N . ASP A 1 319 ? -21.501 -1.811 39.302 1.00 42.97 319 ASP A N 1
ATOM 2607 C CA . ASP A 1 319 ? -22.144 -2.523 40.402 1.00 42.97 319 ASP A CA 1
ATOM 2608 C C . ASP A 1 319 ? -23.160 -3.511 39.806 1.00 42.97 319 ASP A C 1
ATOM 2610 O O . ASP A 1 319 ? -24.200 -3.133 39.265 1.00 42.97 319 ASP A O 1
ATOM 2614 N N . VAL A 1 320 ? -22.833 -4.803 39.876 1.00 51.22 320 VAL A N 1
ATOM 2615 C CA . VAL A 1 320 ? -23.577 -5.936 39.288 1.00 51.22 320 VAL A CA 1
ATOM 2616 C C . VAL A 1 320 ? -25.010 -6.056 39.849 1.00 51.22 320 VAL A C 1
ATOM 2618 O O . VAL A 1 320 ? -25.776 -6.919 39.430 1.00 51.22 320 VAL A O 1
ATOM 2621 N N . ARG A 1 321 ? -25.404 -5.209 40.807 1.00 46.25 321 ARG A N 1
ATOM 2622 C CA . ARG A 1 321 ? -26.631 -5.360 41.598 1.00 46.25 321 ARG A CA 1
ATOM 2623 C C . ARG A 1 321 ? -27.826 -4.511 41.177 1.00 46.25 321 ARG A C 1
ATOM 2625 O O . ARG A 1 321 ? -28.887 -4.694 41.767 1.00 46.25 321 ARG A O 1
ATOM 2632 N N . THR A 1 322 ? -27.725 -3.624 40.186 1.00 49.00 322 THR A N 1
ATOM 2633 C CA . THR A 1 322 ? -28.890 -2.821 39.763 1.00 49.00 322 THR A CA 1
ATOM 2634 C C . 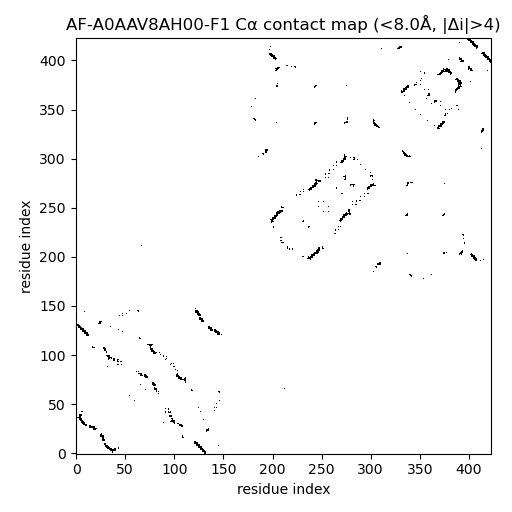THR A 1 322 ? -29.319 -3.124 38.327 1.00 49.00 322 THR A C 1
ATOM 2636 O O . THR A 1 322 ? -28.727 -2.681 37.352 1.00 49.00 322 THR A O 1
ATOM 2639 N N . GLU A 1 323 ? -30.414 -3.879 38.198 1.00 44.50 323 GLU A N 1
ATOM 2640 C CA . GLU A 1 323 ? -31.052 -4.288 36.933 1.00 44.50 323 GLU A CA 1
ATOM 2641 C C . GLU A 1 323 ? -31.739 -3.142 36.159 1.00 44.50 323 GLU A C 1
ATOM 2643 O O . GLU A 1 323 ? -32.364 -3.376 35.122 1.00 44.50 323 GLU A O 1
ATOM 2648 N N . ASN A 1 324 ? -31.598 -1.886 36.591 1.00 42.16 324 ASN A N 1
ATOM 2649 C CA . ASN A 1 324 ? -32.169 -0.738 35.889 1.00 42.16 324 ASN A CA 1
ATOM 2650 C C . ASN A 1 324 ? -31.249 -0.286 34.749 1.00 42.16 324 ASN A C 1
ATOM 2652 O O . ASN A 1 324 ? -30.504 0.687 34.840 1.00 42.16 324 ASN A O 1
ATOM 2656 N N . ARG A 1 325 ? -31.337 -1.049 33.655 1.00 43.75 325 ARG A N 1
ATOM 2657 C CA . ARG A 1 325 ? -30.690 -0.837 32.359 1.00 43.75 325 ARG A CA 1
ATOM 2658 C C . ARG A 1 325 ? -31.052 0.526 31.760 1.00 43.75 325 ARG A C 1
ATOM 2660 O O . ARG A 1 325 ? -31.975 0.637 30.954 1.00 43.75 325 ARG A O 1
ATOM 2667 N N . ILE A 1 326 ? -30.260 1.551 32.063 1.00 46.09 326 ILE A N 1
ATOM 2668 C CA . ILE A 1 326 ? -30.028 2.611 31.079 1.00 46.09 326 ILE A CA 1
ATOM 2669 C C . ILE A 1 326 ? -29.405 1.915 29.867 1.00 46.09 326 ILE A C 1
ATOM 2671 O O . ILE A 1 326 ? -28.506 1.095 30.019 1.00 46.09 326 ILE A O 1
ATOM 2675 N N . SER A 1 327 ? -29.959 2.187 28.688 1.00 45.03 327 SER A N 1
ATOM 2676 C CA . SER A 1 327 ? -29.550 1.714 27.362 1.00 45.03 327 SER A CA 1
ATOM 2677 C C . SER A 1 327 ? -28.032 1.870 27.140 1.00 45.03 327 SER A C 1
ATOM 2679 O O . SER A 1 327 ? -27.573 2.824 26.511 1.00 45.03 327 SER A O 1
ATOM 2681 N N . GLN A 1 328 ? -27.239 0.947 27.679 1.00 53.88 328 GLN A N 1
ATOM 2682 C CA . GLN A 1 328 ? -25.799 0.909 27.495 1.00 53.88 328 GLN A CA 1
ATOM 2683 C C . GLN A 1 328 ? -25.514 0.496 26.054 1.00 53.88 328 GLN A C 1
ATOM 2685 O O . GLN A 1 328 ? -26.105 -0.449 25.523 1.00 53.88 328 GLN A O 1
ATOM 2690 N N . SER A 1 329 ? -24.605 1.227 25.417 1.00 54.31 329 SER A N 1
ATOM 2691 C CA . SER A 1 329 ? -23.973 0.834 24.162 1.00 54.31 329 SER A CA 1
ATOM 2692 C C . SER A 1 329 ? -23.676 -0.656 24.151 1.00 54.31 329 SER A C 1
ATOM 2694 O O . SER A 1 329 ? -23.063 -1.160 25.091 1.00 54.31 329 SER A O 1
ATOM 2696 N N . LYS A 1 330 ? -24.023 -1.346 23.052 1.00 64.44 330 LYS A N 1
ATOM 2697 C CA . LYS A 1 330 ? -23.595 -2.738 22.825 1.00 64.44 330 LYS A CA 1
ATOM 2698 C C . LYS A 1 330 ? -22.080 -2.900 23.045 1.00 64.44 330 LYS A C 1
ATOM 2700 O O . LYS A 1 330 ? -21.640 -3.973 23.437 1.00 64.44 330 LYS A O 1
ATOM 2705 N N . TYR A 1 331 ? -21.298 -1.835 22.828 1.00 65.06 331 TYR A N 1
ATOM 2706 C CA . TYR A 1 331 ? -19.847 -1.844 22.983 1.00 65.06 331 TYR A CA 1
ATOM 2707 C C . TYR A 1 331 ? -19.367 -0.698 23.889 1.00 65.06 331 TYR A C 1
ATOM 2709 O O . TYR A 1 331 ? -19.402 0.463 23.466 1.00 65.06 331 TYR A O 1
ATOM 2717 N N . PRO A 1 332 ? -18.861 -0.981 25.102 1.00 69.06 332 PRO A N 1
ATOM 2718 C CA . PRO A 1 332 ? -18.276 0.046 25.966 1.00 69.06 332 PRO A CA 1
ATOM 2719 C C . PRO A 1 332 ? -16.956 0.599 25.404 1.00 69.06 332 PRO A C 1
ATOM 2721 O O . PRO A 1 332 ? -16.588 1.743 25.679 1.00 69.06 332 PRO A O 1
ATOM 2724 N N . ARG A 1 333 ? -16.226 -0.201 24.612 1.00 83.81 333 ARG A N 1
ATOM 2725 C CA . ARG A 1 333 ? -14.951 0.178 23.985 1.00 83.81 333 ARG A CA 1
ATOM 2726 C C . ARG A 1 333 ? -14.778 -0.511 22.634 1.00 83.81 333 ARG A C 1
ATOM 2728 O O . ARG A 1 333 ? -15.246 -1.634 22.436 1.00 83.81 333 ARG A O 1
ATOM 2735 N N . VAL A 1 334 ? -14.054 0.145 21.729 1.00 88.88 334 VAL A N 1
ATOM 2736 C CA . VAL A 1 334 ? -13.601 -0.443 20.459 1.00 88.88 334 VAL A CA 1
ATOM 2737 C C . VAL A 1 334 ? -12.085 -0.515 20.449 1.00 88.88 334 VAL A C 1
ATOM 2739 O O . VAL A 1 334 ? -11.398 0.462 20.749 1.00 88.88 334 VAL A O 1
ATOM 2742 N N . VAL A 1 335 ? -11.563 -1.678 20.084 1.00 91.44 335 VAL A N 1
ATOM 2743 C CA . VAL A 1 335 ? -10.141 -1.968 19.964 1.00 91.44 335 VAL A CA 1
ATOM 2744 C C . VAL A 1 335 ? -9.812 -2.189 18.496 1.00 91.44 335 VAL A C 1
ATOM 2746 O O . VAL A 1 335 ? -10.345 -3.085 17.845 1.00 91.44 335 VAL A O 1
ATOM 2749 N N . PHE A 1 336 ? -8.885 -1.389 17.991 1.00 94.12 336 PHE A N 1
ATOM 2750 C CA . PHE A 1 336 ? -8.345 -1.485 16.646 1.00 94.12 336 PHE A CA 1
ATOM 2751 C C . PHE A 1 336 ? -6.902 -1.976 16.707 1.00 94.12 336 PHE A C 1
ATOM 2753 O O . PHE A 1 336 ? -6.096 -1.438 17.467 1.00 94.12 336 PHE A O 1
ATOM 2760 N N . ALA A 1 337 ? -6.550 -2.966 15.895 1.00 94.06 337 ALA A N 1
ATOM 2761 C CA . ALA A 1 337 ? -5.183 -3.474 15.788 1.00 94.06 337 ALA A CA 1
ATOM 2762 C C . ALA A 1 337 ? -4.880 -3.921 14.353 1.00 94.06 337 ALA A C 1
ATOM 2764 O O . ALA A 1 337 ? -5.797 -4.214 13.598 1.00 94.06 337 ALA A O 1
ATOM 2765 N N . HIS A 1 338 ? -3.605 -4.032 13.972 1.00 94.69 338 HIS A N 1
ATOM 2766 C CA . HIS A 1 338 ? -3.262 -4.719 12.716 1.00 94.69 338 HIS A CA 1
ATOM 2767 C C . HIS A 1 338 ? -3.248 -6.230 12.929 1.00 94.69 338 HIS A C 1
ATOM 2769 O O . HIS A 1 338 ? -4.136 -6.974 12.530 1.00 94.69 338 HIS A O 1
ATOM 2775 N N . ASP A 1 339 ? -2.216 -6.643 13.652 1.00 89.88 339 ASP A N 1
ATOM 2776 C CA . ASP A 1 339 ? -1.792 -8.004 13.925 1.00 89.88 339 ASP A CA 1
ATOM 2777 C C . ASP A 1 339 ? -1.438 -8.182 15.417 1.00 89.88 339 ASP A C 1
ATOM 2779 O O . ASP A 1 339 ? -1.067 -9.275 15.841 1.00 89.88 339 ASP A O 1
ATOM 2783 N N . ALA A 1 340 ? -1.479 -7.096 16.205 1.00 84.00 340 ALA A N 1
ATOM 2784 C CA . ALA A 1 340 ? -0.958 -6.999 17.571 1.00 84.00 340 ALA A CA 1
ATOM 2785 C C . ALA A 1 340 ? 0.452 -7.619 17.735 1.00 84.00 340 ALA A C 1
ATOM 2787 O O . ALA A 1 340 ? 0.769 -8.265 18.735 1.00 84.00 340 ALA A O 1
ATOM 2788 N N . GLY A 1 341 ? 1.310 -7.446 16.723 1.00 80.50 341 GLY A N 1
ATOM 2789 C CA . GLY A 1 341 ? 2.666 -7.995 16.686 1.00 80.50 341 GLY A CA 1
ATOM 2790 C C . GLY A 1 341 ? 2.785 -9.429 16.155 1.00 80.50 341 GLY A C 1
ATOM 2791 O O . GLY A 1 341 ? 3.886 -9.992 16.186 1.00 80.50 341 GLY A O 1
ATOM 2792 N N . ASN A 1 342 ? 1.694 -10.026 15.671 1.00 79.88 342 ASN A N 1
ATOM 2793 C CA . ASN A 1 342 ? 1.672 -11.361 15.087 1.00 79.88 342 ASN A CA 1
ATOM 2794 C C . ASN A 1 342 ? 1.794 -11.354 13.549 1.00 79.88 342 ASN A C 1
ATOM 2796 O O . ASN A 1 342 ? 0.809 -11.364 12.826 1.00 79.88 342 ASN A O 1
ATOM 2800 N N . ASN A 1 343 ? 3.008 -11.522 13.033 1.00 82.75 343 ASN A N 1
ATOM 2801 C CA . ASN A 1 343 ? 3.256 -11.474 11.588 1.00 82.75 343 ASN A CA 1
ATOM 2802 C C . ASN A 1 343 ?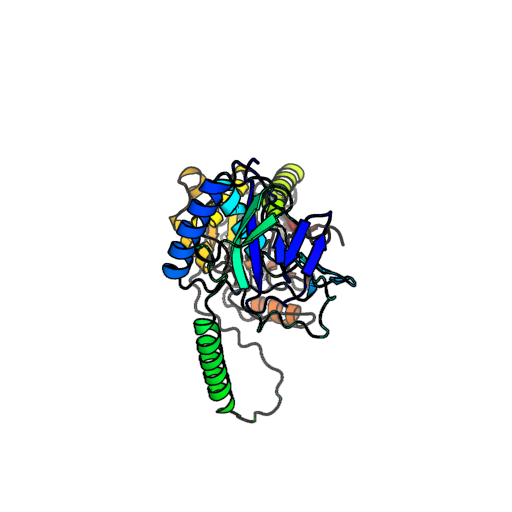 2.911 -12.780 10.815 1.00 82.75 343 ASN A C 1
ATOM 2804 O O . ASN A 1 343 ? 3.398 -12.959 9.694 1.00 82.75 343 ASN A O 1
ATOM 2808 N N . TYR A 1 344 ? 2.180 -13.748 11.388 1.00 84.81 344 TYR A N 1
ATOM 2809 C CA . TYR A 1 344 ? 1.859 -15.006 10.688 1.00 84.81 344 TYR A CA 1
ATOM 2810 C C . TYR A 1 344 ? 0.748 -14.818 9.655 1.00 84.81 344 TYR A C 1
ATOM 2812 O O . TYR A 1 344 ? -0.245 -14.163 9.932 1.00 84.81 344 TYR A O 1
ATOM 2820 N N . LYS A 1 345 ? 0.864 -15.468 8.493 1.00 85.25 345 LYS A N 1
ATOM 2821 C CA . LYS A 1 345 ? -0.233 -15.543 7.520 1.00 85.25 345 LYS A CA 1
ATOM 2822 C C . LYS A 1 345 ? -1.313 -16.500 8.040 1.00 85.25 345 LYS A C 1
ATOM 2824 O O . LYS A 1 345 ? -0.992 -17.647 8.357 1.00 85.25 345 LYS A O 1
ATOM 2829 N N . LEU A 1 346 ? -2.555 -16.033 8.131 1.00 87.94 346 LEU A N 1
ATOM 2830 C CA . LEU A 1 346 ? -3.681 -16.764 8.721 1.00 87.94 346 LEU A CA 1
ATOM 2831 C C . LEU A 1 346 ? -4.762 -17.015 7.672 1.00 87.94 346 LEU A C 1
ATOM 2833 O O . LEU A 1 346 ? -5.017 -16.147 6.846 1.00 87.94 346 LEU A O 1
ATOM 2837 N N . HIS A 1 347 ? -5.408 -18.182 7.738 1.00 88.44 347 HIS A N 1
ATOM 2838 C CA . HIS A 1 347 ? -6.509 -18.550 6.848 1.00 88.44 347 HIS A CA 1
ATOM 2839 C C . HIS A 1 347 ? -7.615 -19.311 7.581 1.00 88.44 347 HIS A C 1
ATOM 2841 O O . HIS A 1 347 ? -7.352 -20.121 8.478 1.00 88.44 347 HIS A O 1
ATOM 2847 N N . GLY A 1 348 ? -8.868 -19.114 7.163 1.00 91.00 348 GLY A N 1
ATOM 2848 C CA . GLY A 1 348 ? -9.983 -19.935 7.640 1.00 91.00 348 GLY A CA 1
ATOM 2849 C C . GLY A 1 348 ? -10.163 -19.896 9.161 1.00 91.00 348 GLY A C 1
ATOM 2850 O O . GLY A 1 348 ? -10.216 -18.828 9.765 1.00 91.00 348 GLY A O 1
ATOM 2851 N N . LYS A 1 349 ? -10.220 -21.076 9.794 1.00 92.06 349 LYS A N 1
ATOM 2852 C CA . LYS A 1 349 ? -10.362 -21.218 11.258 1.00 92.06 349 LYS A CA 1
ATOM 2853 C C . LYS A 1 349 ? -9.201 -20.605 12.052 1.00 92.06 349 LYS A C 1
ATOM 2855 O O . LYS A 1 349 ? -9.369 -20.282 13.222 1.00 92.06 349 LYS A O 1
ATOM 2860 N N . GLN A 1 350 ? -8.030 -20.418 11.435 1.00 92.06 350 GLN A N 1
ATOM 2861 C CA . GLN A 1 350 ? -6.889 -19.792 12.112 1.00 92.06 350 GLN A CA 1
ATOM 2862 C C . GLN A 1 350 ? -7.160 -18.323 12.446 1.00 92.06 350 GLN A C 1
ATOM 2864 O O . GLN A 1 350 ? -6.607 -17.820 13.417 1.00 92.06 350 GLN A O 1
ATOM 2869 N N . ILE A 1 351 ? -8.012 -17.652 11.662 1.00 93.00 351 ILE A N 1
ATOM 2870 C CA . ILE A 1 351 ? -8.406 -16.261 11.900 1.00 93.00 351 ILE A CA 1
ATOM 2871 C C . ILE A 1 351 ? -9.252 -16.166 13.169 1.00 93.00 351 ILE A C 1
ATOM 2873 O O . ILE A 1 351 ? -8.955 -15.355 14.035 1.00 93.00 351 ILE A O 1
ATOM 2877 N N . GLU A 1 352 ? -10.250 -17.038 13.313 1.00 94.00 352 GLU A N 1
ATOM 2878 C CA . GLU A 1 352 ? -11.088 -17.117 14.516 1.00 94.00 352 GLU A CA 1
ATOM 2879 C C . GLU A 1 352 ? -10.239 -17.369 15.765 1.00 94.00 352 GLU A C 1
ATOM 2881 O O . GLU A 1 352 ? -10.310 -16.617 16.732 1.00 94.00 352 GLU A O 1
ATOM 2886 N N . MET A 1 353 ? -9.363 -18.379 15.715 1.00 91.12 353 MET A N 1
ATOM 2887 C CA . MET A 1 353 ? -8.458 -18.695 16.823 1.00 91.12 353 MET A CA 1
ATOM 2888 C C . MET A 1 353 ? -7.538 -17.524 17.173 1.00 91.12 353 MET A C 1
ATOM 2890 O O . MET A 1 353 ? -7.299 -17.265 18.347 1.00 91.12 353 MET A O 1
ATOM 2894 N N . PHE A 1 354 ? -7.021 -16.818 16.166 1.00 91.56 354 PHE A N 1
ATOM 2895 C CA . PHE A 1 354 ? -6.182 -15.644 16.371 1.00 91.56 354 PHE A CA 1
ATOM 2896 C C . PHE A 1 354 ? -6.945 -14.506 17.053 1.00 91.56 354 PHE A C 1
ATOM 2898 O O . PHE A 1 354 ? -6.443 -13.953 18.028 1.00 91.56 354 PHE A O 1
ATOM 2905 N N . LEU A 1 355 ? -8.152 -14.181 16.585 1.00 92.56 355 LEU A N 1
ATOM 2906 C CA . LEU A 1 355 ? -8.974 -13.123 17.173 1.00 92.56 355 LEU A CA 1
ATOM 2907 C C . LEU A 1 355 ? -9.381 -13.457 18.615 1.00 92.56 355 LEU A C 1
ATOM 2909 O O . LEU A 1 355 ? -9.249 -12.602 19.489 1.00 92.56 355 LEU A O 1
ATOM 2913 N N . ARG A 1 356 ? -9.774 -14.711 18.889 1.00 92.00 356 ARG A N 1
ATOM 2914 C CA . ARG A 1 356 ? -10.048 -15.183 20.257 1.00 92.00 356 ARG A CA 1
ATOM 2915 C C . ARG A 1 356 ? -8.825 -15.075 21.150 1.00 92.00 356 ARG A C 1
ATOM 2917 O O . ARG A 1 356 ? -8.924 -14.556 22.254 1.00 92.00 356 ARG A O 1
ATOM 2924 N N . ALA A 1 357 ? -7.667 -15.523 20.668 1.00 87.56 357 ALA A N 1
ATOM 2925 C CA . ALA A 1 357 ? -6.427 -15.433 21.429 1.00 87.56 357 ALA A CA 1
ATOM 2926 C C . ALA A 1 357 ? -6.068 -13.971 21.732 1.00 87.56 357 ALA A C 1
ATOM 2928 O O . ALA A 1 357 ? -5.724 -13.656 22.864 1.00 87.56 357 ALA A O 1
ATOM 2929 N N . LEU A 1 358 ? -6.238 -13.046 20.779 1.00 86.12 358 LEU A N 1
ATOM 2930 C CA . LEU A 1 358 ? -6.077 -11.619 21.062 1.00 86.12 358 LEU A CA 1
ATOM 2931 C C . LEU A 1 358 ? -7.047 -11.141 22.142 1.00 86.12 358 LEU A C 1
ATOM 2933 O O . LEU A 1 358 ? -6.621 -10.484 23.083 1.00 86.12 358 LEU A O 1
ATOM 2937 N N . LYS A 1 359 ? -8.333 -11.473 22.036 1.00 87.56 359 LYS A N 1
ATOM 2938 C CA . LYS A 1 359 ? -9.356 -10.993 22.971 1.00 87.56 359 LYS A CA 1
ATOM 2939 C C . LYS A 1 359 ? -9.222 -11.590 24.380 1.00 87.56 359 LYS A C 1
ATOM 2941 O O . LYS A 1 359 ? -9.506 -10.895 25.349 1.00 87.56 359 LYS A O 1
ATOM 2946 N N . CYS A 1 360 ? -8.779 -12.843 24.500 1.00 82.75 360 CYS A N 1
ATOM 2947 C CA . CYS A 1 360 ? -8.676 -13.563 25.774 1.00 82.75 360 CYS A CA 1
ATOM 2948 C C . CYS A 1 360 ? -7.293 -13.477 26.432 1.00 82.75 360 CYS A C 1
ATOM 2950 O O . CYS A 1 360 ? -7.206 -13.447 27.656 1.00 82.75 360 CYS A O 1
ATOM 2952 N N . GLU A 1 361 ? -6.210 -13.489 25.652 1.00 76.94 361 GLU A N 1
ATOM 2953 C CA . GLU A 1 361 ? -4.843 -13.580 26.188 1.00 76.94 361 GLU A CA 1
ATOM 2954 C C . GLU A 1 361 ? -4.165 -12.211 26.300 1.00 76.94 361 GLU A C 1
ATOM 2956 O O . GLU A 1 361 ? -3.185 -12.055 27.032 1.00 76.94 361 GLU A O 1
ATOM 2961 N N . HIS A 1 362 ? -4.661 -11.192 25.592 1.00 78.81 362 HIS A N 1
ATOM 2962 C CA . HIS A 1 362 ? -4.090 -9.857 25.682 1.00 78.81 362 HIS A CA 1
ATOM 2963 C C . HIS A 1 362 ? -4.589 -9.145 26.943 1.00 78.81 362 HIS A C 1
ATOM 2965 O O . HIS A 1 362 ? -5.754 -8.773 27.042 1.00 78.81 362 HIS A O 1
ATOM 2971 N N . GLN A 1 363 ? -3.674 -8.865 27.873 1.00 79.56 363 GLN A N 1
ATOM 2972 C CA . GLN A 1 363 ? -3.952 -8.304 29.208 1.00 79.56 363 GLN A CA 1
ATOM 2973 C C . GLN A 1 363 ? -4.755 -6.986 29.252 1.00 79.56 363 GLN A C 1
ATOM 2975 O O . GLN A 1 363 ? -5.156 -6.546 30.324 1.00 79.56 363 GLN A O 1
ATOM 2980 N N . PHE A 1 364 ? -4.947 -6.317 28.114 1.00 78.56 364 PHE A N 1
ATOM 2981 C CA . PHE A 1 364 ? -5.642 -5.031 28.030 1.00 78.56 364 PHE A CA 1
ATOM 2982 C C . PHE A 1 364 ? -7.034 -5.110 27.395 1.00 78.56 364 PHE A C 1
ATOM 2984 O O . PHE A 1 364 ? -7.801 -4.148 27.498 1.00 78.56 364 PHE A O 1
ATOM 2991 N N . PHE A 1 365 ? -7.358 -6.217 26.723 1.00 85.31 365 PHE A N 1
ATOM 2992 C CA . PHE A 1 365 ? -8.641 -6.377 26.043 1.00 85.31 365 PHE A CA 1
ATOM 2993 C C . PHE A 1 365 ? -9.637 -7.012 27.016 1.00 85.31 365 PHE A C 1
ATOM 2995 O O . PHE A 1 365 ? -9.303 -7.946 27.742 1.00 85.31 365 PHE A O 1
ATOM 3002 N N . LYS A 1 366 ? -10.849 -6.458 27.083 1.00 84.69 366 LYS A N 1
ATOM 3003 C CA . LYS A 1 366 ? -11.961 -6.998 27.874 1.00 84.69 366 LYS A CA 1
ATOM 3004 C C . LYS A 1 366 ? -12.831 -7.877 26.957 1.00 84.69 366 LYS A C 1
ATOM 3006 O O . LYS A 1 366 ? -12.979 -7.567 25.772 1.00 84.69 366 LYS A O 1
ATOM 3011 N N . PRO A 1 367 ? -13.486 -8.927 27.485 1.00 84.00 367 PRO A N 1
ATOM 3012 C CA . PRO A 1 367 ? -14.433 -9.741 26.715 1.00 84.00 367 PRO A CA 1
ATOM 3013 C C . PRO A 1 367 ? -15.591 -8.948 26.087 1.00 84.00 367 PRO A C 1
ATOM 3015 O O . PRO A 1 367 ? -16.170 -9.387 25.099 1.00 84.00 367 PRO A O 1
ATOM 3018 N N . THR A 1 368 ? -15.909 -7.773 26.629 1.00 85.12 368 THR A N 1
ATOM 3019 C CA . THR A 1 368 ? -16.963 -6.874 26.137 1.00 85.12 368 THR A CA 1
ATOM 3020 C C . THR A 1 368 ? -16.494 -5.896 25.056 1.00 85.12 368 THR A C 1
ATOM 3022 O O . THR A 1 368 ? -17.307 -5.150 24.520 1.00 85.12 368 THR A O 1
ATOM 3025 N N . ASP A 1 369 ? -15.202 -5.870 24.716 1.00 87.81 369 ASP A N 1
ATOM 3026 C CA . ASP A 1 369 ? -14.689 -4.965 23.685 1.00 87.81 369 ASP A CA 1
ATOM 3027 C C . ASP A 1 369 ? -15.088 -5.424 22.280 1.00 87.81 369 ASP A C 1
ATOM 3029 O O . ASP A 1 369 ? -15.041 -6.617 21.967 1.00 87.81 369 ASP A O 1
ATOM 3033 N N . LEU A 1 370 ? -15.360 -4.462 21.398 1.00 91.62 370 LEU A N 1
ATOM 3034 C CA . LEU A 1 370 ? -15.403 -4.706 19.959 1.00 91.62 370 LEU A CA 1
ATOM 3035 C C . LEU A 1 370 ? -13.975 -4.748 19.399 1.00 91.62 370 LEU A C 1
ATOM 3037 O O . LEU A 1 370 ? -13.305 -3.718 19.394 1.00 91.62 370 LEU A O 1
ATOM 3041 N N . LEU A 1 371 ? -13.506 -5.895 18.904 1.00 94.06 371 LEU A N 1
ATOM 3042 C CA . LEU A 1 371 ? -12.161 -6.038 18.324 1.00 94.06 371 LEU A CA 1
ATOM 3043 C C . LEU A 1 371 ? -12.201 -6.012 16.790 1.00 94.06 371 LEU A C 1
ATOM 3045 O O . LEU A 1 371 ? -12.803 -6.877 16.161 1.00 94.06 371 LEU A O 1
ATOM 3049 N N . ILE A 1 372 ? -11.498 -5.067 16.170 1.00 95.94 372 ILE A N 1
ATOM 3050 C CA . ILE A 1 372 ? -11.410 -4.934 14.711 1.00 95.94 372 ILE A CA 1
ATOM 3051 C C . ILE A 1 372 ? -9.942 -4.996 14.291 1.00 95.94 372 ILE A C 1
ATOM 3053 O O . ILE A 1 372 ? -9.129 -4.179 14.733 1.00 95.94 372 ILE A O 1
ATOM 3057 N N . THR A 1 373 ? -9.603 -5.955 13.426 1.00 96.06 373 THR A N 1
ATOM 3058 C CA . THR A 1 373 ? -8.225 -6.164 12.958 1.00 96.06 373 THR A CA 1
ATOM 3059 C C . THR A 1 373 ? -8.046 -6.094 11.442 1.00 96.06 373 THR A C 1
ATOM 3061 O O . THR A 1 373 ? -9.021 -6.121 10.691 1.00 96.06 373 THR A O 1
ATOM 3064 N N . GLY A 1 374 ? -6.794 -5.999 10.990 1.00 94.56 374 GLY A N 1
ATOM 3065 C CA . GLY A 1 374 ? -6.385 -6.166 9.590 1.00 94.56 374 GLY A CA 1
ATOM 3066 C C . GLY A 1 374 ? -5.645 -7.488 9.367 1.00 94.56 374 GLY A C 1
ATOM 3067 O O . GLY A 1 374 ? -5.994 -8.504 9.976 1.00 94.56 374 GLY A O 1
ATOM 3068 N N . HIS A 1 375 ? -4.608 -7.472 8.519 1.00 94.25 375 HIS A N 1
ATOM 3069 C CA . HIS A 1 375 ? -3.534 -8.482 8.394 1.00 94.25 375 HIS A CA 1
ATOM 3070 C C . HIS A 1 375 ? -3.918 -9.832 7.770 1.00 94.25 375 HIS A C 1
ATOM 3072 O O . HIS A 1 375 ? -3.137 -10.442 7.040 1.00 94.25 375 HIS A O 1
ATOM 3078 N N . THR A 1 376 ? -5.127 -10.333 8.015 1.00 92.31 376 THR A N 1
ATOM 3079 C CA . THR A 1 376 ? -5.549 -11.652 7.508 1.00 92.31 376 THR A CA 1
ATOM 3080 C C . THR A 1 376 ? -5.887 -11.639 6.018 1.00 92.31 376 THR A C 1
ATOM 3082 O O . THR A 1 376 ? -5.937 -12.690 5.381 1.00 92.31 376 THR A O 1
ATOM 3085 N N . HIS A 1 377 ? -6.122 -10.445 5.468 1.00 91.50 377 HIS A N 1
ATOM 3086 C CA . HIS A 1 377 ? -6.631 -10.201 4.122 1.00 91.50 377 HIS A CA 1
ATOM 3087 C C . HIS A 1 377 ? -7.994 -10.873 3.834 1.00 91.50 377 HIS A C 1
ATOM 3089 O O . HIS A 1 377 ? -8.426 -10.934 2.683 1.00 91.50 377 HIS A O 1
ATOM 3095 N N . GLU A 1 378 ? -8.701 -11.355 4.858 1.00 90.56 378 GLU A N 1
ATOM 3096 C CA . GLU A 1 378 ? -10.018 -11.977 4.742 1.00 90.56 378 GLU A CA 1
ATOM 3097 C C . GLU A 1 378 ? -11.028 -11.181 5.569 1.00 90.56 378 GLU A C 1
ATOM 3099 O O . GLU A 1 378 ? -10.810 -10.906 6.744 1.00 90.56 378 GLU A O 1
ATOM 3104 N N . ASN A 1 379 ? -12.175 -10.852 4.971 1.00 91.81 379 ASN A N 1
ATOM 3105 C CA . ASN A 1 379 ? -13.251 -10.206 5.710 1.00 91.81 379 ASN A CA 1
ATOM 3106 C C . ASN A 1 379 ? -14.014 -11.267 6.503 1.00 91.81 379 ASN A C 1
ATOM 3108 O O . ASN A 1 379 ? -14.842 -11.982 5.930 1.00 91.81 379 ASN A O 1
ATOM 3112 N N . ARG A 1 380 ? -13.733 -11.374 7.802 1.00 93.38 380 ARG A N 1
ATOM 3113 C CA . ARG A 1 380 ? -14.378 -12.336 8.704 1.00 93.38 380 ARG A CA 1
ATOM 3114 C C . ARG A 1 380 ? -14.933 -11.638 9.924 1.00 93.38 380 ARG A C 1
ATOM 3116 O O . ARG A 1 380 ? -14.242 -10.836 10.542 1.00 93.38 380 ARG A O 1
ATOM 3123 N N . TRP A 1 381 ? -16.160 -11.987 10.276 1.00 93.94 381 TRP A N 1
ATOM 3124 C CA . TRP A 1 381 ? -16.880 -11.368 11.373 1.00 93.94 381 TRP A CA 1
ATOM 3125 C C . TRP A 1 381 ? -17.537 -12.434 12.246 1.00 93.94 381 TRP A C 1
ATOM 3127 O O . TRP A 1 381 ? -18.093 -13.398 11.719 1.00 93.94 381 TRP A O 1
ATOM 3137 N N . PHE A 1 382 ? -17.447 -12.260 13.563 1.00 92.69 382 PHE A N 1
ATOM 3138 C CA . PHE A 1 382 ? -17.988 -13.170 14.569 1.00 92.69 382 PHE A CA 1
ATOM 3139 C C . PHE A 1 382 ? -18.894 -12.368 15.510 1.00 92.69 382 PHE A C 1
ATOM 3141 O O . PHE A 1 382 ? -18.451 -11.887 16.550 1.00 92.69 382 PHE A O 1
ATOM 3148 N N . ASP A 1 383 ? -20.164 -12.196 15.125 1.00 88.00 383 ASP A N 1
ATOM 3149 C CA . ASP A 1 383 ? -21.124 -11.320 15.822 1.00 88.00 383 ASP A CA 1
ATOM 3150 C C . ASP A 1 383 ? -21.358 -11.690 17.289 1.00 88.00 383 ASP A C 1
ATOM 3152 O O . ASP A 1 383 ? -21.571 -10.807 18.112 1.00 88.00 383 ASP A O 1
ATOM 3156 N N . SER A 1 384 ? -21.315 -12.982 17.624 1.00 88.19 384 SER A N 1
ATOM 3157 C CA . SER A 1 384 ? -21.493 -13.467 19.000 1.00 88.19 384 SER A CA 1
ATOM 3158 C C . SER A 1 384 ? -20.315 -13.140 19.916 1.00 88.19 384 SER A C 1
ATOM 3160 O O . SER A 1 384 ? -20.425 -13.281 21.128 1.00 88.19 384 SER A O 1
ATOM 3162 N N . GLU A 1 385 ? -19.176 -12.767 19.338 1.00 88.81 385 GLU A N 1
ATOM 3163 C CA . GLU A 1 385 ? -17.927 -12.506 20.051 1.00 88.81 385 GLU A CA 1
ATOM 3164 C C . GLU A 1 385 ? -17.406 -11.097 19.799 1.00 88.81 385 GLU A C 1
ATOM 3166 O O . GLU A 1 385 ? -16.303 -10.777 20.236 1.00 88.81 385 GLU A O 1
ATOM 3171 N N . ASP A 1 386 ? -18.178 -10.258 19.105 1.00 92.31 386 ASP A N 1
ATOM 3172 C CA . ASP A 1 386 ? -17.877 -8.849 18.877 1.00 92.31 386 ASP A CA 1
ATOM 3173 C C . ASP A 1 386 ? -16.441 -8.636 18.372 1.00 92.31 386 ASP A C 1
ATOM 3175 O O . ASP A 1 386 ? -15.667 -7.835 18.900 1.00 92.31 386 ASP A O 1
ATOM 3179 N N . MET A 1 387 ? -16.051 -9.422 17.368 1.00 94.69 387 MET A N 1
ATOM 3180 C CA . MET A 1 387 ? -14.712 -9.365 16.794 1.00 94.69 387 MET A CA 1
ATOM 3181 C C . MET A 1 387 ? -14.701 -9.681 15.300 1.00 94.69 387 MET A C 1
ATOM 3183 O O . MET A 1 387 ? -15.508 -10.466 14.794 1.00 94.69 387 MET A O 1
ATOM 3187 N N . GLY A 1 388 ? -13.724 -9.129 14.589 1.00 95.00 388 GLY A N 1
ATOM 3188 C CA . GLY A 1 388 ? -13.509 -9.467 13.193 1.00 95.00 388 GLY A CA 1
ATOM 3189 C C . GLY A 1 388 ? -12.225 -8.915 12.599 1.00 95.00 388 GLY A C 1
ATOM 3190 O O . GLY A 1 388 ? -11.500 -8.140 13.219 1.00 95.00 388 GLY A O 1
ATOM 3191 N N . SER A 1 389 ? -11.967 -9.335 11.365 1.00 95.31 389 SER A N 1
ATOM 3192 C CA . SER A 1 389 ? -10.867 -8.865 10.530 1.00 95.31 389 SER A CA 1
ATOM 3193 C C . SER A 1 389 ? -11.430 -8.284 9.238 1.00 95.31 389 SER A C 1
ATOM 3195 O O . SER A 1 389 ? -12.334 -8.864 8.630 1.00 95.31 389 SER A O 1
ATOM 3197 N N . LEU A 1 390 ? -10.922 -7.119 8.848 1.00 95.19 390 LEU A N 1
ATOM 3198 C CA . LEU A 1 390 ? -11.293 -6.415 7.630 1.00 95.19 390 LEU A CA 1
ATOM 3199 C C . LEU A 1 390 ? -10.372 -6.862 6.485 1.00 95.19 390 LEU A C 1
ATOM 3201 O O . LEU A 1 390 ? -9.158 -6.962 6.650 1.00 95.19 390 LEU A O 1
ATOM 3205 N N . SER A 1 391 ? -10.939 -7.127 5.306 1.00 91.81 391 SER A N 1
ATOM 3206 C CA . SER A 1 391 ? -10.133 -7.432 4.115 1.00 91.81 391 SER A CA 1
ATOM 3207 C C . SER A 1 391 ? -9.469 -6.172 3.537 1.00 91.81 391 SER A C 1
ATOM 3209 O O . SER A 1 391 ? -9.888 -5.062 3.866 1.00 91.81 391 SER A O 1
ATOM 3211 N N . PRO A 1 392 ? -8.505 -6.314 2.611 1.00 91.81 392 PRO A N 1
ATOM 3212 C CA . PRO A 1 392 ? -7.737 -5.187 2.104 1.00 91.81 392 PRO A CA 1
ATOM 3213 C C . PRO A 1 392 ? -8.593 -4.138 1.397 1.00 91.81 392 PRO A C 1
ATOM 3215 O O . PRO A 1 392 ? -9.532 -4.472 0.667 1.00 91.81 392 PRO A O 1
ATOM 3218 N N . PHE A 1 393 ? -8.223 -2.871 1.583 1.00 90.56 393 PHE A N 1
ATOM 3219 C CA . PHE A 1 393 ? -8.760 -1.738 0.835 1.00 90.56 393 PHE A CA 1
ATOM 3220 C C . PHE A 1 393 ? -7.845 -1.436 -0.356 1.00 90.56 393 PHE A C 1
ATOM 3222 O O . PHE A 1 393 ? -6.945 -0.599 -0.288 1.00 90.56 393 PHE A O 1
ATOM 3229 N N . HIS A 1 394 ? -8.045 -2.161 -1.454 1.00 79.44 394 HIS A N 1
ATOM 3230 C CA . HIS A 1 394 ? -7.115 -2.187 -2.574 1.00 79.44 394 HIS A CA 1
ATOM 3231 C C . HIS A 1 394 ? -7.823 -2.217 -3.938 1.00 79.44 394 HIS A C 1
ATOM 3233 O O . HIS A 1 394 ? -8.607 -3.109 -4.261 1.00 79.44 394 HIS A O 1
ATOM 3239 N N . MET A 1 395 ? -7.495 -1.245 -4.791 1.00 65.81 395 MET A N 1
ATOM 3240 C CA . MET A 1 395 ? -8.048 -1.080 -6.142 1.00 65.81 395 MET A CA 1
ATOM 3241 C C . MET A 1 395 ? -7.421 -2.057 -7.160 1.00 65.81 395 MET A C 1
ATOM 3243 O O . MET A 1 395 ? -6.935 -1.623 -8.196 1.00 65.81 395 MET A O 1
ATOM 3247 N N . ASP A 1 396 ? -7.407 -3.368 -6.908 1.00 62.25 396 ASP A N 1
ATOM 3248 C CA . ASP A 1 396 ? -7.001 -4.346 -7.935 1.00 62.25 396 ASP A CA 1
ATOM 3249 C C . ASP A 1 396 ? -8.229 -4.966 -8.608 1.00 62.25 396 ASP A C 1
ATOM 3251 O O . ASP A 1 396 ? -9.075 -5.581 -7.954 1.00 62.25 396 ASP A O 1
ATOM 3255 N N . GLN A 1 397 ? -8.357 -4.732 -9.920 1.00 51.06 397 GLN A N 1
ATOM 3256 C CA . GLN A 1 397 ? -9.426 -5.245 -10.793 1.00 51.06 397 GLN A CA 1
ATOM 3257 C C . GLN A 1 397 ? -10.866 -5.027 -10.278 1.00 51.06 397 GLN A C 1
ATOM 3259 O O . GLN A 1 397 ? -11.777 -5.757 -10.661 1.00 51.06 397 GLN A O 1
ATOM 3264 N N . GLY A 1 398 ? -11.086 -4.043 -9.399 1.00 55.38 398 GLY A N 1
ATOM 3265 C CA . GLY A 1 398 ? -12.389 -3.777 -8.779 1.00 55.38 398 GLY A CA 1
ATOM 3266 C C . GLY A 1 398 ? -12.848 -4.821 -7.750 1.00 55.38 398 GLY A C 1
ATOM 3267 O O . GLY A 1 398 ? -14.001 -4.763 -7.329 1.00 55.38 398 GLY A O 1
ATOM 3268 N N . LYS A 1 399 ? -11.979 -5.758 -7.340 1.00 57.12 399 LYS A N 1
ATOM 3269 C CA . LYS A 1 399 ? -12.360 -6.931 -6.531 1.00 57.12 399 LYS A CA 1
ATOM 3270 C C . LYS A 1 399 ? -12.295 -6.720 -5.017 1.00 57.12 399 LYS A C 1
ATOM 3272 O O . LYS A 1 399 ? -13.028 -7.383 -4.296 1.00 57.12 399 LYS A O 1
ATOM 3277 N N . TYR A 1 400 ? -11.461 -5.807 -4.514 1.00 65.50 400 TYR A N 1
ATOM 3278 C CA . TYR A 1 400 ? -11.194 -5.705 -3.070 1.00 65.50 400 TYR A CA 1
ATOM 3279 C C . TYR A 1 400 ? -11.283 -4.268 -2.551 1.00 65.50 400 TYR A C 1
ATOM 3281 O O . TYR A 1 400 ? -10.311 -3.675 -2.108 1.00 65.50 400 TYR A O 1
ATOM 3289 N N . LEU A 1 401 ? -12.483 -3.690 -2.594 1.00 80.50 401 LEU A N 1
ATOM 3290 C CA . LEU A 1 401 ? -12.774 -2.390 -1.980 1.00 80.50 401 LEU A CA 1
ATOM 3291 C C . LEU A 1 401 ? -13.671 -2.564 -0.760 1.00 80.50 401 LEU A C 1
ATOM 3293 O O . LEU A 1 401 ? -14.782 -2.030 -0.730 1.00 80.50 401 LEU A O 1
ATOM 3297 N N . LYS A 1 402 ? -13.210 -3.340 0.226 1.00 91.19 402 LYS A N 1
ATOM 3298 C CA . LYS A 1 402 ? -13.939 -3.444 1.491 1.00 91.19 402 LYS A CA 1
ATOM 3299 C C . LYS A 1 402 ? -13.407 -2.435 2.490 1.00 91.19 402 LYS A C 1
ATOM 3301 O O . LYS A 1 402 ? -12.204 -2.226 2.601 1.00 91.19 402 LYS A O 1
ATOM 3306 N N . TYR A 1 403 ? -14.326 -1.793 3.186 1.00 95.38 403 TYR A N 1
ATOM 3307 C CA . TYR A 1 403 ? -14.035 -0.824 4.227 1.00 95.38 403 TYR A CA 1
ATOM 3308 C C . TYR A 1 403 ? -15.067 -0.952 5.340 1.00 95.38 403 TYR A C 1
ATOM 3310 O O . TYR A 1 403 ? -16.172 -1.457 5.136 1.00 95.38 403 TYR A O 1
ATOM 3318 N N . GLY A 1 404 ? -14.699 -0.499 6.527 1.00 95.88 404 GLY A N 1
ATOM 3319 C CA . GLY A 1 404 ? -15.591 -0.400 7.665 1.00 95.88 404 GLY A CA 1
ATOM 3320 C C . GLY A 1 404 ? -16.177 0.993 7.808 1.00 95.88 404 GLY A C 1
ATOM 3321 O O . GLY A 1 404 ? -15.490 1.983 7.562 1.00 95.88 404 GLY A O 1
ATOM 3322 N N . LEU A 1 405 ? -17.427 1.071 8.247 1.00 95.25 405 LEU A N 1
ATOM 3323 C CA . LEU A 1 405 ? -18.010 2.285 8.804 1.00 95.25 405 LEU A CA 1
ATOM 3324 C C . LEU A 1 405 ? -18.360 2.025 10.262 1.00 95.25 405 LEU A C 1
ATOM 3326 O O . LEU A 1 405 ? -19.099 1.084 10.563 1.00 95.25 405 LEU A O 1
ATOM 3330 N N . LEU A 1 406 ? -17.843 2.873 11.144 1.00 92.69 406 LEU A N 1
ATOM 3331 C CA . LEU A 1 406 ? -18.207 2.899 12.551 1.00 92.69 406 LEU A CA 1
ATOM 3332 C C . LEU A 1 406 ? -18.963 4.195 12.822 1.00 92.69 406 LEU A C 1
ATOM 3334 O O . LEU A 1 406 ? -18.384 5.274 12.725 1.00 92.69 406 LEU A O 1
ATOM 3338 N N . LYS A 1 407 ? -20.253 4.083 13.135 1.00 90.62 407 LYS A N 1
ATOM 3339 C CA . LYS A 1 407 ? -21.111 5.234 13.426 1.00 90.62 407 LYS A CA 1
ATOM 3340 C C . LYS A 1 407 ? -21.759 5.092 14.789 1.00 90.62 407 LYS A C 1
ATOM 3342 O O . LYS A 1 407 ? -22.256 4.019 15.122 1.00 90.62 407 LYS A O 1
ATOM 3347 N N . GLU A 1 408 ? -21.800 6.173 15.543 1.00 84.81 408 GLU A N 1
ATOM 3348 C CA . GLU A 1 408 ? -22.691 6.295 16.687 1.00 84.81 408 GLU A CA 1
ATOM 3349 C C . GLU A 1 408 ? -24.140 6.468 16.207 1.00 84.81 408 GLU A C 1
ATOM 3351 O O . GLU A 1 408 ? -24.406 7.136 15.204 1.00 84.81 408 GLU A O 1
ATOM 3356 N N . THR A 1 409 ? -25.088 5.815 16.876 1.00 78.94 409 THR A N 1
ATOM 3357 C CA . THR A 1 409 ? -26.515 5.951 16.578 1.00 78.94 409 THR A CA 1
ATOM 3358 C C . THR A 1 409 ? -27.032 7.321 17.008 1.00 78.94 409 THR A C 1
ATOM 3360 O O . THR A 1 409 ? -26.509 7.938 17.930 1.00 78.94 409 THR A O 1
ATOM 3363 N N . GLU A 1 410 ? -28.114 7.787 16.380 1.00 75.38 410 GLU A N 1
ATOM 3364 C CA . GLU A 1 410 ? -28.752 9.074 16.715 1.00 75.38 410 GLU A CA 1
ATOM 3365 C C . GLU A 1 410 ? -29.196 9.164 18.183 1.00 75.38 410 GLU A C 1
ATOM 3367 O O . GLU A 1 410 ? -29.210 10.249 18.756 1.00 75.38 410 GLU A O 1
ATOM 3372 N N . SER A 1 411 ? -29.473 8.018 18.813 1.00 70.12 411 SER A N 1
ATOM 3373 C CA . SER A 1 411 ? -29.760 7.901 20.245 1.00 70.12 411 SER A CA 1
ATOM 3374 C C . SER A 1 411 ? -28.551 8.155 21.163 1.00 70.12 411 SER A C 1
ATOM 3376 O O . SER A 1 411 ? -28.699 8.047 22.375 1.00 70.12 411 SER A O 1
ATOM 3378 N N . GLY A 1 412 ? -27.370 8.480 20.616 1.00 60.53 412 GLY A N 1
ATOM 3379 C CA . GLY A 1 412 ? -26.191 8.939 21.366 1.00 60.53 412 GLY A CA 1
ATOM 3380 C C . GLY A 1 412 ? -25.586 7.898 22.305 1.00 60.53 412 GLY A C 1
ATOM 3381 O O . GLY A 1 412 ? -24.953 8.248 23.296 1.00 60.53 412 GLY A O 1
ATOM 3382 N N . GLY A 1 413 ? -25.865 6.619 22.049 1.00 63.97 413 GLY A N 1
ATOM 3383 C CA . GLY A 1 413 ? -25.589 5.581 23.029 1.00 63.97 413 GLY A CA 1
ATOM 3384 C C . GLY A 1 413 ? -25.230 4.226 22.462 1.00 63.97 413 GLY A C 1
ATOM 3385 O O . GLY A 1 413 ? -24.854 3.384 23.252 1.00 63.97 413 GLY A O 1
ATOM 3386 N N . ALA A 1 414 ? -25.309 3.971 21.152 1.00 70.88 414 ALA A N 1
ATOM 3387 C CA . ALA A 1 414 ? -24.906 2.686 20.586 1.00 70.88 414 ALA A CA 1
ATOM 3388 C C . ALA A 1 414 ? -24.014 2.868 19.363 1.00 70.88 414 ALA A C 1
ATOM 3390 O O .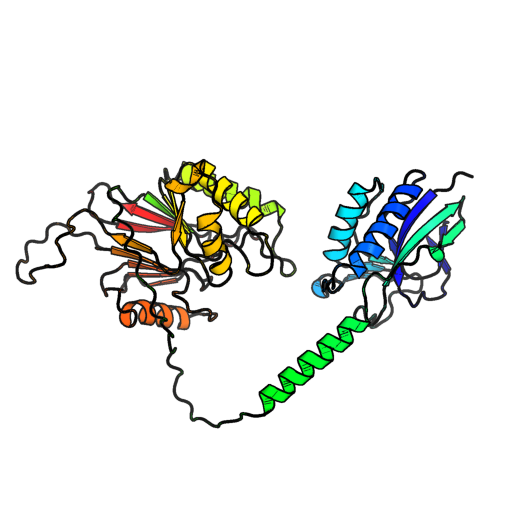 ALA A 1 414 ? -24.158 3.803 18.580 1.00 70.88 414 ALA A O 1
ATOM 3391 N N . LEU A 1 415 ? -23.102 1.924 19.173 1.00 76.12 415 LEU A N 1
ATOM 3392 C CA . LEU A 1 415 ? -22.265 1.856 17.989 1.00 76.12 415 LEU A CA 1
ATOM 3393 C C . LEU A 1 415 ? -22.852 0.912 16.950 1.00 76.12 415 LEU A C 1
ATOM 3395 O O . LEU A 1 415 ? -23.187 -0.241 17.230 1.00 76.12 415 LEU A O 1
ATOM 3399 N N . LYS A 1 416 ? -22.861 1.383 15.711 1.00 84.25 416 LYS A N 1
ATOM 3400 C CA . LYS A 1 416 ? -23.159 0.594 14.530 1.00 84.25 416 LYS A CA 1
ATOM 3401 C C . LYS A 1 416 ? -21.887 0.418 13.717 1.00 84.25 416 LYS A C 1
ATOM 3403 O O . LYS A 1 416 ? -21.404 1.349 13.074 1.00 84.25 416 LYS A O 1
ATOM 3408 N N . TRP A 1 417 ? -21.369 -0.803 13.734 1.00 88.94 417 TRP A N 1
ATOM 3409 C CA . TRP A 1 417 ? -20.338 -1.244 12.807 1.00 88.94 417 TRP A CA 1
ATOM 3410 C C . TRP A 1 417 ? -20.984 -1.840 11.560 1.00 88.94 417 TRP A C 1
ATOM 3412 O O . TRP A 1 417 ? -21.922 -2.634 11.653 1.00 88.94 417 TRP A O 1
ATOM 3422 N N . LYS A 1 418 ? -20.480 -1.469 10.384 1.00 90.88 418 LYS A N 1
ATOM 3423 C CA . LYS A 1 418 ? -20.897 -2.071 9.120 1.00 90.88 418 LYS A CA 1
ATOM 3424 C C . LYS A 1 418 ? -19.708 -2.225 8.184 1.00 90.88 418 LYS A C 1
ATOM 3426 O O . LYS A 1 418 ? -19.032 -1.248 7.873 1.00 90.88 418 LYS A O 1
ATOM 3431 N N . VAL A 1 419 ? -19.511 -3.438 7.674 1.00 88.62 419 VAL A N 1
ATOM 3432 C CA . VAL A 1 419 ? -18.608 -3.673 6.545 1.00 88.62 419 VAL A CA 1
ATOM 3433 C C . VAL A 1 419 ? -19.330 -3.318 5.248 1.00 88.62 419 VAL A C 1
ATOM 3435 O O . VAL A 1 419 ? -20.470 -3.723 5.016 1.00 88.62 419 VAL A O 1
ATOM 3438 N N . MET A 1 420 ? -18.657 -2.553 4.401 1.00 91.12 420 MET A N 1
ATOM 3439 C CA . MET A 1 420 ? -19.130 -2.077 3.107 1.00 91.12 420 MET A CA 1
ATOM 3440 C C . MET A 1 420 ? -18.162 -2.528 2.008 1.00 91.12 420 MET A C 1
ATOM 3442 O O . MET A 1 420 ? -16.980 -2.724 2.276 1.00 91.12 420 MET A O 1
ATOM 3446 N N . GLY A 1 421 ? -18.644 -2.662 0.771 1.00 83.94 421 GLY A N 1
ATOM 3447 C CA . GLY A 1 421 ? -17.830 -3.032 -0.394 1.00 83.94 421 GLY A CA 1
ATOM 3448 C C . GLY A 1 421 ? -18.540 -4.018 -1.320 1.00 83.94 421 GLY A C 1
ATOM 3449 O O . GLY A 1 421 ? -19.579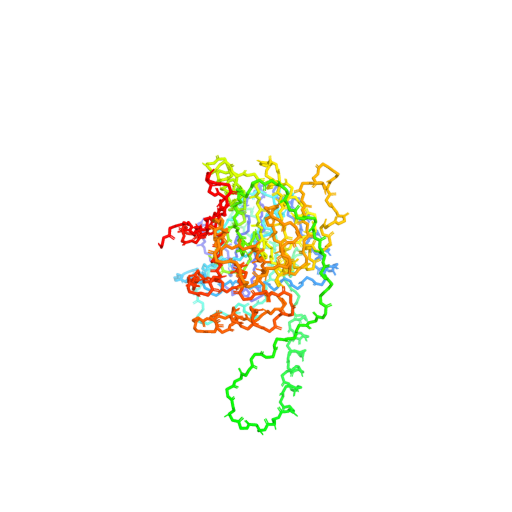 -4.569 -0.962 1.00 83.94 421 GLY A O 1
ATOM 3450 N N . ASN A 1 422 ? -17.981 -4.235 -2.512 1.00 67.44 422 ASN A N 1
ATOM 3451 C CA . ASN A 1 422 ? -18.479 -5.253 -3.440 1.00 67.44 422 ASN A CA 1
ATOM 3452 C C . ASN A 1 422 ? -18.084 -6.651 -2.935 1.00 67.44 422 ASN A C 1
ATOM 3454 O O . ASN A 1 422 ? -16.991 -6.823 -2.383 1.00 67.44 422 ASN A O 1
ATOM 3458 N N . ASN A 1 423 ? -18.990 -7.620 -3.088 1.00 51.59 423 ASN A N 1
ATOM 3459 C CA . ASN A 1 423 ? -18.726 -9.028 -2.783 1.00 51.59 423 ASN A CA 1
ATOM 3460 C C . ASN A 1 423 ? -17.951 -9.724 -3.892 1.00 51.59 423 ASN A C 1
ATOM 3462 O O . ASN A 1 423 ? -18.215 -9.409 -5.075 1.00 51.59 423 ASN A O 1
#

Nearest PDB structures (foldseek):
  6s85-assembly1_B  TM=5.691E-01  e=1.338E-05  Escherichia coli
  4lty-assembly1_C  TM=5.659E-01  e=1.598E-05  Escherichia coli KO11FL
  7dog-assembly1_B  TM=5.748E-01  e=2.909E-04  Staphylococcus aureus subsp. aureus Mu50
  4fcx-assembly2_A  TM=5.686E-01  e=1.279E-03  Schizosaccharomyces pombe 972h-
  8jbt-assembly1_A  TM=4.142E-01  e=9.091E-02  Chloracidobacterium thermophilum

Organism: NCBI:txid1746091